Protein AF-Q57ZE0-F1 (afdb_monomer_lite)

Foldseek 3Di:
DDDDDDDDDDDDDDDDDDDDDDDDDDDDDDDPPPDDDDDDDDVCVVDPDDDDDDDVNDDPCPVPDDPDDPQPVVVRDDPDDDDCPDPVNVVVVVVPDDPVPDDPQPPHDPDDPPDDDDDDPVVVVVCCVVPVLVDPPPFDPPDDDAFQFKKAFCDDPRHRDIFTFHDADRSNQWTFTPPPQKDWDWDPDDPVGHIDTDIGGDIDHNVRMFTQDPVVSHGFDKDWDWDQDPPVRDTAIWIATPPPRDTHHHDDDDDPPPDDDPVPDDDPCVVPPPPDDCVVVVVVVCVVVVVVVVVVVVVVVVVVCVVCVVVVVVVVVVVVVVVVVVVVVVVVVVVVVVVVCCVVDPPDDDPPVVVVVVVVVVVVVVVVVVVVVVVVVVCVVVVVPDPDDDDDDDDDDDDDDDDDDDDDPDDD

pLDDT: mean 86.14, std 19.84, range [33.53, 98.38]

Structure (mmCIF, N/CA/C/O backbone):
data_AF-Q57ZE0-F1
#
_entry.id   AF-Q57ZE0-F1
#
loop_
_atom_site.group_PDB
_atom_site.id
_atom_site.type_symbol
_atom_site.label_atom_id
_atom_site.label_alt_id
_atom_site.label_comp_id
_atom_site.label_asym_id
_atom_site.label_entity_id
_atom_site.label_seq_id
_atom_site.pdbx_PDB_ins_code
_atom_site.Cartn_x
_atom_site.Cartn_y
_atom_site.Cartn_z
_atom_site.occupancy
_atom_site.B_iso_or_equiv
_atom_site.auth_seq_id
_atom_site.auth_comp_id
_atom_site.auth_asym_id
_atom_site.auth_atom_id
_atom_site.pdbx_PDB_model_num
ATOM 1 N N . MET A 1 1 ? -8.801 -21.698 -28.586 1.00 37.75 1 MET A N 1
ATOM 2 C CA . MET A 1 1 ? -10.110 -21.186 -29.053 1.00 37.75 1 MET A CA 1
ATOM 3 C C . MET A 1 1 ? -9.978 -19.667 -29.031 1.00 37.75 1 MET A C 1
ATOM 5 O O . MET A 1 1 ? -9.783 -19.156 -27.947 1.00 37.75 1 MET A O 1
ATOM 9 N N . CYS A 1 2 ? -9.871 -18.884 -30.101 1.00 39.09 2 CYS A N 1
ATOM 10 C CA . CYS A 1 2 ? -10.183 -19.036 -31.517 1.00 39.09 2 CYS A CA 1
ATOM 11 C C . CYS A 1 2 ? -8.938 -18.839 -32.403 1.00 39.09 2 CYS A C 1
ATOM 13 O O . CYS A 1 2 ? -8.008 -18.119 -32.060 1.00 39.09 2 CYS A O 1
ATOM 15 N N . VAL A 1 3 ? -8.965 -19.527 -33.539 1.00 35.12 3 VAL A N 1
ATOM 16 C CA . VAL A 1 3 ? -8.035 -19.506 -34.674 1.00 35.12 3 VAL A CA 1
ATOM 17 C C . VAL A 1 3 ? -8.786 -18.812 -35.804 1.00 35.12 3 VAL A C 1
ATOM 19 O O . VAL A 1 3 ? -9.913 -19.222 -36.013 1.00 35.12 3 VAL A O 1
ATOM 22 N N . PHE A 1 4 ? -8.210 -17.832 -36.507 1.00 38.03 4 PHE A N 1
ATOM 23 C CA . PHE A 1 4 ? -8.495 -17.459 -37.915 1.00 38.03 4 PHE A CA 1
ATOM 24 C C . PHE A 1 4 ? -7.517 -16.313 -38.280 1.00 38.03 4 PHE A C 1
ATOM 26 O O . PHE A 1 4 ? -7.599 -15.239 -37.703 1.00 38.03 4 PHE A O 1
ATOM 33 N N . SER A 1 5 ? -6.409 -16.530 -39.002 1.00 40.00 5 SER A N 1
ATOM 34 C CA . SER A 1 5 ? -6.273 -16.787 -40.450 1.00 40.00 5 SER A CA 1
ATOM 35 C C . SER A 1 5 ? -6.799 -15.653 -41.338 1.00 40.00 5 SER A C 1
ATOM 37 O O . SER A 1 5 ? -7.995 -15.616 -41.614 1.00 40.00 5 SER A O 1
ATOM 39 N N . SER A 1 6 ? -5.894 -14.826 -41.884 1.00 40.62 6 SER A N 1
ATOM 40 C CA . SER A 1 6 ? -5.786 -14.552 -43.337 1.00 40.62 6 SER A CA 1
ATOM 41 C C . SER A 1 6 ? -4.570 -13.656 -43.674 1.00 40.62 6 SER A C 1
ATOM 43 O O . SER A 1 6 ? -4.412 -12.605 -43.057 1.00 40.62 6 SER A O 1
ATOM 45 N N . PRO A 1 7 ? -3.725 -14.040 -44.654 1.00 41.97 7 PRO A N 1
ATOM 46 C CA . PRO A 1 7 ? -2.614 -13.244 -45.186 1.00 41.97 7 PRO A CA 1
ATOM 47 C C . PRO A 1 7 ? -2.982 -12.604 -46.536 1.00 41.97 7 PRO A C 1
ATOM 49 O O . PRO A 1 7 ? -3.823 -13.149 -47.231 1.00 41.97 7 PRO A O 1
ATOM 52 N N . PHE A 1 8 ? -2.326 -11.515 -46.952 1.00 39.00 8 PHE A N 1
ATOM 53 C CA . PHE A 1 8 ? -2.068 -11.160 -48.363 1.00 39.00 8 PHE A CA 1
ATOM 54 C C . PHE A 1 8 ? -1.294 -9.832 -48.397 1.00 39.00 8 PHE A C 1
ATOM 56 O O . PHE A 1 8 ? -1.814 -8.824 -47.939 1.00 39.00 8 PHE A O 1
ATOM 63 N N . TRP A 1 9 ? -0.072 -9.829 -48.937 1.00 34.50 9 TRP A N 1
ATOM 64 C CA . TRP A 1 9 ? 0.417 -8.862 -49.935 1.00 34.50 9 TRP A CA 1
ATOM 65 C C . TRP A 1 9 ? 1.863 -9.210 -50.303 1.00 34.50 9 TRP A C 1
ATOM 67 O O . TRP A 1 9 ? 2.807 -9.034 -49.538 1.00 34.50 9 TRP A O 1
ATOM 77 N N . CYS A 1 10 ? 1.996 -9.769 -51.502 1.00 33.53 10 CYS A N 1
ATOM 78 C CA . CYS A 1 10 ? 3.239 -10.087 -52.177 1.00 33.53 10 CYS A CA 1
ATOM 79 C C . CYS A 1 10 ? 3.574 -8.901 -53.091 1.00 33.53 10 CYS A C 1
ATOM 81 O O . CYS A 1 10 ? 2.765 -8.569 -53.957 1.00 33.53 10 CYS A O 1
ATOM 83 N N . LEU A 1 11 ? 4.748 -8.283 -52.934 1.00 37.03 11 LEU A N 1
ATOM 84 C CA . LEU A 1 11 ? 5.318 -7.395 -53.948 1.00 37.03 11 LEU A CA 1
ATOM 85 C C . LEU A 1 11 ? 6.708 -7.899 -54.342 1.00 37.03 11 LEU A C 1
ATOM 87 O O . LEU A 1 11 ? 7.584 -8.122 -53.509 1.00 37.03 11 LEU A O 1
ATOM 91 N N . CYS A 1 12 ? 6.841 -8.121 -55.644 1.00 36.84 12 CYS A N 1
ATOM 92 C CA . CYS A 1 12 ? 7.979 -8.667 -56.358 1.00 36.84 12 CYS A CA 1
ATOM 93 C C . CYS A 1 12 ? 9.264 -7.846 -56.186 1.00 36.84 12 CYS A C 1
ATOM 95 O O . CYS A 1 12 ? 9.247 -6.628 -56.342 1.00 36.84 12 CYS A O 1
ATOM 97 N N . CYS A 1 13 ? 10.405 -8.528 -56.059 1.00 37.91 13 CYS A N 1
ATOM 98 C CA . CYS A 1 13 ? 11.651 -8.027 -56.628 1.00 37.91 13 CYS A CA 1
ATOM 99 C C . CYS A 1 13 ? 12.441 -9.182 -57.258 1.00 37.91 13 CYS A C 1
ATOM 101 O O . CYS A 1 13 ? 12.658 -10.230 -56.655 1.00 37.91 13 CYS A O 1
ATOM 103 N N . ASN A 1 14 ? 12.766 -8.970 -58.529 1.00 38.38 14 ASN A N 1
ATOM 104 C CA . ASN A 1 14 ? 13.278 -9.909 -59.519 1.00 38.38 14 ASN A CA 1
ATOM 105 C C . ASN A 1 14 ? 14.657 -10.479 -59.151 1.00 38.38 14 ASN A C 1
ATOM 107 O O . ASN A 1 14 ? 15.605 -9.723 -58.941 1.00 38.38 14 ASN A O 1
ATOM 111 N N . ILE A 1 15 ? 14.795 -11.805 -59.202 1.00 41.03 15 ILE A N 1
ATOM 112 C CA . ILE A 1 15 ? 16.087 -12.497 -59.297 1.00 41.03 15 ILE A CA 1
ATOM 113 C C . ILE A 1 15 ? 16.315 -12.812 -60.778 1.00 41.03 15 ILE A C 1
ATOM 115 O O . ILE A 1 15 ? 15.601 -13.617 -61.372 1.00 41.03 15 ILE A O 1
ATOM 119 N N . GLY A 1 16 ? 17.295 -12.135 -61.380 1.00 42.97 16 GLY A N 1
ATOM 120 C CA . GLY A 1 16 ? 17.712 -12.343 -62.765 1.00 42.97 16 GLY A CA 1
ATOM 121 C C . GLY A 1 16 ? 18.403 -13.692 -62.951 1.00 42.97 16 GLY A C 1
ATOM 122 O O . GLY A 1 16 ? 19.374 -14.013 -62.265 1.00 42.97 16 GLY A O 1
ATOM 123 N N . SER A 1 17 ? 17.882 -14.469 -63.896 1.00 40.25 17 SER A N 1
ATOM 124 C CA . SER A 1 17 ? 18.381 -15.771 -64.321 1.00 40.25 17 SER A CA 1
ATOM 125 C C . SER A 1 17 ? 19.681 -15.679 -65.123 1.00 40.25 17 SER A C 1
ATOM 127 O O . SER A 1 17 ? 19.856 -14.820 -65.985 1.00 40.25 17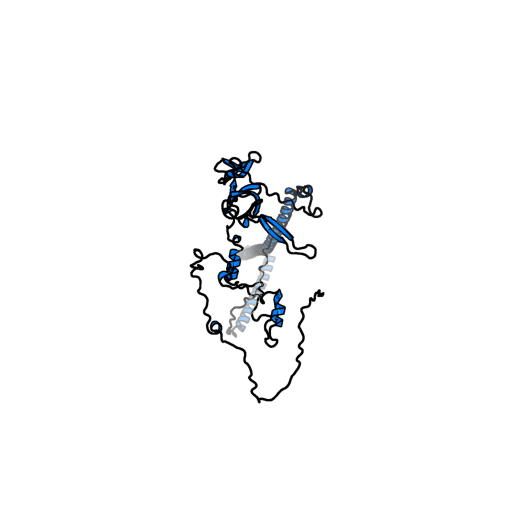 SER A O 1
ATOM 129 N N . ILE A 1 18 ? 20.545 -16.653 -64.864 1.00 36.66 18 ILE A N 1
ATOM 130 C CA . ILE A 1 18 ? 21.801 -16.974 -65.541 1.00 36.66 18 ILE A CA 1
ATOM 131 C C . ILE A 1 18 ? 21.549 -17.496 -66.968 1.00 36.66 18 ILE A C 1
ATOM 133 O O . ILE A 1 18 ? 20.773 -18.428 -67.155 1.00 36.66 18 ILE A O 1
ATOM 137 N N . THR A 1 19 ? 22.310 -16.996 -67.947 1.00 39.59 19 THR A N 1
ATOM 138 C CA . THR A 1 19 ? 22.618 -17.706 -69.205 1.00 39.59 19 THR A CA 1
ATOM 139 C C . THR A 1 19 ? 24.124 -17.678 -69.437 1.00 39.59 19 THR A C 1
ATOM 141 O O . THR A 1 19 ? 24.704 -16.637 -69.735 1.00 39.59 19 THR A O 1
ATOM 144 N N . LEU A 1 20 ? 24.754 -18.841 -69.276 1.00 36.69 20 LEU A N 1
ATOM 145 C CA . LEU A 1 20 ? 26.154 -19.116 -69.592 1.00 36.69 20 LEU A CA 1
ATOM 146 C C . LEU A 1 20 ? 26.220 -19.710 -71.005 1.00 36.69 20 LEU A C 1
ATOM 148 O O . LEU A 1 20 ? 25.736 -20.817 -71.233 1.00 36.69 20 LEU A O 1
ATOM 152 N N . VAL A 1 21 ? 26.835 -18.988 -71.942 1.00 42.22 21 VAL A N 1
ATOM 153 C CA . VAL A 1 21 ? 27.271 -19.530 -73.236 1.00 42.22 21 VAL A CA 1
ATOM 154 C C . VAL A 1 21 ? 28.727 -19.955 -73.086 1.00 42.22 21 VAL A C 1
ATOM 156 O O . VAL A 1 21 ? 29.606 -19.136 -72.824 1.00 42.22 21 VAL A O 1
ATOM 159 N N . GLY A 1 22 ? 28.970 -21.259 -73.206 1.00 37.62 22 GLY A N 1
ATOM 160 C CA . GLY A 1 22 ? 30.303 -21.843 -73.169 1.00 37.62 22 GLY A CA 1
ATOM 161 C C . GLY A 1 22 ? 31.044 -21.661 -74.492 1.00 37.62 22 GLY A C 1
ATOM 162 O O . GLY A 1 22 ? 30.523 -21.996 -75.551 1.00 37.62 22 GLY A O 1
ATOM 163 N N . SER A 1 23 ? 32.296 -21.216 -74.413 1.00 39.84 23 SER A N 1
ATOM 164 C CA . SER A 1 23 ? 33.302 -21.451 -75.448 1.00 39.84 23 SER A CA 1
ATOM 165 C C . SER A 1 23 ? 34.469 -22.196 -74.806 1.00 39.84 23 SER A C 1
ATOM 167 O O . SER A 1 23 ? 35.132 -21.694 -73.899 1.00 39.84 23 SER A O 1
ATOM 169 N N . ARG A 1 24 ? 34.646 -23.452 -75.226 1.00 38.97 24 ARG A N 1
ATOM 170 C CA . ARG A 1 24 ? 35.758 -24.333 -74.859 1.00 38.97 24 ARG A CA 1
ATOM 171 C C . ARG A 1 24 ? 36.976 -23.929 -75.680 1.00 38.97 24 ARG A C 1
ATOM 173 O O . ARG A 1 24 ? 36.879 -23.997 -76.895 1.00 38.97 24 ARG A O 1
ATOM 180 N N . TYR A 1 25 ? 38.123 -23.679 -75.055 1.00 44.06 25 TYR A N 1
ATOM 181 C CA . TYR A 1 25 ? 39.412 -24.044 -75.648 1.00 44.06 25 TYR A CA 1
ATOM 182 C C . TYR A 1 25 ? 40.436 -24.404 -74.563 1.00 44.06 25 TYR A C 1
ATOM 184 O O . TYR A 1 25 ? 40.704 -23.630 -73.654 1.00 44.06 25 TYR A O 1
ATOM 192 N N . ALA A 1 26 ? 40.961 -25.622 -74.721 1.00 45.59 26 ALA A N 1
ATOM 193 C CA . ALA A 1 26 ? 42.301 -26.096 -74.378 1.00 45.59 26 ALA A CA 1
ATOM 194 C C . ALA A 1 26 ? 42.817 -25.936 -72.930 1.00 45.59 26 ALA A C 1
ATOM 196 O O . ALA A 1 26 ? 43.475 -24.969 -72.571 1.00 45.59 26 ALA A O 1
ATOM 197 N N . GLY A 1 27 ? 42.594 -26.997 -72.147 1.00 41.59 27 GLY A N 1
ATOM 198 C CA . GLY A 1 27 ? 43.646 -27.773 -71.475 1.00 41.59 27 GLY A CA 1
ATOM 199 C C . GLY A 1 27 ? 44.778 -27.032 -70.759 1.00 41.59 27 GLY A C 1
ATOM 200 O O . GLY A 1 27 ? 45.816 -26.778 -71.353 1.00 41.59 27 GLY A O 1
ATOM 201 N N . ASN A 1 28 ? 44.636 -26.875 -69.442 1.00 44.81 28 ASN A N 1
ATOM 202 C CA . ASN A 1 28 ? 45.744 -27.060 -68.506 1.00 44.81 28 ASN A CA 1
ATOM 203 C C . ASN A 1 28 ? 45.229 -27.758 -67.243 1.00 44.81 28 ASN A C 1
ATOM 205 O O . ASN A 1 28 ? 44.164 -27.450 -66.709 1.00 44.81 28 ASN A O 1
ATOM 209 N N . SER A 1 29 ? 45.975 -28.775 -66.837 1.00 45.25 29 SER A N 1
ATOM 210 C CA . SER A 1 29 ? 45.643 -29.756 -65.819 1.00 45.25 29 SER A CA 1
ATOM 211 C C . SER A 1 29 ? 45.673 -29.186 -64.397 1.00 45.25 29 SER A C 1
ATOM 213 O O . SER A 1 29 ? 46.702 -28.702 -63.940 1.00 45.25 29 SER A O 1
ATOM 215 N N . VAL A 1 30 ? 44.547 -29.360 -63.702 1.00 38.09 30 VAL A N 1
ATOM 216 C CA . VAL A 1 30 ? 44.413 -29.806 -62.302 1.00 38.09 30 VAL A CA 1
ATOM 217 C C . VAL A 1 30 ? 45.219 -29.053 -61.229 1.00 38.09 30 VAL A C 1
ATOM 219 O O . VAL A 1 30 ? 46.287 -29.476 -60.805 1.00 38.09 30 VAL A O 1
ATOM 222 N N . ALA A 1 31 ? 44.592 -28.028 -60.654 1.00 43.16 31 ALA A N 1
ATOM 223 C CA . ALA A 1 31 ? 44.651 -27.767 -59.218 1.00 43.16 31 ALA A CA 1
ATOM 224 C C . ALA A 1 31 ? 43.299 -27.171 -58.807 1.00 43.16 31 ALA A C 1
ATOM 226 O O . ALA A 1 31 ? 42.998 -26.015 -59.095 1.00 43.16 31 ALA A O 1
ATOM 227 N N . SER A 1 32 ? 42.436 -27.979 -58.192 1.00 45.59 32 SER A N 1
ATOM 228 C CA . SER A 1 32 ? 41.211 -27.494 -57.559 1.00 45.59 32 SER A CA 1
ATOM 229 C C . SER A 1 32 ? 41.606 -26.668 -56.336 1.00 45.59 32 SER A C 1
ATOM 231 O O . SER A 1 32 ? 41.722 -27.191 -55.228 1.00 45.59 32 SER A O 1
ATOM 233 N N . THR A 1 33 ? 41.890 -25.385 -56.544 1.00 52.97 33 THR A N 1
ATOM 234 C CA . THR A 1 33 ? 42.202 -24.451 -55.464 1.00 52.97 33 THR A CA 1
ATOM 235 C C . THR A 1 33 ? 40.923 -24.204 -54.674 1.00 52.97 33 THR A C 1
ATOM 237 O O . THR A 1 33 ? 40.117 -23.339 -55.014 1.00 52.97 33 THR A O 1
ATOM 240 N N . ILE A 1 34 ? 40.708 -25.007 -53.633 1.00 58.28 34 ILE A N 1
ATOM 241 C CA . ILE A 1 34 ? 39.682 -24.771 -52.619 1.00 58.28 34 ILE A CA 1
ATOM 242 C C . ILE A 1 34 ? 39.996 -23.403 -51.995 1.00 58.28 34 ILE A C 1
ATOM 244 O O . ILE A 1 34 ? 40.947 -23.267 -51.227 1.00 58.28 34 ILE A O 1
ATOM 248 N N . MET A 1 35 ? 39.247 -22.360 -52.366 1.00 74.31 35 MET A N 1
ATOM 249 C CA . MET A 1 35 ? 39.373 -21.044 -51.738 1.00 74.31 35 MET A CA 1
ATOM 250 C C . MET A 1 35 ? 38.624 -21.043 -50.402 1.00 74.31 35 MET A C 1
ATOM 252 O O . MET A 1 35 ? 37.397 -21.104 -50.369 1.00 74.31 35 MET A O 1
ATOM 256 N N . TYR A 1 36 ? 39.366 -20.954 -49.297 1.00 87.50 36 TYR A N 1
ATOM 257 C CA . TYR A 1 36 ? 38.807 -20.787 -47.955 1.00 87.50 36 TYR A CA 1
ATOM 258 C C . TYR A 1 36 ? 38.371 -19.338 -47.696 1.00 87.50 36 TYR A C 1
ATOM 260 O O . TYR A 1 36 ? 39.016 -18.384 -48.139 1.00 87.50 36 TYR A O 1
ATOM 268 N N . ALA A 1 37 ? 37.301 -19.161 -46.917 1.00 90.69 37 ALA A N 1
ATOM 269 C CA . ALA A 1 37 ? 36.895 -17.849 -46.424 1.00 90.69 37 ALA A CA 1
ATOM 270 C C . ALA A 1 37 ? 37.948 -17.270 -45.465 1.00 90.69 37 ALA A C 1
ATOM 272 O O . ALA A 1 37 ? 38.581 -17.991 -44.689 1.00 90.69 37 ALA A O 1
ATOM 273 N N . ARG A 1 38 ? 38.105 -15.940 -45.466 1.00 91.25 38 ARG A N 1
ATOM 274 C CA . ARG A 1 38 ? 38.963 -15.245 -44.498 1.00 91.25 38 ARG A CA 1
ATOM 275 C C . ARG A 1 38 ? 38.300 -15.242 -43.124 1.00 91.25 38 ARG A C 1
ATOM 277 O O . ARG A 1 38 ? 37.595 -14.304 -42.762 1.00 91.25 38 ARG A O 1
ATOM 284 N N . PHE A 1 39 ? 38.555 -16.282 -42.347 1.00 94.06 39 PHE A N 1
ATOM 285 C CA . PHE A 1 39 ? 38.245 -16.292 -40.928 1.00 94.06 39 PHE A CA 1
ATOM 286 C C . PHE A 1 39 ? 39.398 -15.663 -40.139 1.00 94.06 39 PHE A C 1
ATOM 288 O O . PHE A 1 39 ? 40.564 -15.999 -40.340 1.00 94.06 39 PHE A O 1
ATOM 295 N N . ARG A 1 40 ? 39.076 -14.747 -39.222 1.00 94.44 40 ARG A N 1
ATOM 296 C CA . ARG A 1 40 ? 40.041 -14.161 -38.289 1.00 94.44 40 ARG A CA 1
ATOM 297 C C . ARG A 1 40 ? 39.509 -14.302 -36.875 1.00 94.44 40 ARG A C 1
ATOM 299 O O . ARG A 1 40 ? 38.439 -13.781 -36.556 1.00 94.44 40 ARG A O 1
ATOM 306 N N . THR A 1 41 ? 40.289 -14.944 -36.014 1.00 95.50 41 THR A N 1
ATOM 307 C CA . THR A 1 41 ? 39.997 -14.987 -34.582 1.00 95.50 41 THR A CA 1
ATOM 308 C C . THR A 1 41 ? 39.948 -13.562 -34.029 1.00 95.50 41 THR A C 1
ATOM 310 O O . THR A 1 41 ? 40.811 -12.718 -34.291 1.00 95.50 41 THR A O 1
ATOM 313 N N . ARG A 1 42 ? 38.883 -13.248 -33.288 1.00 96.00 42 ARG A N 1
ATOM 314 C CA . ARG A 1 42 ? 38.714 -11.930 -32.671 1.00 96.00 42 ARG A CA 1
ATOM 315 C C . ARG A 1 42 ? 39.290 -11.977 -31.266 1.00 96.00 42 ARG A C 1
ATOM 317 O O . ARG A 1 42 ? 38.806 -12.732 -30.431 1.00 96.00 42 ARG A O 1
ATOM 324 N N . SER A 1 43 ? 40.239 -11.094 -30.969 1.00 96.50 43 SER A N 1
ATOM 325 C CA . SER A 1 43 ? 40.811 -10.964 -29.621 1.00 96.50 43 SER A CA 1
ATOM 326 C C . SER A 1 43 ? 39.751 -10.705 -28.545 1.00 96.50 43 SER A C 1
ATOM 328 O O . SER A 1 43 ? 39.881 -11.201 -27.437 1.00 96.50 43 SER A O 1
ATOM 330 N N . LYS A 1 44 ? 38.654 -10.015 -28.891 1.00 96.56 44 LYS A N 1
ATOM 331 C CA . LYS A 1 44 ? 37.505 -9.775 -27.997 1.00 96.56 44 LYS A CA 1
ATOM 332 C C . LYS A 1 44 ? 36.791 -11.047 -27.528 1.00 96.56 44 LYS A C 1
ATOM 334 O O . LYS A 1 44 ? 36.046 -10.967 -26.562 1.00 96.56 44 LYS A O 1
ATOM 339 N N . PHE A 1 45 ? 36.927 -12.167 -28.235 1.00 96.19 45 PHE A N 1
ATOM 340 C CA . PHE A 1 45 ? 36.375 -13.450 -27.791 1.00 96.19 45 PHE A CA 1
ATOM 341 C C . PHE A 1 45 ? 37.369 -14.222 -26.920 1.00 96.19 45 PHE A C 1
ATOM 343 O O . PHE A 1 45 ? 36.943 -14.971 -26.055 1.00 96.19 45 PHE A O 1
ATOM 350 N N . TYR A 1 46 ? 38.672 -13.987 -27.101 1.00 95.75 46 TYR A N 1
ATOM 351 C CA . TYR A 1 46 ? 39.719 -14.562 -26.258 1.00 95.75 46 TYR A CA 1
ATOM 352 C C . TYR A 1 46 ? 39.847 -13.838 -24.908 1.00 95.75 46 TYR A C 1
ATOM 354 O O . TYR A 1 46 ? 39.951 -14.471 -23.866 1.00 95.75 46 TYR A O 1
ATOM 362 N N . PHE A 1 47 ? 39.809 -12.501 -24.914 1.00 96.69 47 PHE A N 1
ATOM 363 C CA . PHE A 1 47 ? 39.937 -11.678 -23.715 1.00 96.69 47 PHE A CA 1
ATOM 364 C C . PHE A 1 47 ? 38.984 -10.478 -23.761 1.00 96.69 47 PHE A C 1
ATOM 366 O O . PHE A 1 47 ? 39.115 -9.573 -24.593 1.00 96.69 47 PHE A O 1
ATOM 373 N N . ARG A 1 48 ? 38.013 -10.463 -22.843 1.00 96.12 48 ARG A N 1
ATOM 374 C CA . ARG A 1 48 ? 37.034 -9.381 -22.677 1.00 96.12 48 ARG A CA 1
ATOM 375 C C . ARG A 1 48 ? 36.837 -9.085 -21.189 1.00 96.12 48 ARG A C 1
ATOM 377 O O . ARG A 1 48 ? 35.930 -9.655 -20.586 1.00 96.12 48 ARG A O 1
ATOM 384 N N . PRO A 1 49 ? 37.664 -8.210 -20.590 1.00 97.12 49 PRO A N 1
ATOM 385 C CA . PRO A 1 49 ? 37.498 -7.849 -19.192 1.00 97.12 49 PRO A CA 1
ATOM 386 C C . PRO A 1 49 ? 36.165 -7.124 -18.980 1.00 97.12 49 PRO A C 1
ATOM 388 O O . PRO A 1 49 ? 35.599 -6.519 -19.902 1.00 97.12 49 PRO A O 1
ATOM 391 N N . ALA A 1 50 ? 35.669 -7.180 -17.745 1.00 97.25 50 ALA A N 1
ATOM 392 C CA . ALA A 1 50 ? 34.511 -6.404 -17.337 1.00 97.25 50 ALA A CA 1
ATOM 393 C C . ALA A 1 50 ? 34.764 -4.899 -17.539 1.00 97.25 50 ALA A C 1
ATOM 395 O O . ALA A 1 50 ? 35.900 -4.421 -17.552 1.00 97.25 50 ALA A O 1
ATOM 396 N N . ARG A 1 51 ? 33.683 -4.134 -17.710 1.00 96.19 51 ARG A N 1
ATOM 397 C CA . ARG A 1 51 ? 33.779 -2.669 -17.731 1.00 96.19 51 ARG A CA 1
ATOM 398 C C . ARG A 1 51 ? 34.146 -2.168 -16.328 1.00 96.19 51 ARG A C 1
ATOM 400 O O . ARG A 1 51 ? 33.698 -2.784 -15.362 1.00 96.19 51 ARG A O 1
ATOM 407 N N . PRO A 1 52 ? 34.890 -1.055 -16.206 1.00 97.25 52 PRO A N 1
ATOM 408 C CA . PRO A 1 52 ? 35.161 -0.462 -14.903 1.00 97.25 52 PRO A CA 1
ATOM 409 C C . PRO A 1 52 ? 33.841 -0.131 -14.201 1.00 97.25 52 PRO A C 1
ATOM 411 O O . PRO A 1 52 ? 32.928 0.432 -14.814 1.00 97.25 52 PRO A O 1
ATOM 414 N N . ALA A 1 53 ? 33.741 -0.525 -12.933 1.00 97.56 53 ALA A N 1
ATOM 415 C CA . ALA A 1 53 ? 32.607 -0.187 -12.090 1.00 97.56 53 ALA A CA 1
ATOM 416 C C . ALA A 1 53 ? 32.612 1.312 -11.759 1.00 97.56 53 ALA A C 1
ATOM 418 O O . ALA A 1 53 ? 33.640 1.985 -11.844 1.00 97.56 53 ALA A O 1
ATOM 419 N N . LEU A 1 54 ? 31.450 1.828 -11.369 1.00 98.06 54 LEU A N 1
ATOM 420 C CA . LEU A 1 54 ? 31.319 3.194 -10.879 1.00 98.06 54 LEU A CA 1
ATOM 421 C C . LEU A 1 54 ? 31.510 3.190 -9.364 1.00 98.06 54 LEU A C 1
ATOM 423 O O . LEU A 1 54 ? 30.712 2.588 -8.643 1.00 98.06 54 LEU A O 1
ATOM 427 N N . ALA A 1 55 ? 32.547 3.868 -8.875 1.00 97.31 55 ALA A N 1
ATOM 428 C CA . ALA A 1 55 ? 32.710 4.085 -7.443 1.00 97.31 55 ALA A CA 1
ATOM 429 C C . ALA A 1 55 ? 31.527 4.927 -6.939 1.00 97.31 55 ALA A C 1
ATOM 431 O O . ALA A 1 55 ? 31.259 5.995 -7.486 1.00 97.31 55 ALA A O 1
ATOM 432 N N . TYR A 1 56 ? 30.781 4.423 -5.950 1.00 97.62 56 TYR A N 1
ATOM 433 C CA . TYR A 1 56 ? 29.587 5.085 -5.399 1.00 97.62 56 TYR A CA 1
ATOM 434 C C . TYR A 1 56 ? 28.500 5.428 -6.436 1.00 97.62 56 TYR A C 1
ATOM 436 O O . TYR A 1 56 ? 27.728 6.361 -6.242 1.00 97.62 56 TYR A O 1
ATOM 444 N N . ASN A 1 57 ? 28.428 4.681 -7.547 1.00 97.31 57 ASN A N 1
ATOM 445 C CA . ASN A 1 57 ? 27.533 4.982 -8.673 1.00 97.31 57 ASN A CA 1
ATOM 446 C C . ASN A 1 57 ? 27.783 6.366 -9.321 1.00 97.31 57 ASN A C 1
ATOM 448 O O . ASN A 1 57 ? 26.894 6.934 -9.954 1.00 97.31 57 ASN A O 1
ATOM 452 N N . VAL A 1 58 ? 29.001 6.905 -9.190 1.00 97.88 58 VAL A N 1
ATOM 453 C CA . VAL A 1 58 ? 29.409 8.184 -9.783 1.00 97.88 58 VAL A CA 1
ATOM 454 C C . VAL A 1 58 ? 30.211 7.933 -11.055 1.00 97.88 58 VAL A C 1
ATOM 456 O O . VAL A 1 58 ? 31.229 7.239 -11.047 1.00 97.88 58 VAL A O 1
ATOM 459 N N . ASP A 1 59 ? 29.772 8.526 -12.164 1.00 97.25 59 ASP A N 1
ATOM 460 C CA . ASP A 1 59 ? 30.559 8.571 -13.396 1.00 97.25 59 ASP A CA 1
ATOM 461 C C . ASP A 1 59 ? 31.403 9.863 -13.419 1.00 97.25 59 ASP A C 1
ATOM 463 O O . ASP A 1 59 ? 30.851 10.968 -13.361 1.00 97.25 59 ASP A O 1
ATOM 467 N N . PRO A 1 60 ? 32.744 9.745 -13.490 1.00 97.25 60 PRO A N 1
ATOM 468 C CA . PRO A 1 60 ? 33.675 10.839 -13.208 1.00 97.25 60 PRO A CA 1
ATOM 469 C C . PRO A 1 60 ? 33.593 12.002 -14.201 1.00 97.25 60 PRO A C 1
ATOM 471 O O . PRO A 1 60 ? 34.091 13.086 -13.915 1.00 97.25 60 PRO A O 1
ATOM 474 N N . ASN A 1 61 ? 32.988 11.799 -15.376 1.00 97.31 61 ASN A N 1
ATOM 475 C CA . ASN A 1 61 ? 32.927 12.811 -16.431 1.00 97.31 61 ASN A CA 1
ATOM 476 C C . ASN A 1 61 ? 31.498 13.258 -16.761 1.00 97.31 61 ASN A C 1
ATOM 478 O O . ASN A 1 61 ? 31.306 13.912 -17.783 1.00 97.31 61 ASN A O 1
ATOM 482 N N . VAL A 1 62 ? 30.492 12.935 -15.938 1.00 96.94 62 VAL A N 1
ATOM 483 C CA . VAL A 1 62 ? 29.088 13.313 -16.204 1.00 96.94 62 VAL A CA 1
ATOM 484 C C . VAL A 1 62 ? 28.923 14.818 -16.377 1.00 96.94 62 VAL A C 1
ATOM 486 O O . VAL A 1 62 ? 28.302 15.234 -17.345 1.00 96.94 62 VAL A O 1
ATOM 489 N N . MET A 1 63 ? 29.536 15.619 -15.503 1.00 96.62 63 MET A N 1
ATOM 490 C CA . MET A 1 63 ? 29.453 17.087 -15.558 1.00 96.62 63 MET A CA 1
ATOM 491 C C . MET A 1 63 ? 30.370 17.715 -16.618 1.00 96.62 63 MET A C 1
ATOM 493 O O . MET A 1 63 ? 30.283 18.908 -16.879 1.00 96.62 63 MET A O 1
ATOM 497 N N . ARG A 1 64 ? 31.263 16.924 -17.231 1.00 97.06 64 ARG A N 1
ATOM 498 C CA . ARG A 1 64 ? 32.196 17.381 -18.273 1.00 97.06 64 ARG A CA 1
ATOM 499 C C . ARG A 1 64 ? 31.702 17.058 -19.683 1.00 97.06 64 ARG A C 1
ATOM 501 O O . ARG A 1 64 ? 32.025 17.776 -20.623 1.00 97.06 64 ARG A O 1
ATOM 508 N N . ARG A 1 65 ? 30.980 15.947 -19.858 1.00 96.25 65 ARG A N 1
ATOM 509 C CA . ARG A 1 65 ? 30.564 15.444 -21.176 1.00 96.25 65 ARG A CA 1
ATOM 510 C C . ARG A 1 65 ? 29.164 15.940 -21.572 1.00 96.25 65 ARG A C 1
ATOM 512 O O . ARG A 1 65 ? 28.308 16.073 -20.702 1.00 96.25 65 ARG A O 1
ATOM 519 N N . PRO A 1 66 ? 28.873 16.092 -22.876 1.00 96.81 66 PRO A N 1
ATOM 520 C CA . PRO A 1 66 ? 27.514 16.342 -23.352 1.00 96.81 66 PRO A CA 1
ATOM 521 C C . PRO A 1 66 ? 26.546 15.194 -23.016 1.00 96.81 66 PRO A C 1
ATOM 523 O O . PRO A 1 66 ? 26.917 14.015 -23.062 1.00 96.81 66 PRO A O 1
ATOM 526 N N . LYS A 1 67 ? 25.274 15.519 -22.751 1.00 96.75 67 LYS A N 1
ATOM 527 C CA . LYS A 1 67 ? 24.196 14.534 -22.548 1.00 96.75 67 LYS A CA 1
ATOM 528 C C . LYS A 1 67 ? 23.652 14.045 -23.898 1.00 96.75 67 LYS A C 1
ATOM 530 O O . LYS A 1 67 ? 22.589 14.463 -24.337 1.00 96.75 67 LYS A O 1
ATOM 535 N N . VAL A 1 68 ? 24.390 13.152 -24.559 1.00 96.50 68 VAL A N 1
ATOM 536 C CA . VAL A 1 68 ? 23.988 12.507 -25.827 1.00 96.50 68 VAL A CA 1
ATOM 537 C C . VAL A 1 68 ? 23.687 11.025 -25.595 1.00 96.50 68 VAL A C 1
ATOM 539 O O . VAL A 1 68 ? 24.360 10.370 -24.792 1.00 96.50 68 VAL A O 1
ATOM 542 N N . LYS A 1 69 ? 22.688 10.470 -26.304 1.00 96.06 69 LYS A N 1
ATOM 543 C CA . LYS A 1 69 ? 22.347 9.039 -26.231 1.00 96.06 69 LYS A CA 1
ATOM 544 C C . LYS A 1 69 ? 23.590 8.189 -26.502 1.00 96.06 69 LYS A C 1
ATOM 546 O O . LYS A 1 69 ? 24.279 8.340 -27.514 1.00 96.06 69 LYS A O 1
ATOM 551 N N . ARG A 1 70 ? 23.885 7.279 -25.569 1.00 93.81 70 ARG A N 1
ATOM 552 C CA . ARG A 1 70 ? 25.032 6.369 -25.659 1.00 93.81 70 ARG A CA 1
ATOM 553 C C . ARG A 1 70 ? 24.953 5.572 -26.963 1.00 93.81 70 ARG A C 1
ATOM 555 O O . ARG A 1 70 ? 23.940 4.944 -27.234 1.00 93.81 70 ARG A O 1
ATOM 562 N N . GLY A 1 71 ? 26.046 5.554 -27.721 1.00 95.19 71 GLY A N 1
ATOM 563 C CA . GLY A 1 71 ? 26.134 4.853 -29.005 1.00 95.19 71 GLY A CA 1
ATOM 564 C C . GLY A 1 71 ? 26.328 5.807 -30.176 1.00 95.19 71 GLY A C 1
ATOM 565 O O . GLY A 1 71 ? 27.230 5.563 -30.971 1.00 95.19 71 GLY A O 1
ATOM 566 N N . LEU A 1 72 ? 25.618 6.941 -30.199 1.00 96.25 72 LEU A N 1
ATOM 567 C CA . LEU A 1 72 ? 25.648 7.889 -31.322 1.00 96.25 72 LEU A CA 1
ATOM 568 C C . LEU A 1 72 ? 27.065 8.404 -31.612 1.00 96.25 72 LEU A C 1
ATOM 570 O O . LEU A 1 72 ? 27.611 8.138 -32.676 1.00 96.25 72 LEU A O 1
ATOM 574 N N . LEU A 1 73 ? 27.731 9.009 -30.621 1.00 96.75 73 LEU A N 1
ATOM 575 C CA . LEU A 1 73 ? 29.117 9.493 -30.765 1.00 96.75 73 LEU A CA 1
ATOM 576 C C . LEU A 1 73 ? 30.154 8.371 -30.972 1.00 96.75 73 LEU A C 1
ATOM 578 O O . LEU A 1 73 ? 31.290 8.641 -31.343 1.00 96.75 73 LEU A O 1
ATOM 582 N N . LYS A 1 74 ? 29.789 7.111 -30.705 1.00 96.81 74 LYS A N 1
ATOM 583 C CA . LYS A 1 74 ? 30.657 5.93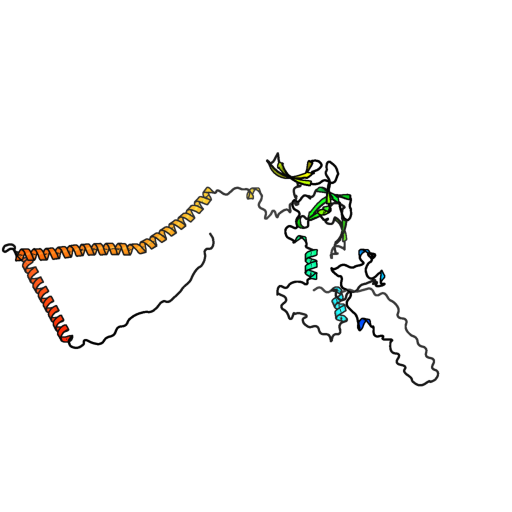8 -30.898 1.00 96.81 74 LYS A CA 1
ATOM 584 C C . LYS A 1 74 ? 30.472 5.298 -32.285 1.00 96.81 74 LYS A C 1
ATOM 586 O O . LYS A 1 74 ? 31.265 4.435 -32.650 1.00 96.81 74 LYS A O 1
ATOM 591 N N . GLY A 1 75 ? 29.426 5.669 -33.025 1.00 96.00 75 GLY A N 1
ATOM 592 C CA . GLY A 1 75 ? 29.031 5.016 -34.276 1.00 96.00 75 GLY A CA 1
ATOM 593 C C . GLY A 1 75 ? 28.244 3.713 -34.083 1.00 96.00 75 GLY A C 1
ATOM 594 O O . GLY A 1 75 ? 28.257 2.854 -34.954 1.00 96.00 75 GLY A O 1
ATOM 595 N N . THR A 1 76 ? 27.598 3.512 -32.928 1.00 96.44 76 THR A N 1
ATOM 596 C CA . THR A 1 76 ? 26.641 2.411 -32.713 1.00 96.44 76 THR A CA 1
ATOM 597 C C . THR A 1 76 ? 25.225 2.947 -32.887 1.00 96.44 76 THR A C 1
ATOM 599 O O . THR A 1 76 ? 24.751 3.706 -32.040 1.00 96.44 76 THR A O 1
ATOM 602 N N . TYR A 1 77 ? 24.579 2.544 -33.975 1.00 96.44 77 TYR A N 1
ATOM 603 C CA . TYR A 1 77 ? 23.240 2.960 -34.377 1.00 96.44 77 TYR A CA 1
ATOM 604 C C . TYR A 1 77 ? 22.477 1.748 -34.927 1.00 96.44 77 TYR A C 1
ATOM 606 O O . TYR A 1 77 ? 23.106 0.819 -35.435 1.00 96.44 77 TYR A O 1
ATOM 614 N N . SER A 1 78 ? 21.157 1.742 -34.765 1.00 96.31 78 SER A N 1
ATOM 615 C CA . SER A 1 78 ? 20.260 0.685 -35.237 1.00 96.31 78 SER A CA 1
ATOM 616 C C . SER A 1 78 ? 18.937 1.335 -35.616 1.00 96.31 78 SER A C 1
ATOM 618 O O . SER A 1 78 ? 18.386 2.057 -34.782 1.00 96.31 78 SER A O 1
ATOM 620 N N . ASP A 1 79 ? 18.454 1.080 -36.833 1.00 96.94 79 ASP A N 1
ATOM 621 C CA . ASP A 1 79 ? 17.139 1.550 -37.295 1.00 96.94 79 ASP A CA 1
ATOM 622 C C . ASP A 1 79 ? 16.021 0.794 -36.571 1.00 96.94 79 ASP A C 1
ATOM 624 O O . ASP A 1 79 ? 15.101 1.385 -36.012 1.00 96.94 79 ASP A O 1
ATOM 628 N N . GLU A 1 80 ? 16.173 -0.526 -36.490 1.00 96.88 80 GLU A N 1
ATOM 629 C CA . GLU A 1 80 ? 15.297 -1.431 -35.758 1.00 96.88 80 GLU A CA 1
ATOM 630 C C . GLU A 1 80 ? 16.128 -2.207 -34.732 1.00 96.88 80 GLU A C 1
ATOM 632 O O . GLU A 1 80 ? 17.273 -2.586 -34.991 1.00 96.88 80 GLU A O 1
ATOM 637 N N . THR A 1 81 ? 15.585 -2.412 -33.533 1.00 97.00 81 THR A N 1
ATOM 638 C CA . THR A 1 81 ? 16.203 -3.259 -32.505 1.00 97.00 81 THR A CA 1
ATOM 639 C C . THR A 1 81 ? 15.269 -4.425 -32.227 1.00 97.00 81 THR A C 1
ATOM 641 O O . THR A 1 81 ? 14.209 -4.226 -31.647 1.00 97.00 81 THR A O 1
ATOM 644 N N . VAL A 1 82 ? 15.675 -5.628 -32.630 1.00 97.00 82 VAL A N 1
ATOM 645 C CA . VAL A 1 82 ? 14.918 -6.864 -32.395 1.00 97.00 82 VAL A CA 1
ATOM 646 C C . VAL A 1 82 ? 15.539 -7.603 -31.214 1.00 97.00 82 VAL A C 1
ATOM 648 O O . VAL A 1 82 ? 16.674 -8.077 -31.308 1.00 97.00 82 VAL A O 1
ATOM 651 N N . ASP A 1 83 ? 14.812 -7.692 -30.099 1.00 97.50 83 ASP A N 1
ATOM 652 C CA . ASP A 1 83 ? 15.215 -8.484 -28.936 1.00 97.50 83 ASP A CA 1
ATOM 653 C C . ASP A 1 83 ? 14.505 -9.843 -28.955 1.00 97.50 83 ASP A C 1
ATOM 655 O O . ASP A 1 83 ? 13.282 -9.940 -28.904 1.00 97.50 83 ASP A O 1
ATOM 659 N N . LEU A 1 84 ? 15.283 -10.923 -29.030 1.00 97.25 84 LEU A N 1
ATOM 660 C CA . LEU A 1 84 ? 14.747 -12.287 -29.065 1.00 97.25 84 LEU A CA 1
ATOM 661 C C . LEU A 1 84 ? 14.230 -12.765 -27.698 1.00 97.25 84 LEU A C 1
ATOM 663 O O . LEU A 1 84 ? 13.735 -13.881 -27.595 1.00 97.25 84 LEU A O 1
ATOM 667 N N . ARG A 1 85 ? 14.373 -11.950 -26.645 1.00 96.75 85 ARG A N 1
ATOM 668 C CA . ARG A 1 85 ? 13.857 -12.236 -25.296 1.00 96.75 85 ARG A CA 1
ATOM 669 C C . ARG A 1 85 ? 12.405 -11.803 -25.108 1.00 96.75 85 ARG A C 1
ATOM 671 O O . ARG A 1 85 ? 11.793 -12.175 -24.109 1.00 96.75 85 ARG A O 1
ATOM 678 N N . ASP A 1 86 ? 11.876 -11.012 -26.035 1.00 97.75 86 ASP A N 1
ATOM 679 C CA . ASP A 1 86 ? 10.510 -10.521 -25.963 1.00 97.75 86 ASP A CA 1
ATOM 680 C C . ASP A 1 86 ? 9.513 -11.628 -26.301 1.00 97.75 86 ASP A C 1
ATOM 682 O O . ASP A 1 86 ? 9.749 -12.483 -27.158 1.00 97.75 86 ASP A O 1
ATOM 686 N N . ARG A 1 87 ? 8.345 -11.577 -25.657 1.00 97.25 87 ARG A N 1
ATOM 687 C CA . ARG A 1 87 ? 7.288 -12.584 -25.824 1.00 97.25 87 ARG A CA 1
ATOM 688 C C . ARG A 1 87 ? 6.854 -12.748 -27.284 1.00 97.25 87 ARG A C 1
ATOM 690 O O . ARG A 1 87 ? 6.620 -13.865 -27.724 1.00 97.25 87 ARG A O 1
ATOM 697 N N . GLU A 1 88 ? 6.776 -11.651 -28.035 1.00 96.81 88 GLU A N 1
ATOM 698 C CA . GLU A 1 88 ? 6.378 -11.635 -29.453 1.00 96.81 88 GLU A CA 1
ATOM 699 C C . GLU A 1 88 ? 7.359 -12.378 -30.369 1.00 96.81 88 GLU A C 1
ATOM 701 O O . GLU A 1 88 ? 7.018 -12.722 -31.496 1.00 96.81 88 GLU A O 1
ATOM 706 N N . ARG A 1 89 ? 8.591 -12.616 -29.905 1.00 96.62 89 ARG A N 1
ATOM 707 C CA . ARG A 1 89 ? 9.666 -13.239 -30.686 1.00 96.62 89 ARG A CA 1
ATOM 708 C C . ARG A 1 89 ? 10.028 -14.637 -30.197 1.00 96.62 89 ARG A C 1
ATOM 710 O O . ARG A 1 89 ? 10.949 -15.235 -30.747 1.00 96.62 89 ARG A O 1
ATOM 717 N N . LEU A 1 90 ? 9.298 -15.175 -29.219 1.00 96.94 90 LEU A N 1
ATOM 718 C CA . LEU A 1 90 ? 9.567 -16.497 -28.658 1.00 96.94 90 LEU A CA 1
ATOM 719 C C . LEU A 1 90 ? 9.495 -17.596 -29.727 1.00 96.94 90 LEU A C 1
ATOM 721 O O . LEU A 1 90 ? 10.399 -18.416 -29.816 1.00 96.94 90 LEU A O 1
ATOM 725 N N . GLU A 1 91 ? 8.483 -17.574 -30.599 1.00 96.69 91 GLU A N 1
ATOM 726 C CA . GLU A 1 91 ? 8.362 -18.550 -31.695 1.00 96.69 91 GLU A CA 1
ATOM 727 C C . GLU A 1 91 ? 9.554 -18.501 -32.662 1.00 96.69 91 GLU A C 1
ATOM 729 O O . GLU A 1 91 ? 10.071 -19.533 -33.089 1.00 96.69 91 GLU A O 1
ATOM 734 N N . LEU A 1 92 ? 10.034 -17.292 -32.963 1.00 97.31 92 LEU A N 1
ATOM 735 C CA . LEU A 1 92 ? 11.175 -17.082 -33.838 1.00 97.31 92 LEU A CA 1
ATOM 736 C C . LEU A 1 92 ? 12.440 -17.620 -33.167 1.00 97.31 92 LEU A C 1
ATOM 738 O O . LEU A 1 92 ? 13.208 -18.332 -33.811 1.00 97.31 92 LEU A O 1
ATOM 742 N N . LEU A 1 93 ? 12.632 -17.332 -31.876 1.00 97.50 93 LEU A N 1
ATOM 743 C CA . LEU A 1 93 ? 13.726 -17.880 -31.080 1.00 97.50 93 LEU A CA 1
ATOM 744 C C . LEU A 1 93 ? 13.716 -19.413 -31.100 1.00 97.50 93 LEU A C 1
ATOM 746 O O . LEU A 1 93 ? 14.736 -20.008 -31.441 1.00 97.50 93 LEU A O 1
ATOM 750 N N . GLU A 1 94 ? 12.581 -20.041 -30.795 1.00 95.94 94 GLU A N 1
ATOM 751 C CA . GLU A 1 94 ? 12.457 -21.502 -30.767 1.00 95.94 94 GLU A CA 1
ATOM 752 C C . GLU A 1 94 ? 12.675 -22.130 -32.148 1.00 95.94 94 GLU A C 1
ATOM 754 O O . GLU A 1 94 ? 13.345 -23.153 -32.260 1.00 95.94 94 GLU A O 1
ATOM 759 N N . SER A 1 95 ? 12.219 -21.483 -33.226 1.00 96.44 95 SER A N 1
ATOM 760 C CA . SER A 1 95 ? 12.475 -21.956 -34.595 1.00 96.44 95 SER A CA 1
ATOM 761 C C . SER A 1 95 ? 13.960 -21.926 -34.986 1.00 96.44 95 SER A C 1
ATOM 763 O O . SER A 1 95 ? 14.408 -22.736 -35.797 1.00 96.44 95 SER A O 1
ATOM 765 N N . MET A 1 96 ? 14.735 -20.999 -34.411 1.00 96.81 96 MET A N 1
ATOM 766 C CA . MET A 1 96 ? 16.179 -20.896 -34.634 1.00 96.81 96 MET A CA 1
ATOM 767 C C . MET A 1 96 ? 16.982 -21.876 -33.771 1.00 96.81 96 MET A C 1
ATOM 769 O O . MET A 1 96 ? 18.130 -22.179 -34.109 1.00 96.81 96 MET A O 1
ATOM 773 N N . ARG A 1 97 ? 16.421 -22.355 -32.653 1.00 96.94 97 ARG A N 1
ATOM 774 C CA . ARG A 1 97 ? 17.077 -23.330 -31.775 1.00 96.94 97 ARG A CA 1
ATOM 775 C C . ARG A 1 97 ? 17.147 -24.692 -32.460 1.00 96.94 97 ARG A C 1
ATOM 777 O O . ARG A 1 97 ? 16.239 -25.123 -33.165 1.00 96.94 97 ARG A O 1
ATOM 784 N N . HIS A 1 98 ? 18.263 -25.392 -32.268 1.00 96.56 98 HIS A N 1
ATOM 785 C CA . HIS A 1 98 ? 18.448 -26.690 -32.902 1.00 96.56 98 HIS A CA 1
ATOM 786 C C . HIS A 1 98 ? 17.596 -27.758 -32.190 1.00 96.56 98 HIS A C 1
ATOM 788 O O . HIS A 1 98 ? 17.728 -27.904 -30.975 1.00 96.56 98 HIS A O 1
ATOM 794 N N . PRO A 1 99 ? 16.823 -28.606 -32.900 1.00 96.31 99 PRO A N 1
ATOM 795 C CA . PRO A 1 99 ? 15.916 -29.576 -32.266 1.00 96.31 99 PRO A CA 1
ATOM 796 C C . PRO A 1 99 ? 16.577 -30.605 -31.330 1.00 96.31 99 PRO A C 1
ATOM 798 O O . PRO A 1 99 ? 15.899 -31.295 -30.574 1.00 96.31 99 PRO A O 1
ATOM 801 N N . ARG A 1 100 ? 17.908 -30.769 -31.386 1.00 96.69 100 ARG A N 1
ATOM 802 C CA . ARG A 1 100 ? 18.647 -31.646 -30.454 1.00 96.69 100 ARG A CA 1
ATOM 803 C C . ARG A 1 100 ? 18.908 -30.998 -29.089 1.00 96.69 100 ARG A C 1
ATOM 805 O O . ARG A 1 100 ? 19.213 -31.724 -28.145 1.00 96.69 100 ARG A O 1
ATOM 812 N N . GLU A 1 101 ? 18.808 -29.676 -28.976 1.00 96.38 101 GLU A N 1
ATOM 813 C CA . GLU A 1 101 ? 18.986 -28.926 -27.730 1.00 96.38 101 GLU A CA 1
ATOM 814 C C . GLU A 1 101 ? 17.694 -28.942 -26.908 1.00 96.38 101 GLU A C 1
ATOM 816 O O . GLU A 1 101 ? 16.920 -27.988 -26.915 1.00 96.38 101 GLU A O 1
ATOM 821 N N . ARG A 1 102 ? 17.450 -30.049 -26.206 1.00 94.94 102 ARG A N 1
ATOM 822 C CA . ARG A 1 102 ? 16.259 -30.199 -25.362 1.00 94.94 102 ARG A CA 1
ATOM 823 C C . ARG A 1 102 ? 16.384 -29.386 -24.076 1.00 94.94 102 ARG A C 1
ATOM 825 O O . ARG A 1 102 ? 17.415 -29.440 -23.405 1.00 94.94 102 ARG A O 1
ATOM 832 N N . ASP A 1 103 ? 15.314 -28.699 -23.724 1.00 96.25 103 ASP A N 1
ATOM 833 C CA . ASP A 1 103 ? 15.083 -28.017 -22.461 1.00 96.25 103 ASP A CA 1
ATOM 834 C C . ASP A 1 103 ? 14.254 -28.908 -21.520 1.00 96.25 103 ASP A C 1
ATOM 836 O O . ASP A 1 103 ? 13.307 -29.584 -21.913 1.00 96.25 103 ASP A O 1
ATOM 840 N N . PHE A 1 104 ? 14.663 -28.963 -20.255 1.00 95.62 104 PHE A N 1
ATOM 841 C CA . PHE A 1 104 ? 13.934 -29.663 -19.196 1.00 95.62 104 PHE A CA 1
ATOM 842 C C . PHE A 1 104 ? 13.163 -28.636 -18.358 1.00 95.62 104 PHE A C 1
ATOM 844 O O . PHE A 1 104 ? 13.495 -27.454 -18.399 1.00 95.62 104 PHE A O 1
ATOM 851 N N . TYR A 1 105 ? 12.196 -29.092 -17.551 1.00 96.50 105 TYR A N 1
ATOM 852 C CA . TYR A 1 105 ? 11.386 -28.241 -16.661 1.00 96.50 105 TYR A CA 1
ATOM 853 C C . TYR A 1 105 ? 10.434 -27.265 -17.381 1.00 96.50 105 TYR A C 1
ATOM 855 O O . TYR A 1 105 ? 10.269 -26.128 -16.952 1.00 96.50 105 TYR A O 1
ATOM 863 N N . GLN A 1 106 ? 9.803 -27.708 -18.474 1.00 95.25 106 GLN A N 1
ATOM 864 C CA . GLN A 1 106 ? 8.842 -26.887 -19.229 1.00 95.25 106 GLN A CA 1
ATOM 865 C C . GLN A 1 106 ? 7.523 -26.678 -18.459 1.00 95.25 106 GLN A C 1
ATOM 867 O O . GLN A 1 106 ? 7.065 -25.549 -18.318 1.00 95.25 106 GLN A O 1
ATOM 872 N N . ASP A 1 107 ? 6.963 -27.757 -17.895 1.00 97.69 107 ASP A N 1
ATOM 873 C CA . ASP A 1 107 ? 5.659 -27.725 -17.202 1.00 97.69 107 ASP A CA 1
ATOM 874 C C . ASP A 1 107 ? 5.769 -27.801 -15.667 1.00 97.69 107 ASP A C 1
ATOM 876 O O . ASP A 1 107 ? 4.807 -27.541 -14.945 1.00 97.69 107 ASP A O 1
ATOM 880 N N . HIS A 1 108 ? 6.934 -28.187 -15.140 1.00 97.00 108 HIS A N 1
ATOM 881 C CA . HIS A 1 108 ? 7.195 -28.310 -13.703 1.00 97.00 108 HIS A CA 1
ATOM 882 C C . HIS A 1 108 ? 8.596 -27.804 -13.367 1.00 97.00 108 HIS A C 1
ATOM 884 O O . HIS A 1 108 ? 9.475 -27.799 -14.219 1.00 97.00 108 HIS A O 1
ATOM 890 N N . THR A 1 109 ? 8.833 -27.452 -12.104 1.00 97.56 109 THR A N 1
ATOM 891 C CA . THR A 1 109 ? 10.122 -26.925 -11.628 1.00 97.56 109 THR A CA 1
ATOM 892 C C . THR A 1 109 ? 10.708 -27.867 -10.587 1.00 97.56 109 THR A C 1
ATOM 894 O O . THR A 1 109 ? 9.972 -28.405 -9.765 1.00 97.56 109 THR A O 1
ATOM 897 N N . TYR A 1 110 ? 12.033 -28.039 -10.578 1.00 96.75 110 TYR A N 1
ATOM 898 C CA . TYR A 1 110 ? 12.719 -28.847 -9.560 1.00 96.75 110 TYR A CA 1
ATOM 899 C C . TYR A 1 110 ? 12.450 -28.355 -8.124 1.00 96.75 110 TYR A C 1
ATOM 901 O O . TYR A 1 110 ? 12.212 -29.142 -7.213 1.00 96.75 110 TYR A O 1
ATOM 909 N N . HIS A 1 111 ? 12.482 -27.036 -7.910 1.00 96.94 111 HIS A N 1
ATOM 910 C CA . HIS A 1 111 ? 12.215 -26.414 -6.614 1.00 96.94 111 HIS A CA 1
ATOM 911 C C . HIS A 1 111 ? 10.730 -26.080 -6.431 1.00 96.94 111 HIS A C 1
ATOM 913 O O . HIS A 1 111 ? 10.069 -25.615 -7.360 1.00 96.94 111 HIS A O 1
ATOM 919 N N . ASN A 1 112 ? 10.233 -26.203 -5.194 1.00 96.88 112 ASN A N 1
ATOM 920 C CA . ASN A 1 112 ? 8.896 -25.729 -4.837 1.00 96.88 112 ASN A CA 1
ATOM 921 C C . ASN A 1 112 ? 8.797 -24.201 -5.029 1.00 96.88 112 ASN A C 1
ATOM 923 O O . ASN A 1 112 ? 9.575 -23.426 -4.453 1.00 96.88 112 ASN A O 1
ATOM 927 N N . GLN A 1 113 ? 7.839 -23.786 -5.852 1.00 96.19 113 GLN A N 1
ATOM 928 C CA . GLN A 1 113 ? 7.603 -22.400 -6.260 1.00 96.19 113 GLN A CA 1
ATOM 929 C C . GLN A 1 113 ? 6.780 -21.615 -5.226 1.00 96.19 113 GLN A C 1
ATOM 931 O O . GLN A 1 113 ? 6.845 -20.393 -5.191 1.00 96.19 113 GLN A O 1
ATOM 936 N N . TRP A 1 114 ? 6.065 -22.317 -4.342 1.00 96.69 114 TRP A N 1
ATOM 937 C CA . TRP A 1 114 ? 5.111 -21.759 -3.376 1.00 96.69 114 TRP A CA 1
ATOM 938 C C . TRP A 1 114 ? 5.738 -21.397 -2.025 1.00 96.69 114 TRP A C 1
ATOM 940 O O . TRP A 1 114 ? 5.041 -21.065 -1.070 1.00 96.69 114 TRP A O 1
ATOM 950 N N . LEU A 1 115 ? 7.067 -21.455 -1.927 1.00 97.12 115 LEU A N 1
ATOM 951 C CA . LEU A 1 115 ? 7.792 -20.943 -0.769 1.00 97.12 115 LEU A CA 1
ATOM 952 C C . LEU A 1 115 ? 7.978 -19.432 -0.926 1.00 97.12 115 LEU A C 1
ATOM 954 O O . LEU A 1 115 ? 8.565 -18.979 -1.911 1.00 97.12 115 LEU A O 1
ATOM 958 N N . ARG A 1 116 ? 7.514 -18.656 0.061 1.00 97.88 116 ARG A N 1
ATOM 959 C CA . ARG A 1 116 ? 7.697 -17.199 0.098 1.00 97.88 116 ARG A CA 1
ATOM 960 C C . ARG A 1 116 ? 9.192 -16.870 0.148 1.00 97.88 116 ARG A C 1
ATOM 962 O O . ARG A 1 116 ? 9.856 -17.154 1.143 1.00 97.88 116 ARG A O 1
ATOM 969 N N . ARG A 1 117 ? 9.713 -16.276 -0.928 1.00 96.88 117 ARG A N 1
ATOM 970 C CA . ARG A 1 117 ? 11.113 -15.854 -1.075 1.00 96.88 117 ARG A CA 1
ATOM 971 C C . ARG A 1 117 ? 11.189 -14.388 -1.473 1.00 96.88 117 ARG A C 1
ATOM 973 O O . ARG A 1 117 ? 10.257 -13.833 -2.048 1.00 96.88 117 ARG A O 1
ATOM 980 N N . ASP A 1 118 ? 12.334 -13.795 -1.183 1.00 97.69 118 ASP A N 1
ATOM 981 C CA . ASP A 1 118 ? 12.635 -12.421 -1.543 1.00 97.69 118 ASP A CA 1
ATOM 982 C C . ASP A 1 118 ? 12.948 -12.257 -3.034 1.00 97.69 118 ASP A C 1
ATOM 984 O O . ASP A 1 118 ? 13.557 -13.119 -3.665 1.00 97.69 118 ASP A O 1
ATOM 988 N N . LEU A 1 119 ? 12.586 -11.089 -3.565 1.00 97.94 119 LEU A N 1
ATOM 989 C CA . LEU A 1 119 ? 12.971 -10.624 -4.897 1.00 97.94 119 LEU A CA 1
ATOM 990 C C . LEU A 1 119 ? 14.460 -10.254 -4.972 1.00 97.94 119 LEU A C 1
ATOM 992 O O . LEU A 1 119 ? 15.126 -10.010 -3.959 1.00 97.94 119 LEU A O 1
ATOM 996 N N . GLU A 1 120 ? 14.968 -10.100 -6.192 1.00 98.25 120 GLU A N 1
ATOM 997 C CA . GLU A 1 120 ? 16.321 -9.602 -6.408 1.00 98.25 120 GLU A CA 1
ATOM 998 C C . GLU A 1 120 ? 16.490 -8.154 -5.922 1.00 98.25 120 GLU A C 1
ATOM 1000 O O . GLU A 1 120 ? 15.564 -7.338 -5.940 1.00 98.25 120 GLU A O 1
ATOM 1005 N N . LYS A 1 121 ? 17.720 -7.780 -5.548 1.00 98.25 121 LYS A N 1
ATOM 1006 C CA . LYS A 1 121 ? 18.030 -6.438 -5.023 1.00 98.25 121 LYS A CA 1
ATOM 1007 C C . LYS A 1 121 ? 17.569 -5.310 -5.953 1.00 98.25 121 LYS A C 1
ATOM 1009 O O . LYS A 1 121 ? 17.040 -4.308 -5.478 1.00 98.25 121 LYS A O 1
ATOM 1014 N N . HIS A 1 122 ? 17.761 -5.469 -7.261 1.00 98.12 122 HIS A N 1
ATOM 1015 C CA . HIS A 1 122 ? 17.388 -4.453 -8.244 1.00 98.12 122 HIS A CA 1
ATOM 1016 C C . HIS A 1 122 ? 15.859 -4.308 -8.372 1.00 98.12 122 HIS A C 1
ATOM 1018 O O . HIS A 1 122 ? 15.364 -3.191 -8.498 1.00 98.12 122 HIS A O 1
ATOM 1024 N N . GLN A 1 123 ? 15.110 -5.410 -8.253 1.00 98.12 123 GLN A N 1
ATOM 1025 C CA . GLN A 1 123 ? 13.644 -5.417 -8.259 1.00 98.12 123 GLN A CA 1
ATOM 1026 C C . GLN A 1 123 ? 13.099 -4.721 -7.008 1.00 98.12 123 GLN A C 1
ATOM 1028 O O . GLN A 1 123 ? 12.251 -3.839 -7.111 1.00 98.12 123 GLN A O 1
ATOM 1033 N N . LYS A 1 124 ? 13.657 -5.026 -5.827 1.00 98.38 124 LYS A N 1
ATOM 1034 C CA . LYS A 1 124 ? 13.306 -4.328 -4.577 1.00 98.38 124 LYS A CA 1
ATOM 1035 C C . LYS A 1 124 ? 13.560 -2.818 -4.672 1.00 98.38 124 LYS A C 1
ATOM 1037 O O . LYS A 1 124 ? 12.723 -2.026 -4.253 1.00 98.38 124 LYS A O 1
ATOM 1042 N N . GLN A 1 125 ? 14.688 -2.408 -5.261 1.00 98.19 125 GLN A N 1
ATOM 1043 C CA . GLN A 1 125 ? 15.003 -0.991 -5.491 1.00 98.19 125 GLN A CA 1
ATOM 1044 C C . GLN A 1 125 ? 14.013 -0.315 -6.450 1.00 98.19 125 GLN A C 1
ATOM 1046 O O . GLN A 1 125 ? 13.625 0.825 -6.210 1.00 98.19 125 GLN A O 1
ATOM 1051 N N . GLN A 1 126 ? 13.579 -1.006 -7.510 1.00 98.12 126 GLN A N 1
ATOM 1052 C CA . GLN A 1 126 ? 12.553 -0.502 -8.428 1.00 98.12 126 GLN A CA 1
ATOM 1053 C C . GLN A 1 126 ? 11.198 -0.336 -7.730 1.00 98.12 126 GLN A C 1
ATOM 1055 O O . GLN A 1 126 ? 10.556 0.699 -7.905 1.00 98.12 126 GLN A O 1
ATOM 1060 N N . LEU A 1 127 ? 10.792 -1.304 -6.900 1.00 98.31 127 LEU A N 1
ATOM 1061 C CA . LEU A 1 127 ? 9.568 -1.216 -6.098 1.00 98.31 127 LEU A CA 1
ATOM 1062 C C . LEU A 1 127 ? 9.619 -0.031 -5.129 1.00 98.31 127 LEU A C 1
ATOM 1064 O O . LEU A 1 127 ? 8.711 0.796 -5.139 1.00 98.31 127 LEU A O 1
ATOM 1068 N N . ALA A 1 128 ? 10.709 0.104 -4.369 1.00 98.19 128 ALA A N 1
ATOM 1069 C CA . ALA A 1 128 ? 10.902 1.220 -3.445 1.00 98.19 128 ALA A CA 1
ATOM 1070 C C . ALA A 1 128 ? 10.923 2.583 -4.164 1.00 98.19 128 ALA A C 1
ATOM 1072 O O . ALA A 1 128 ? 10.396 3.565 -3.651 1.00 98.19 128 ALA A O 1
ATOM 1073 N N . ALA A 1 129 ? 11.501 2.662 -5.368 1.00 97.88 129 ALA A N 1
ATOM 1074 C CA . ALA A 1 129 ? 11.529 3.893 -6.155 1.00 97.88 129 ALA A CA 1
ATOM 1075 C C . ALA A 1 129 ? 10.162 4.259 -6.759 1.00 97.88 129 ALA A C 1
ATOM 1077 O O . ALA A 1 129 ? 9.865 5.449 -6.879 1.00 97.88 129 ALA A O 1
ATOM 1078 N N . ARG A 1 130 ? 9.351 3.263 -7.140 1.00 98.00 130 ARG A N 1
ATOM 1079 C CA . ARG A 1 130 ? 8.009 3.446 -7.715 1.00 98.00 130 ARG A CA 1
ATOM 1080 C C . ARG A 1 130 ? 6.963 3.788 -6.653 1.00 98.00 130 ARG A C 1
ATOM 1082 O O . ARG A 1 130 ? 6.121 4.646 -6.893 1.00 98.00 130 ARG A O 1
ATOM 1089 N N . TYR A 1 131 ? 7.032 3.139 -5.493 1.00 98.19 131 TYR A N 1
ATOM 1090 C CA . TYR A 1 131 ? 6.022 3.210 -4.435 1.00 98.19 131 TYR A CA 1
ATOM 1091 C C . TYR A 1 131 ? 6.579 3.837 -3.153 1.00 98.19 131 TYR A C 1
ATOM 1093 O O . TYR A 1 131 ? 6.449 3.289 -2.064 1.00 98.19 131 TYR A O 1
ATOM 1101 N N . LYS A 1 132 ? 7.212 5.008 -3.273 1.00 98.12 132 LYS A N 1
ATOM 1102 C CA . LYS A 1 132 ? 7.810 5.719 -2.125 1.00 98.12 132 LYS A CA 1
ATOM 1103 C C . LYS A 1 132 ? 6.793 6.086 -1.042 1.00 98.12 132 LYS A C 1
ATOM 1105 O O . LYS A 1 132 ? 7.143 6.123 0.129 1.00 98.12 132 LYS A O 1
ATOM 1110 N N . TYR A 1 133 ? 5.546 6.309 -1.449 1.00 97.88 133 TYR A N 1
ATOM 1111 C CA . TYR A 1 133 ? 4.437 6.678 -0.574 1.00 97.88 133 TYR A CA 1
ATOM 1112 C C . TYR A 1 133 ? 3.954 5.550 0.355 1.00 97.88 133 TYR A C 1
ATOM 1114 O O . TYR A 1 133 ? 3.085 5.783 1.180 1.00 97.88 133 TYR A O 1
ATOM 1122 N N . PHE A 1 134 ? 4.508 4.335 0.244 1.00 98.00 134 PHE A N 1
ATOM 1123 C CA . PHE A 1 134 ? 4.263 3.247 1.203 1.00 98.00 134 PHE A CA 1
ATOM 1124 C C . PHE A 1 134 ? 5.059 3.408 2.511 1.00 98.00 134 PHE A C 1
ATOM 1126 O O . PHE A 1 134 ? 4.868 2.625 3.439 1.00 98.00 134 PHE A O 1
ATOM 1133 N N . ALA A 1 135 ? 5.989 4.366 2.585 1.00 98.06 135 ALA A N 1
ATOM 1134 C CA . ALA A 1 135 ? 6.691 4.676 3.825 1.00 98.06 135 ALA A CA 1
ATOM 1135 C C . ALA A 1 135 ? 5.710 5.221 4.887 1.00 98.06 135 ALA A C 1
ATOM 1137 O O . ALA A 1 135 ? 4.774 5.936 4.521 1.00 98.06 135 ALA A O 1
ATOM 1138 N N . PRO A 1 136 ? 5.913 4.913 6.184 1.00 98.00 136 PRO A N 1
ATOM 1139 C CA . PRO A 1 136 ? 5.087 5.480 7.247 1.00 98.00 136 PRO A CA 1
ATOM 1140 C C . PRO A 1 136 ? 5.217 7.007 7.259 1.00 98.00 136 PRO A C 1
ATOM 1142 O O . PRO A 1 136 ? 6.293 7.534 6.971 1.00 98.00 136 PRO A O 1
ATOM 1145 N N . ASP A 1 137 ? 4.117 7.695 7.566 1.00 97.25 137 ASP A N 1
ATOM 1146 C CA . ASP A 1 137 ? 4.042 9.158 7.685 1.00 97.25 137 ASP A CA 1
ATOM 1147 C C . ASP A 1 137 ? 4.559 9.919 6.450 1.00 97.25 137 ASP A C 1
ATOM 1149 O O . ASP A 1 137 ? 5.140 10.999 6.549 1.00 97.25 137 ASP A O 1
ATOM 1153 N N . PHE A 1 138 ? 4.368 9.346 5.255 1.00 97.50 138 PHE A N 1
ATOM 1154 C CA . PHE A 1 138 ? 4.758 10.000 4.006 1.00 97.50 138 PHE A CA 1
ATOM 1155 C C . PHE A 1 138 ? 3.881 11.218 3.681 1.00 97.50 138 PHE A C 1
ATOM 1157 O O . PHE A 1 138 ? 4.353 12.156 3.040 1.00 97.50 138 PHE A O 1
ATOM 1164 N N . GLU A 1 139 ? 2.610 11.201 4.085 1.00 96.75 139 GLU A N 1
ATOM 1165 C CA . GLU A 1 139 ? 1.653 12.281 3.835 1.00 96.75 139 GLU A CA 1
ATOM 1166 C C . GLU A 1 139 ? 2.050 13.569 4.571 1.00 96.75 139 GLU A C 1
ATOM 1168 O O . GLU A 1 139 ? 2.426 13.550 5.743 1.00 96.75 139 GLU A O 1
ATOM 1173 N N . ILE A 1 140 ? 1.959 14.710 3.884 1.00 96.62 140 ILE A N 1
ATOM 1174 C CA . ILE A 1 140 ? 2.289 16.006 4.483 1.00 96.62 140 ILE A CA 1
ATOM 1175 C C . ILE A 1 140 ? 1.215 16.403 5.505 1.00 96.62 140 ILE A C 1
ATOM 1177 O O . ILE A 1 140 ? 0.037 16.521 5.169 1.00 96.62 140 ILE A O 1
ATOM 1181 N N . SER A 1 141 ? 1.647 16.691 6.734 1.00 95.50 141 SER A N 1
ATOM 1182 C CA . SER A 1 141 ? 0.810 17.234 7.807 1.00 95.50 141 SER A CA 1
ATOM 1183 C C . SER A 1 141 ? 1.386 18.567 8.317 1.00 95.50 141 SER A C 1
ATOM 1185 O O . SER A 1 141 ? 2.579 18.612 8.632 1.00 95.50 141 SER A O 1
ATOM 1187 N N . PRO A 1 142 ? 0.591 19.654 8.414 1.00 95.62 142 PRO A N 1
ATOM 1188 C CA . PRO A 1 142 ? -0.814 19.767 8.008 1.00 95.62 142 PRO A CA 1
ATOM 1189 C C . PRO A 1 142 ? -0.989 19.805 6.480 1.00 95.62 142 PRO A C 1
ATOM 1191 O O . PRO A 1 142 ? -0.116 20.272 5.747 1.00 95.62 142 PRO A O 1
ATOM 1194 N N . TRP A 1 143 ? -2.149 19.353 5.997 1.00 96.75 143 TRP A N 1
ATOM 1195 C CA . TRP A 1 143 ? -2.488 19.380 4.574 1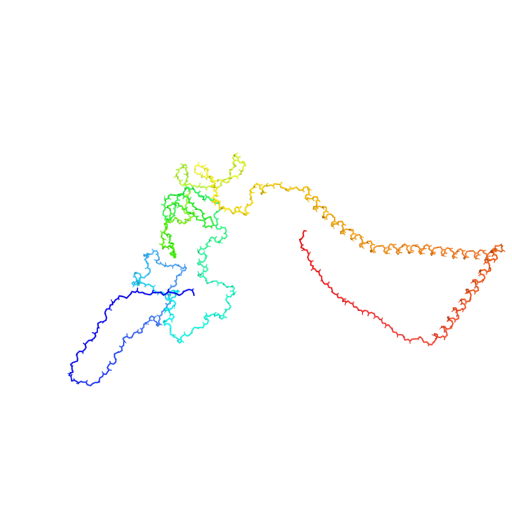.00 96.75 143 TRP A CA 1
ATOM 1196 C C . TRP A 1 143 ? -3.148 20.710 4.185 1.00 96.75 143 TRP A C 1
ATOM 1198 O O . TRP A 1 143 ? -4.222 21.047 4.686 1.00 96.75 143 TRP A O 1
ATOM 1208 N N . ILE A 1 144 ? -2.504 21.472 3.297 1.00 96.88 144 ILE A N 1
ATOM 1209 C CA . ILE A 1 144 ? -2.890 22.861 2.986 1.00 96.88 144 ILE A CA 1
ATOM 1210 C C . ILE A 1 144 ? -3.490 22.997 1.576 1.00 96.88 144 ILE A C 1
ATOM 1212 O O . ILE A 1 144 ? -4.201 23.961 1.312 1.00 96.88 144 ILE A O 1
ATOM 1216 N N . TRP A 1 145 ? -3.265 22.036 0.681 1.00 97.19 145 TRP A N 1
ATOM 1217 C CA . TRP A 1 145 ? -3.619 22.150 -0.738 1.00 97.19 145 TRP A CA 1
ATOM 1218 C C . TRP A 1 145 ? -4.980 21.534 -1.049 1.00 97.19 145 TRP A C 1
ATOM 1220 O O . TRP A 1 145 ? -5.135 20.316 -0.995 1.00 97.19 145 TRP A O 1
ATOM 1230 N N . TYR A 1 146 ? -5.959 22.344 -1.429 1.00 96.75 146 TYR A N 1
ATOM 1231 C CA . TYR A 1 146 ? -7.314 21.880 -1.706 1.00 96.75 146 TYR A CA 1
ATOM 1232 C C . TYR A 1 146 ? -7.737 22.220 -3.145 1.00 96.75 146 TYR A C 1
ATOM 1234 O O . TYR A 1 146 ? -7.185 23.134 -3.764 1.00 96.75 146 TYR A O 1
ATOM 1242 N N . PRO A 1 147 ? -8.687 21.468 -3.731 1.00 96.12 147 PRO A N 1
ATOM 1243 C CA . PRO A 1 147 ? -9.200 21.787 -5.060 1.00 96.12 147 PRO A CA 1
ATOM 1244 C C . PRO A 1 147 ? -9.826 23.187 -5.083 1.00 96.12 147 PRO A C 1
ATOM 1246 O O . PRO A 1 147 ? -10.526 23.580 -4.155 1.00 96.12 147 PRO A O 1
ATOM 1249 N N . GLY A 1 148 ? -9.560 23.945 -6.146 1.00 95.19 148 GLY A N 1
ATOM 1250 C CA . GLY A 1 148 ? -10.037 25.320 -6.315 1.00 95.19 148 GLY A CA 1
ATOM 1251 C C . GLY A 1 148 ? -9.058 26.416 -5.882 1.00 95.19 148 GLY A C 1
ATOM 1252 O O . GLY A 1 148 ? -9.265 27.573 -6.244 1.00 95.19 148 GLY A O 1
ATOM 1253 N N . ASP A 1 149 ? -7.966 26.089 -5.186 1.00 95.75 149 ASP A N 1
ATOM 1254 C CA . ASP A 1 149 ? -6.952 27.094 -4.849 1.00 95.75 149 ASP A CA 1
ATOM 1255 C C . ASP A 1 149 ? -6.134 27.519 -6.073 1.00 95.75 149 ASP A C 1
ATOM 1257 O O . ASP A 1 149 ? -5.857 26.714 -6.966 1.00 95.75 149 ASP A O 1
ATOM 1261 N N . ILE A 1 150 ? -5.670 28.770 -6.070 1.00 97.12 150 ILE A N 1
ATOM 1262 C CA . ILE A 1 150 ? -4.719 29.286 -7.058 1.00 97.12 150 ILE A CA 1
ATOM 1263 C C . ILE A 1 150 ? -3.300 29.059 -6.538 1.00 97.12 150 ILE A C 1
ATOM 1265 O O . ILE A 1 150 ? -2.954 29.468 -5.425 1.00 97.12 150 ILE A O 1
ATOM 1269 N N . VAL A 1 151 ? -2.470 28.416 -7.355 1.00 97.62 151 VAL A N 1
ATOM 1270 C CA . VAL A 1 151 ? -1.076 28.110 -7.028 1.00 97.62 151 VAL A CA 1
ATOM 1271 C C . VAL A 1 151 ? -0.125 28.527 -8.141 1.00 97.62 151 VAL A C 1
ATOM 1273 O O . VAL A 1 151 ? -0.486 28.551 -9.316 1.00 97.62 151 VAL A O 1
ATOM 1276 N N . GLU A 1 152 ? 1.112 28.828 -7.760 1.00 97.75 152 GLU A N 1
ATOM 1277 C CA . GLU A 1 152 ? 2.220 29.135 -8.663 1.00 97.75 152 GLU A CA 1
ATOM 1278 C C . GLU A 1 152 ? 3.315 28.066 -8.556 1.00 97.75 152 GLU A C 1
ATOM 1280 O O . GLU A 1 152 ? 3.675 27.625 -7.458 1.00 97.75 152 GLU A O 1
ATOM 1285 N N . VAL A 1 153 ? 3.859 27.642 -9.699 1.00 98.06 153 VAL A N 1
ATOM 1286 C CA . VAL A 1 153 ? 4.972 26.685 -9.761 1.00 98.06 153 VAL A CA 1
ATOM 1287 C C . VAL A 1 153 ? 6.290 27.403 -9.477 1.00 98.06 153 VAL A C 1
ATOM 1289 O O . VAL A 1 153 ? 6.747 28.223 -10.269 1.00 98.06 153 VAL A O 1
ATOM 1292 N N . VAL A 1 154 ? 6.959 27.042 -8.381 1.00 97.69 154 VAL A N 1
ATOM 1293 C CA . VAL A 1 154 ? 8.227 27.666 -7.957 1.00 97.69 154 VAL A CA 1
ATOM 1294 C C . VAL A 1 154 ? 9.472 26.925 -8.443 1.00 97.69 154 VAL A C 1
ATOM 1296 O O . VAL A 1 154 ? 10.567 27.480 -8.436 1.00 97.69 154 VAL A O 1
ATOM 1299 N N . SER A 1 155 ? 9.349 25.659 -8.851 1.00 96.94 155 SER A N 1
ATOM 1300 C CA . SER A 1 155 ? 10.493 24.879 -9.338 1.00 96.94 155 SER A CA 1
ATOM 1301 C C . SER A 1 155 ? 10.093 23.780 -10.318 1.00 96.94 155 SER A C 1
ATOM 1303 O O . SER A 1 155 ? 9.024 23.184 -10.210 1.00 96.94 155 SER A O 1
ATOM 1305 N N . GLY A 1 156 ? 10.999 23.463 -11.244 1.00 95.06 156 GLY A N 1
ATOM 1306 C CA . GLY A 1 156 ? 10.787 22.446 -12.272 1.00 95.06 156 GLY A CA 1
ATOM 1307 C C . GLY A 1 156 ? 10.348 23.037 -13.609 1.00 95.06 156 GLY A C 1
ATOM 1308 O O . GLY A 1 156 ? 10.675 24.174 -13.941 1.00 95.06 156 GLY A O 1
ATOM 1309 N N . GLU A 1 157 ? 9.663 22.219 -14.400 1.00 94.12 157 GLU A N 1
ATOM 1310 C CA . GLU A 1 157 ? 9.093 22.628 -15.681 1.00 94.12 157 GLU A CA 1
ATOM 1311 C C . GLU A 1 157 ? 7.869 23.523 -15.452 1.00 94.12 157 GLU A C 1
ATOM 1313 O O . GLU A 1 157 ? 7.058 23.239 -14.574 1.00 94.12 157 GLU A O 1
ATOM 1318 N N . GLY A 1 158 ? 7.761 24.616 -16.212 1.00 93.06 158 GLY A N 1
ATOM 1319 C CA . GLY A 1 158 ? 6.671 25.584 -16.048 1.00 93.06 158 GLY A CA 1
ATOM 1320 C C . GLY A 1 158 ? 6.837 26.553 -14.871 1.00 93.06 158 GLY A C 1
ATOM 1321 O O . GLY A 1 158 ? 5.843 27.060 -14.366 1.00 93.06 158 GLY A O 1
ATOM 1322 N N . ILE A 1 159 ? 8.067 26.827 -14.418 1.00 96.81 159 ILE A N 1
ATOM 1323 C CA . ILE A 1 159 ? 8.328 27.816 -13.355 1.00 96.81 159 ILE A CA 1
ATOM 1324 C C . ILE A 1 159 ? 7.678 29.183 -13.658 1.00 96.81 159 ILE A C 1
ATOM 1326 O O . ILE A 1 159 ? 7.774 29.688 -14.777 1.00 96.81 159 ILE A O 1
ATOM 1330 N N . GLY A 1 160 ? 7.020 29.770 -12.655 1.00 95.81 160 GLY A N 1
ATOM 1331 C CA . GLY A 1 160 ? 6.303 31.048 -12.740 1.00 95.81 160 GLY A CA 1
ATOM 1332 C C . GLY A 1 160 ? 4.901 30.958 -13.351 1.00 95.81 160 GLY A C 1
ATOM 1333 O O . GLY A 1 160 ? 4.184 31.956 -13.402 1.00 95.81 160 GLY A O 1
ATOM 1334 N N . GLN A 1 161 ? 4.480 29.781 -13.821 1.00 96.94 161 GLN A N 1
ATOM 1335 C CA . GLN A 1 161 ? 3.111 29.582 -14.286 1.00 96.94 161 GLN A CA 1
ATOM 1336 C C . GLN A 1 161 ? 2.170 29.420 -13.094 1.00 96.94 161 GLN A C 1
ATOM 1338 O O . GLN A 1 161 ? 2.479 28.728 -12.118 1.00 96.94 161 GLN A O 1
ATOM 1343 N N . ARG A 1 162 ? 1.006 30.060 -13.203 1.00 96.56 162 ARG A N 1
ATOM 1344 C CA . ARG A 1 162 ? -0.081 29.985 -12.229 1.00 96.56 162 ARG A CA 1
ATOM 1345 C C . ARG A 1 162 ? -1.214 29.140 -12.781 1.00 96.56 162 ARG A C 1
ATOM 1347 O O . ARG A 1 162 ? -1.486 29.187 -13.979 1.00 96.56 162 ARG A O 1
ATOM 1354 N N . GLY A 1 163 ? -1.900 28.424 -11.905 1.00 96.62 163 GLY A N 1
ATOM 1355 C CA . GLY A 1 163 ? -3.088 27.666 -12.267 1.00 96.62 163 GLY A CA 1
ATOM 1356 C C . GLY A 1 163 ? -3.923 27.298 -11.051 1.00 96.62 163 GLY A C 1
ATOM 1357 O O . GLY A 1 163 ? -3.490 27.444 -9.908 1.00 96.62 163 GLY A O 1
ATOM 1358 N N . THR A 1 164 ? -5.135 26.826 -11.315 1.00 97.62 164 THR A N 1
ATOM 1359 C CA . THR A 1 164 ? -6.061 26.361 -10.281 1.00 97.62 164 THR A CA 1
ATOM 1360 C C . THR A 1 164 ? -5.866 24.869 -10.038 1.00 97.62 164 THR A C 1
ATOM 1362 O O . THR A 1 164 ? -5.668 24.100 -10.983 1.00 97.62 164 THR A O 1
ATOM 1365 N N . ILE A 1 165 ? -5.925 24.441 -8.778 1.00 97.69 165 ILE A N 1
ATOM 1366 C CA . ILE A 1 165 ? -5.891 23.020 -8.426 1.00 97.69 165 ILE A CA 1
ATOM 1367 C C . ILE A 1 165 ? -7.193 22.348 -8.882 1.00 97.69 165 ILE A C 1
ATOM 1369 O O . ILE A 1 165 ? -8.265 22.673 -8.378 1.00 97.69 165 ILE A O 1
ATOM 1373 N N . ILE A 1 166 ? -7.089 21.387 -9.802 1.00 96.31 166 ILE A N 1
ATOM 1374 C CA . ILE A 1 166 ? -8.216 20.575 -10.287 1.00 96.31 166 ILE A CA 1
ATOM 1375 C C . ILE A 1 166 ? -8.473 19.412 -9.331 1.00 96.31 166 ILE A C 1
ATOM 1377 O O . ILE A 1 166 ? -9.598 19.186 -8.901 1.00 96.31 166 ILE A O 1
ATOM 1381 N N . ALA A 1 167 ? -7.422 18.657 -9.017 1.00 95.75 167 ALA A N 1
ATOM 1382 C CA . ALA A 1 167 ? -7.519 17.444 -8.221 1.00 95.75 167 ALA A CA 1
ATOM 1383 C C . ALA A 1 167 ? -6.316 17.309 -7.296 1.00 95.75 167 ALA A C 1
ATOM 1385 O O . ALA A 1 167 ? -5.220 17.804 -7.575 1.00 95.75 167 ALA A O 1
ATOM 1386 N N . VAL A 1 168 ? -6.524 16.597 -6.196 1.00 96.94 168 VAL A N 1
ATOM 1387 C CA . VAL A 1 168 ? -5.524 16.400 -5.154 1.00 96.94 168 VAL A CA 1
ATOM 1388 C C . VAL A 1 168 ? -5.335 14.908 -4.915 1.00 96.94 168 VAL A C 1
ATOM 1390 O O . VAL A 1 168 ? -6.287 14.189 -4.632 1.00 96.94 168 VAL A O 1
ATOM 1393 N N . ILE A 1 169 ? -4.090 14.442 -4.997 1.00 97.38 169 ILE A N 1
ATOM 1394 C CA . ILE A 1 169 ? -3.700 13.066 -4.684 1.00 97.38 169 ILE A CA 1
ATOM 1395 C C . ILE A 1 169 ? -2.944 13.086 -3.355 1.00 97.38 169 ILE A C 1
ATOM 1397 O O . ILE A 1 169 ? -1.709 13.078 -3.308 1.00 97.38 169 ILE A O 1
ATOM 1401 N N . LYS A 1 170 ? -3.715 13.118 -2.265 1.00 97.25 170 LYS A N 1
ATOM 1402 C CA . LYS A 1 170 ? -3.220 13.324 -0.896 1.00 97.25 170 LYS A CA 1
ATOM 1403 C C . LYS A 1 170 ? -2.129 12.321 -0.500 1.00 97.25 170 LYS A C 1
ATOM 1405 O O . LYS A 1 170 ? -1.020 12.714 -0.163 1.00 97.25 170 LYS A O 1
ATOM 1410 N N . TYR A 1 171 ? -2.386 11.025 -0.689 1.00 97.56 171 TYR A N 1
ATOM 1411 C CA . TYR A 1 171 ? -1.469 9.945 -0.296 1.00 97.56 171 TYR A CA 1
ATOM 1412 C C . TYR A 1 171 ? -0.127 9.933 -1.054 1.00 97.56 171 TYR A C 1
ATOM 1414 O O . TYR A 1 171 ? 0.838 9.344 -0.573 1.00 97.56 171 TYR A O 1
ATOM 1422 N N . LYS A 1 172 ? -0.032 10.563 -2.237 1.00 98.00 172 LYS A N 1
ATOM 1423 C CA . LYS A 1 172 ? 1.237 10.705 -2.984 1.00 98.00 172 LYS A CA 1
ATOM 1424 C C . LYS A 1 172 ? 1.911 12.056 -2.783 1.00 98.00 172 LYS A C 1
ATOM 1426 O O . LYS A 1 172 ? 3.025 12.233 -3.272 1.00 98.00 172 LYS A O 1
ATOM 1431 N N . ASN A 1 173 ? 1.268 12.993 -2.087 1.00 98.12 173 ASN A N 1
ATOM 1432 C CA . ASN A 1 173 ? 1.658 14.399 -2.062 1.00 98.12 173 ASN A CA 1
ATOM 1433 C C . ASN A 1 173 ? 1.782 14.982 -3.482 1.00 98.12 173 ASN A C 1
ATOM 1435 O O . ASN A 1 173 ? 2.782 15.625 -3.826 1.00 98.12 173 ASN A O 1
ATOM 1439 N N . GLU A 1 174 ? 0.767 14.744 -4.314 1.00 98.25 174 GLU A N 1
ATOM 1440 C CA . GLU A 1 174 ? 0.702 15.271 -5.677 1.00 98.25 174 GLU A CA 1
ATOM 1441 C C . GLU A 1 174 ? -0.591 16.060 -5.914 1.00 98.25 174 GLU A C 1
ATOM 1443 O O . GLU A 1 174 ? -1.635 15.786 -5.322 1.00 98.25 174 GLU A O 1
ATOM 1448 N N . ILE A 1 175 ? -0.516 17.051 -6.796 1.00 97.75 175 ILE A N 1
ATOM 1449 C CA . ILE A 1 175 ? -1.604 17.962 -7.150 1.00 97.75 175 ILE A CA 1
ATOM 1450 C C . ILE A 1 175 ? -1.700 18.029 -8.670 1.00 97.75 175 ILE A C 1
ATOM 1452 O O . ILE A 1 175 ? -0.683 18.102 -9.354 1.00 97.75 175 ILE A O 1
ATOM 1456 N N . VAL A 1 176 ? -2.912 18.034 -9.210 1.00 98.00 176 VAL A N 1
ATOM 1457 C CA . VAL A 1 176 ? -3.165 18.281 -10.632 1.00 98.00 176 VAL A CA 1
ATOM 1458 C C . VAL A 1 176 ? -3.589 19.735 -10.785 1.00 98.00 176 VAL A C 1
ATOM 1460 O O . VAL A 1 176 ? -4.600 20.145 -10.217 1.00 98.00 176 VAL A O 1
ATOM 1463 N N . VAL A 1 177 ? -2.805 20.519 -11.523 1.00 97.88 177 VAL A N 1
ATOM 1464 C CA . VAL A 1 177 ? -3.028 21.959 -11.704 1.00 97.88 177 VAL A CA 1
ATOM 1465 C C . VAL A 1 177 ? -3.392 22.228 -13.157 1.00 97.88 177 VAL A C 1
ATOM 1467 O O . VAL A 1 177 ? -2.725 21.726 -14.058 1.00 97.88 177 VAL A O 1
ATOM 1470 N N . GLN A 1 178 ? -4.433 23.027 -13.377 1.00 97.44 178 GLN A N 1
ATOM 1471 C CA . GLN A 1 178 ? -4.963 23.329 -14.704 1.00 97.44 178 GLN A CA 1
ATOM 1472 C C . GLN A 1 178 ? -3.896 23.893 -15.649 1.00 97.44 178 GLN A C 1
ATOM 1474 O O . GLN A 1 178 ? -3.179 24.826 -15.286 1.00 97.44 178 GLN A O 1
ATOM 1479 N N . ASN A 1 179 ? -3.836 23.359 -16.876 1.00 97.00 179 ASN A N 1
ATOM 1480 C CA . ASN A 1 179 ? -2.897 23.756 -17.935 1.00 97.00 179 ASN A CA 1
ATOM 1481 C C . ASN A 1 179 ? -1.400 23.684 -17.563 1.00 97.00 179 ASN A C 1
ATOM 1483 O O . ASN A 1 179 ? -0.568 24.247 -18.276 1.00 97.00 179 ASN A O 1
ATOM 1487 N N . ILE A 1 180 ? -1.029 22.991 -16.482 1.00 96.50 180 ILE A N 1
ATOM 1488 C CA . ILE A 1 180 ? 0.367 22.800 -16.071 1.00 96.50 180 ILE A CA 1
ATOM 1489 C C . ILE A 1 180 ? 0.696 21.307 -16.139 1.00 96.50 180 ILE A C 1
ATOM 1491 O O . ILE A 1 180 ? -0.109 20.462 -15.756 1.00 96.50 180 ILE A O 1
ATOM 1495 N N . ASN A 1 181 ? 1.899 20.977 -16.626 1.00 96.25 181 ASN A N 1
ATOM 1496 C CA . ASN A 1 181 ? 2.356 19.593 -16.803 1.00 96.25 181 ASN A CA 1
ATOM 1497 C C . ASN A 1 181 ? 1.379 18.758 -17.658 1.00 96.25 181 ASN A C 1
ATOM 1499 O O . ASN A 1 181 ? 0.994 17.648 -17.290 1.00 96.25 181 ASN A O 1
ATOM 1503 N N . VAL A 1 182 ? 0.952 19.317 -18.793 1.00 97.25 182 VAL A N 1
ATOM 1504 C CA . VAL A 1 182 ? 0.093 18.630 -19.766 1.00 97.25 182 VAL A CA 1
ATOM 1505 C C . VAL A 1 182 ? 0.916 17.581 -20.509 1.00 97.25 182 VAL A C 1
ATOM 1507 O O . VAL A 1 182 ? 1.957 17.900 -21.084 1.00 97.25 182 VAL A O 1
ATOM 1510 N N . GLN A 1 183 ? 0.452 16.333 -20.497 1.00 97.56 183 GLN A N 1
ATOM 1511 C CA . GLN A 1 183 ? 1.099 15.221 -21.190 1.00 97.56 183 GLN A CA 1
ATOM 1512 C C . GLN A 1 183 ? 0.097 14.470 -22.066 1.00 97.56 183 GLN A C 1
ATOM 1514 O O . GLN A 1 183 ? -1.112 14.467 -21.816 1.00 97.56 183 GLN A O 1
ATOM 1519 N N . ASP A 1 184 ? 0.628 13.815 -23.095 1.00 98.00 184 ASP A N 1
ATOM 1520 C CA . ASP A 1 184 ? -0.141 12.941 -23.969 1.00 98.00 184 ASP A CA 1
ATOM 1521 C C . ASP A 1 184 ? -0.399 11.601 -23.263 1.00 98.00 184 ASP A C 1
ATOM 1523 O O . ASP A 1 184 ? 0.521 10.840 -22.948 1.00 98.00 184 ASP A O 1
ATOM 1527 N N . VAL A 1 185 ? -1.672 11.294 -23.033 1.00 98.00 185 VAL A N 1
ATOM 1528 C CA . VAL A 1 185 ? -2.150 10.013 -22.518 1.00 98.00 185 VAL A CA 1
ATOM 1529 C C . VAL A 1 185 ? -2.589 9.153 -23.694 1.00 98.00 185 VAL A C 1
ATOM 1531 O O . VAL A 1 185 ? -3.588 9.431 -24.361 1.00 98.00 185 VAL A O 1
ATOM 1534 N N . VAL A 1 186 ? -1.828 8.090 -23.940 1.00 97.81 186 VAL A N 1
ATOM 1535 C CA . VAL A 1 186 ? -2.129 7.110 -24.984 1.00 97.81 186 VAL A CA 1
ATOM 1536 C C . VAL A 1 186 ? -3.116 6.086 -24.442 1.00 97.81 186 VAL A C 1
ATOM 1538 O O . VAL A 1 186 ? -2.837 5.398 -23.457 1.00 97.81 186 VAL A O 1
ATOM 1541 N N . ILE A 1 187 ? -4.263 5.965 -25.105 1.00 97.00 187 ILE A N 1
ATOM 1542 C CA . ILE A 1 187 ? -5.272 4.955 -24.804 1.00 97.00 187 ILE A CA 1
ATOM 1543 C C . ILE A 1 187 ? -5.169 3.852 -25.867 1.00 97.00 187 ILE A C 1
ATOM 1545 O O . ILE A 1 187 ? -5.516 4.114 -27.027 1.00 97.00 187 ILE A O 1
ATOM 1549 N N . PRO A 1 188 ? -4.747 2.624 -25.496 1.00 97.31 188 PRO A N 1
ATOM 1550 C CA . PRO A 1 188 ? -4.613 1.516 -26.437 1.00 97.31 188 PRO A CA 1
ATOM 1551 C C . PRO A 1 188 ? -5.901 1.252 -27.223 1.00 97.31 188 PRO A C 1
ATOM 1553 O O . PRO A 1 188 ? -7.011 1.483 -26.721 1.00 97.31 188 PRO A O 1
ATOM 1556 N N . ALA A 1 189 ? -5.745 0.763 -28.453 1.00 97.50 189 ALA A N 1
ATOM 1557 C CA . ALA A 1 189 ? -6.864 0.360 -29.294 1.00 97.50 189 ALA A CA 1
ATOM 1558 C C . ALA A 1 189 ? -7.630 -0.816 -28.663 1.00 97.50 189 ALA A C 1
ATOM 1560 O O . ALA A 1 189 ? -7.033 -1.749 -28.124 1.00 97.50 189 ALA A O 1
ATOM 1561 N N . SER A 1 190 ? -8.955 -0.775 -28.762 1.00 97.19 190 SER A N 1
ATOM 1562 C CA . SER A 1 190 ? -9.845 -1.908 -28.507 1.00 97.19 190 SER A CA 1
ATOM 1563 C C . SER A 1 190 ? -10.517 -2.327 -29.814 1.00 97.19 190 SER A C 1
ATOM 1565 O O . SER A 1 190 ? -10.475 -1.600 -30.801 1.00 97.19 190 SER A O 1
ATOM 1567 N N . GLU A 1 191 ? -11.179 -3.484 -29.835 1.00 97.12 191 GLU A N 1
ATOM 1568 C CA . GLU A 1 191 ? -11.902 -3.958 -31.029 1.00 97.12 191 GLU A CA 1
ATOM 1569 C C . GLU A 1 191 ? -12.912 -2.922 -31.561 1.00 97.12 191 GLU A C 1
ATOM 1571 O O . GLU A 1 191 ? -13.085 -2.765 -32.765 1.00 97.12 191 GLU A O 1
ATOM 1576 N N . SER A 1 192 ? -13.527 -2.159 -30.654 1.00 97.31 192 SER A N 1
ATOM 1577 C CA . SER A 1 192 ? -14.521 -1.126 -30.954 1.00 97.31 192 SER A CA 1
ATOM 1578 C C . SER A 1 192 ? -13.964 0.288 -31.156 1.00 97.31 192 SER A C 1
ATOM 1580 O O . SER A 1 192 ? -14.688 1.149 -31.656 1.00 97.31 192 SER A O 1
ATOM 1582 N N . ARG A 1 193 ? -12.724 0.576 -30.738 1.00 96.44 193 ARG A N 1
ATOM 1583 C CA . ARG A 1 193 ? -12.179 1.942 -30.701 1.00 96.44 193 ARG A CA 1
ATOM 1584 C C . ARG A 1 193 ? -10.715 1.949 -31.149 1.00 96.44 193 ARG A C 1
ATOM 1586 O O . ARG A 1 193 ? -9.914 1.219 -30.567 1.00 96.44 193 ARG A O 1
ATOM 1593 N N . PRO A 1 194 ? -10.329 2.799 -32.118 1.00 97.12 194 PRO A N 1
ATOM 1594 C CA . PRO A 1 194 ? -8.928 2.935 -32.502 1.00 97.12 194 PRO A CA 1
ATOM 1595 C C . PRO A 1 194 ? -8.073 3.490 -31.351 1.00 97.12 194 PRO A C 1
ATOM 1597 O O . PRO A 1 194 ? -8.587 4.020 -30.362 1.00 97.12 194 PRO A O 1
ATOM 1600 N N . GLU A 1 195 ? -6.750 3.382 -31.486 1.00 97.75 195 GLU A N 1
ATOM 1601 C CA . GLU A 1 195 ? -5.817 4.054 -30.580 1.00 97.75 195 GLU A CA 1
ATOM 1602 C C . GLU A 1 195 ? -6.099 5.561 -30.577 1.00 97.75 195 GLU A C 1
ATOM 1604 O O . GLU A 1 195 ? -6.304 6.172 -31.628 1.00 97.75 195 GLU A O 1
ATOM 1609 N N . GLN A 1 196 ? -6.142 6.153 -29.385 1.00 97.62 196 GLN A N 1
ATOM 1610 C CA . GLN A 1 196 ? -6.454 7.565 -29.211 1.00 97.62 196 GLN A CA 1
ATOM 1611 C C . GLN A 1 196 ? -5.414 8.219 -28.312 1.00 97.62 196 GLN A C 1
ATOM 1613 O O . GLN A 1 196 ? -5.042 7.670 -27.276 1.00 97.62 196 GLN A O 1
ATOM 1618 N N . ILE A 1 197 ? -4.991 9.417 -28.703 1.00 97.81 197 ILE A N 1
ATOM 1619 C CA . ILE A 1 197 ? -4.091 10.262 -27.923 1.00 97.81 197 ILE A CA 1
ATOM 1620 C C . ILE A 1 197 ? -4.922 11.416 -27.365 1.00 97.81 197 ILE A C 1
ATOM 1622 O O . ILE A 1 197 ? -5.566 12.142 -28.123 1.00 97.81 197 ILE A O 1
ATOM 1626 N N . VAL A 1 198 ? -4.942 11.552 -26.041 1.00 97.69 198 VAL A N 1
ATOM 1627 C CA . VAL A 1 198 ? -5.683 12.600 -25.326 1.00 97.69 198 VAL A CA 1
ATOM 1628 C C . VAL A 1 198 ? -4.717 13.358 -24.433 1.00 97.69 198 VAL A C 1
ATOM 1630 O O . VAL A 1 198 ? -3.884 12.748 -23.775 1.00 97.69 198 VAL A O 1
ATOM 1633 N N . GLN A 1 199 ? -4.840 14.679 -24.373 1.00 97.75 199 GLN A N 1
ATOM 1634 C CA . GLN A 1 199 ? -4.034 15.494 -23.469 1.00 97.75 199 GLN A CA 1
ATOM 1635 C C . GLN A 1 199 ? -4.712 15.616 -22.111 1.00 97.75 199 GLN A C 1
ATOM 1637 O O . GLN A 1 199 ? -5.911 15.886 -22.038 1.00 97.75 199 GLN A O 1
ATOM 1642 N N . ARG A 1 200 ? -3.944 15.406 -21.040 1.00 97.25 200 ARG A N 1
ATOM 1643 C CA . ARG A 1 200 ? -4.393 15.629 -19.661 1.00 97.25 200 ARG A CA 1
ATOM 1644 C C . ARG A 1 200 ? -3.275 16.232 -18.826 1.00 97.25 200 ARG A C 1
ATOM 1646 O O . ARG A 1 200 ? -2.098 15.954 -19.051 1.00 97.25 200 ARG A O 1
ATOM 1653 N N . GLU A 1 201 ? -3.648 17.026 -17.834 1.00 97.25 201 GLU A N 1
ATOM 1654 C CA . GLU A 1 201 ? -2.738 17.496 -16.798 1.00 97.25 201 GLU A CA 1
ATOM 1655 C C . GLU A 1 201 ? -2.286 16.323 -15.929 1.00 97.25 201 GLU A C 1
ATOM 1657 O O . GLU A 1 201 ? -3.094 15.538 -15.423 1.00 97.25 201 GLU A O 1
ATOM 1662 N N . HIS A 1 202 ? -0.973 16.190 -15.766 1.00 97.69 202 HIS A N 1
ATOM 1663 C CA . HIS A 1 202 ? -0.375 15.153 -14.943 1.00 97.69 202 HIS A CA 1
ATOM 1664 C C . HIS A 1 202 ? -0.039 15.674 -13.542 1.00 97.69 202 HIS A C 1
ATOM 1666 O O . HIS A 1 202 ? 0.268 16.858 -13.375 1.00 97.69 202 HIS A O 1
ATOM 1672 N N . PRO A 1 203 ? -0.024 14.791 -12.528 1.00 98.00 203 PRO A N 1
ATOM 1673 C CA . PRO A 1 203 ? 0.251 15.191 -11.157 1.00 98.00 203 PRO A CA 1
ATOM 1674 C C . PRO A 1 203 ? 1.622 15.860 -10.995 1.00 98.00 203 PRO A C 1
ATOM 1676 O O . PRO A 1 203 ? 2.626 15.453 -11.586 1.00 98.00 203 PRO A O 1
ATOM 1679 N N . ILE A 1 204 ? 1.654 16.895 -10.164 1.00 97.50 204 ILE A N 1
ATOM 1680 C CA . ILE A 1 204 ? 2.818 17.702 -9.814 1.00 97.50 204 ILE A CA 1
ATOM 1681 C C . ILE A 1 204 ? 3.090 17.517 -8.327 1.00 97.50 204 ILE A C 1
ATOM 1683 O O . ILE A 1 204 ? 2.177 17.502 -7.509 1.00 97.50 204 ILE A O 1
ATOM 1687 N N . SER A 1 205 ? 4.365 17.407 -7.964 1.00 97.50 205 SER A N 1
ATOM 1688 C CA . SER A 1 205 ? 4.786 17.338 -6.563 1.00 97.50 205 SER A CA 1
ATOM 1689 C C . SER A 1 205 ? 4.368 18.592 -5.798 1.00 97.50 205 SER A C 1
ATOM 1691 O O . SER A 1 205 ? 4.741 19.702 -6.180 1.00 97.50 205 SER A O 1
ATOM 1693 N N . VAL A 1 206 ? 3.701 18.400 -4.662 1.00 97.56 206 VAL A N 1
ATOM 1694 C CA . VAL A 1 206 ? 3.229 19.461 -3.758 1.00 97.56 206 VAL A CA 1
ATOM 1695 C C . VAL A 1 206 ? 4.327 20.465 -3.386 1.00 97.56 206 VAL A C 1
ATOM 1697 O O . VAL A 1 206 ? 4.116 21.672 -3.369 1.00 97.56 206 VAL A O 1
ATOM 1700 N N . THR A 1 207 ? 5.549 19.985 -3.158 1.00 96.69 207 THR A N 1
ATOM 1701 C CA . THR A 1 207 ? 6.700 20.820 -2.769 1.00 96.69 207 THR A CA 1
ATOM 1702 C C . THR A 1 207 ? 7.141 21.834 -3.828 1.00 96.69 207 THR A C 1
ATOM 1704 O O . THR A 1 207 ? 7.913 22.742 -3.523 1.00 96.69 207 THR A O 1
ATOM 1707 N N . ARG A 1 208 ? 6.693 21.675 -5.078 1.00 97.06 208 ARG A N 1
ATOM 1708 C CA . ARG A 1 208 ? 7.054 22.550 -6.200 1.00 97.06 208 ARG A CA 1
ATOM 1709 C C . ARG A 1 208 ? 6.067 23.685 -6.419 1.00 97.06 208 ARG A C 1
ATOM 1711 O O . ARG A 1 208 ? 6.327 24.514 -7.288 1.00 97.06 208 ARG A O 1
ATOM 1718 N N . VAL A 1 209 ? 4.971 23.723 -5.667 1.00 97.44 209 VAL A N 1
ATOM 1719 C CA . VAL A 1 209 ? 3.928 24.740 -5.795 1.00 97.44 209 VAL A CA 1
ATOM 1720 C C . VAL A 1 209 ? 3.768 25.529 -4.501 1.00 97.44 209 VAL A C 1
ATOM 1722 O O . VAL A 1 209 ? 4.014 25.022 -3.405 1.00 97.44 209 VAL A O 1
ATOM 1725 N N . ARG A 1 210 ? 3.366 26.791 -4.627 1.00 97.25 210 ARG A N 1
ATOM 1726 C CA . ARG A 1 210 ? 3.011 27.668 -3.506 1.00 97.25 210 ARG A CA 1
ATOM 1727 C C . ARG A 1 210 ? 1.666 28.329 -3.773 1.00 97.25 210 ARG A C 1
ATOM 1729 O O . ARG A 1 210 ? 1.307 28.533 -4.929 1.00 97.25 210 ARG A O 1
ATOM 1736 N N . HIS A 1 211 ? 0.931 28.642 -2.713 1.00 97.19 211 HIS A N 1
ATOM 1737 C CA . HIS A 1 211 ? -0.341 29.345 -2.835 1.00 97.19 211 HIS A CA 1
ATOM 1738 C C . HIS A 1 211 ? -0.129 30.797 -3.253 1.00 97.19 211 HIS A C 1
ATOM 1740 O O . HIS A 1 211 ? 0.866 31.423 -2.883 1.00 97.19 211 HIS A O 1
ATOM 1746 N N . VAL A 1 212 ? -1.084 31.307 -4.023 1.00 96.56 212 VAL A N 1
ATOM 1747 C CA . VAL A 1 212 ? -1.190 32.721 -4.368 1.00 96.56 212 VAL A CA 1
ATOM 1748 C C . VAL A 1 212 ? -2.305 33.321 -3.525 1.00 96.56 212 VAL A C 1
ATOM 1750 O O . VAL A 1 212 ? -3.419 32.795 -3.505 1.00 96.56 212 VAL A O 1
ATOM 1753 N N . ASP A 1 213 ? -2.005 34.412 -2.830 1.00 95.38 213 ASP A N 1
ATOM 1754 C CA . ASP A 1 213 ? -2.996 35.128 -2.034 1.00 95.38 213 ASP A CA 1
ATOM 1755 C C . ASP A 1 213 ? -4.050 35.765 -2.956 1.00 95.38 213 ASP A C 1
ATOM 1757 O O . ASP A 1 213 ? -3.670 36.515 -3.863 1.00 95.38 213 ASP A O 1
ATOM 1761 N N . PRO A 1 214 ? -5.359 35.519 -2.765 1.00 94.25 214 PRO A N 1
ATOM 1762 C CA . PRO A 1 214 ? -6.391 36.169 -3.568 1.00 94.25 214 PRO A CA 1
ATOM 1763 C C . PRO A 1 214 ? -6.430 37.701 -3.410 1.00 94.25 214 PRO A C 1
ATOM 1765 O O . PRO A 1 214 ? -6.923 38.373 -4.315 1.00 94.25 214 PRO A O 1
ATOM 1768 N N . SER A 1 215 ? -5.939 38.273 -2.300 1.00 94.56 215 SER A N 1
ATOM 1769 C CA . SER A 1 215 ? -5.897 39.734 -2.113 1.00 94.56 215 SER A CA 1
ATOM 1770 C C . SER A 1 215 ? -4.666 40.358 -2.779 1.00 94.56 215 SER A C 1
ATOM 1772 O O . SER A 1 215 ? -4.792 41.291 -3.574 1.00 94.56 215 SER A O 1
ATOM 1774 N N . THR A 1 216 ? -3.478 39.826 -2.483 1.00 93.75 216 THR A N 1
ATOM 1775 C CA . THR A 1 216 ? -2.189 40.372 -2.937 1.00 93.75 216 THR A CA 1
ATOM 1776 C C . THR A 1 216 ? -1.856 39.948 -4.370 1.00 93.75 216 THR A C 1
ATOM 1778 O O . THR A 1 216 ? -1.140 40.654 -5.073 1.00 93.75 216 THR A O 1
ATOM 1781 N N . ASN A 1 217 ? -2.393 38.818 -4.847 1.00 94.31 217 ASN A N 1
ATOM 1782 C CA . ASN A 1 217 ? -1.988 38.147 -6.090 1.00 94.31 217 ASN A CA 1
ATOM 1783 C C . ASN A 1 217 ? -0.485 37.816 -6.143 1.00 94.31 217 ASN A C 1
ATOM 1785 O O . ASN A 1 217 ? 0.099 37.667 -7.221 1.00 94.31 217 ASN A O 1
ATOM 1789 N N . GLU A 1 218 ? 0.137 37.668 -4.979 1.00 95.25 218 GLU A N 1
ATOM 1790 C CA . GLU A 1 218 ? 1.535 37.292 -4.803 1.00 95.25 218 GLU A CA 1
ATOM 1791 C C . GLU A 1 218 ? 1.621 35.956 -4.061 1.00 95.25 218 GLU A C 1
ATOM 1793 O O . GLU A 1 218 ? 0.641 35.473 -3.487 1.00 95.25 218 GLU A O 1
ATOM 1798 N N . ILE A 1 219 ? 2.787 35.319 -4.142 1.00 96.56 219 ILE A N 1
ATOM 1799 C CA . ILE A 1 219 ? 3.045 34.051 -3.462 1.00 96.56 219 ILE A CA 1
ATOM 1800 C C . ILE A 1 219 ? 3.041 34.307 -1.960 1.00 96.56 219 ILE A C 1
ATOM 1802 O O . ILE A 1 219 ? 3.817 35.135 -1.502 1.00 96.56 219 ILE A O 1
ATOM 1806 N N . CYS A 1 220 ? 2.252 33.546 -1.204 1.00 95.00 220 CYS A N 1
ATOM 1807 C CA . CYS A 1 220 ? 2.160 33.705 0.242 1.00 95.00 220 CYS A CA 1
ATOM 1808 C C . CYS A 1 220 ? 2.482 32.411 1.000 1.00 95.00 220 CYS A C 1
ATOM 1810 O O . CYS A 1 220 ? 2.388 31.288 0.487 1.00 95.00 220 CYS A O 1
ATOM 1812 N N . ASN A 1 221 ? 2.866 32.570 2.267 1.00 95.75 221 ASN A N 1
ATOM 1813 C CA . ASN A 1 221 ? 2.952 31.462 3.213 1.00 95.75 221 ASN A CA 1
ATOM 1814 C C . ASN A 1 221 ? 1.599 31.265 3.901 1.00 95.75 221 ASN A C 1
ATOM 1816 O O . ASN A 1 221 ? 1.007 32.229 4.386 1.00 95.75 221 ASN A O 1
ATOM 1820 N N . ILE A 1 222 ? 1.135 30.017 3.955 1.00 96.25 222 ILE A N 1
ATOM 1821 C CA . ILE A 1 222 ? -0.141 29.648 4.565 1.00 96.25 222 ILE A CA 1
ATOM 1822 C C . ILE A 1 222 ? 0.105 28.752 5.777 1.00 96.25 222 ILE A C 1
ATOM 1824 O O . ILE A 1 222 ? 0.887 27.805 5.695 1.00 96.25 222 ILE A O 1
ATOM 1828 N N . GLU A 1 223 ? -0.610 29.019 6.867 1.00 96.00 223 GLU A N 1
ATOM 1829 C CA . GLU A 1 223 ? -0.665 28.165 8.057 1.00 96.00 223 GLU A CA 1
ATOM 1830 C C . GLU A 1 223 ? -2.101 27.718 8.355 1.00 96.00 223 GLU A C 1
ATOM 1832 O O . GLU A 1 223 ? -3.070 28.388 7.992 1.00 96.00 223 GLU A O 1
ATOM 1837 N N . MET A 1 224 ? -2.247 26.568 9.018 1.00 96.38 224 MET A N 1
ATOM 1838 C CA . MET A 1 224 ? -3.549 26.064 9.457 1.00 96.38 224 MET A CA 1
ATOM 1839 C C . MET A 1 224 ? -3.921 26.681 10.811 1.00 96.38 224 MET A C 1
ATOM 1841 O O . MET A 1 224 ? -3.164 26.582 11.775 1.00 96.38 224 MET A O 1
ATOM 1845 N N . VAL A 1 225 ? -5.099 27.291 10.894 1.00 96.31 225 VAL A N 1
ATOM 1846 C CA . VAL A 1 225 ? -5.637 27.963 12.081 1.00 96.31 225 VAL A CA 1
ATOM 1847 C C . VAL A 1 225 ? -7.004 27.394 12.449 1.00 96.31 225 VAL A C 1
ATOM 1849 O O . VAL A 1 225 ? -7.781 26.995 11.585 1.00 96.31 225 VAL A O 1
ATOM 1852 N N . LYS A 1 226 ? -7.332 27.382 13.742 1.00 95.69 226 LYS A N 1
ATOM 1853 C CA . LYS A 1 226 ? -8.650 26.963 14.239 1.00 95.69 226 LYS A CA 1
ATOM 1854 C C . LYS A 1 226 ? -9.497 28.193 14.514 1.00 95.69 226 LYS A C 1
ATOM 1856 O O . LYS A 1 226 ? -9.109 29.044 15.313 1.00 95.69 226 LYS A O 1
ATOM 1861 N N . VAL A 1 227 ? -10.644 28.294 13.853 1.00 95.00 227 VAL A N 1
ATOM 1862 C CA . VAL A 1 227 ? -11.565 29.424 13.981 1.00 95.00 227 VAL A CA 1
ATOM 1863 C C . VAL A 1 227 ? -12.934 28.885 14.357 1.00 95.00 227 VAL A C 1
ATOM 1865 O O . VAL A 1 227 ? -13.470 28.000 13.697 1.00 95.00 227 VAL A O 1
ATOM 1868 N N . ARG A 1 228 ? -13.527 29.436 15.416 1.00 94.50 228 ARG A N 1
ATOM 1869 C CA . ARG A 1 228 ? -14.904 29.109 15.778 1.00 94.50 228 ARG A CA 1
ATOM 1870 C C . ARG A 1 228 ? -15.856 29.737 14.764 1.00 94.50 228 ARG A C 1
ATOM 1872 O O . ARG A 1 228 ? -15.852 30.961 14.600 1.00 94.50 228 ARG A O 1
ATOM 1879 N N . ASN A 1 229 ? -16.654 28.919 14.090 1.00 93.31 229 ASN A N 1
ATOM 1880 C CA . ASN A 1 229 ? -17.681 29.406 13.184 1.00 93.31 229 ASN A CA 1
ATOM 1881 C C . ASN A 1 229 ? -18.775 30.120 14.000 1.00 93.31 229 ASN A C 1
ATOM 1883 O O . ASN A 1 229 ? -19.209 29.640 15.047 1.00 93.31 229 ASN A O 1
ATOM 1887 N N . LYS A 1 230 ? -19.178 31.313 13.552 1.00 94.12 230 LYS A N 1
ATOM 1888 C CA . LYS A 1 230 ? -20.172 32.145 14.246 1.00 94.12 230 LYS A CA 1
ATOM 1889 C C . LYS A 1 230 ? -21.592 31.598 14.100 1.00 94.12 230 LYS A C 1
ATOM 1891 O O . LYS A 1 230 ? -22.413 31.884 14.962 1.00 94.12 230 LYS A O 1
ATOM 1896 N N . GLU A 1 231 ? -21.863 30.854 13.028 1.00 93.75 231 GLU A N 1
ATOM 1897 C CA . GLU A 1 231 ? -23.195 30.331 12.711 1.00 93.75 231 GLU A CA 1
ATOM 1898 C C . GLU A 1 231 ? -23.442 28.974 13.376 1.00 93.75 231 GLU A C 1
ATOM 1900 O O . GLU A 1 231 ? -24.417 28.822 14.105 1.00 93.75 231 GLU A O 1
ATOM 1905 N N . THR A 1 232 ? -22.534 28.010 13.189 1.00 91.75 232 THR A N 1
ATOM 1906 C CA . THR A 1 232 ? -22.658 26.653 13.759 1.00 91.75 232 THR A CA 1
ATOM 1907 C C . THR A 1 232 ? -22.143 26.556 15.196 1.00 91.75 232 THR A C 1
ATOM 1909 O O . THR A 1 232 ? -22.536 25.669 15.946 1.00 91.75 232 THR A O 1
ATOM 1912 N N . GLY A 1 233 ? -21.254 27.464 15.615 1.00 92.12 233 GLY A N 1
ATOM 1913 C CA . GLY A 1 233 ? -20.606 27.424 16.928 1.00 92.12 233 GLY A CA 1
ATOM 1914 C C . GLY A 1 233 ? -19.484 26.386 17.053 1.00 92.12 233 GLY A C 1
ATOM 1915 O O . GLY A 1 233 ? -18.816 26.361 18.095 1.00 92.12 233 GLY A O 1
ATOM 1916 N N . GLU A 1 234 ? -19.254 25.586 16.011 1.00 92.94 234 GLU A N 1
ATOM 1917 C CA . GLU A 1 234 ? -18.222 24.551 15.917 1.00 92.94 234 GLU A CA 1
ATOM 1918 C C . GLU A 1 234 ? -16.830 25.154 15.663 1.00 92.94 234 GLU A C 1
ATOM 1920 O O . GLU A 1 234 ? -16.692 26.280 15.172 1.00 92.94 234 GLU A O 1
ATOM 1925 N N . MET A 1 235 ? -15.772 24.424 16.030 1.00 93.06 235 MET A N 1
ATOM 1926 C CA . MET A 1 235 ? -14.397 24.809 15.696 1.00 93.06 235 MET A CA 1
ATOM 1927 C C . MET A 1 235 ? -14.002 24.208 14.352 1.00 93.06 235 MET A C 1
ATOM 1929 O O . MET A 1 235 ? -13.823 22.999 14.246 1.00 93.06 235 MET A O 1
ATOM 1933 N N . GLU A 1 236 ? -13.808 25.068 13.359 1.00 93.62 236 GLU A N 1
ATOM 1934 C CA . GLU A 1 236 ? -13.393 24.679 12.015 1.00 93.62 236 GLU A CA 1
ATOM 1935 C C . GLU A 1 236 ? -11.918 25.008 11.787 1.00 93.62 236 GLU A C 1
ATOM 1937 O O . GLU A 1 236 ? -11.396 26.027 12.256 1.00 93.62 236 GLU A O 1
ATOM 1942 N N . GLU A 1 237 ? -11.245 24.156 11.020 1.00 94.81 237 GLU A N 1
ATOM 1943 C CA . GLU A 1 237 ? -9.894 24.419 10.538 1.00 94.81 237 GLU A CA 1
ATOM 1944 C C . GLU A 1 237 ? -9.961 25.254 9.255 1.00 94.81 237 GLU A C 1
ATOM 1946 O O . GLU A 1 237 ? -10.689 24.946 8.310 1.00 94.81 237 GLU A O 1
ATOM 1951 N N . LYS A 1 238 ? -9.213 26.355 9.237 1.00 95.44 238 LYS A N 1
ATOM 1952 C CA . LYS A 1 238 ? -9.084 27.264 8.098 1.00 95.44 238 LYS A CA 1
ATOM 1953 C C . LYS A 1 238 ? -7.617 27.521 7.824 1.00 95.44 238 LYS A C 1
ATOM 1955 O O . LYS A 1 238 ? -6.758 27.342 8.678 1.00 95.44 238 LYS A O 1
ATOM 1960 N N . ARG A 1 239 ? -7.330 27.977 6.620 1.00 95.88 239 ARG A N 1
ATOM 1961 C CA . ARG A 1 239 ? -5.983 28.289 6.158 1.00 95.88 239 ARG A CA 1
ATOM 1962 C C . ARG A 1 239 ? -5.809 29.799 6.176 1.00 95.88 239 ARG A C 1
ATOM 1964 O O . ARG A 1 239 ? -6.623 30.497 5.584 1.00 95.88 239 ARG A O 1
ATOM 1971 N N . MET A 1 240 ? -4.804 30.315 6.870 1.00 96.25 240 MET A N 1
ATOM 1972 C CA . MET A 1 240 ? -4.530 31.751 6.944 1.00 96.25 240 MET A CA 1
ATOM 1973 C C . MET A 1 240 ? -3.276 32.091 6.143 1.00 96.25 240 MET A C 1
ATOM 1975 O O . MET A 1 240 ? -2.232 31.479 6.362 1.00 96.25 240 MET A O 1
ATOM 1979 N N . SER A 1 241 ? -3.350 33.083 5.256 1.00 96.62 241 SER A N 1
ATOM 1980 C CA . SER A 1 241 ? -2.159 33.691 4.656 1.00 96.62 241 SER A CA 1
ATOM 1981 C C . SER A 1 241 ? -1.438 34.539 5.710 1.00 96.62 241 SER A C 1
ATOM 1983 O O . SER A 1 241 ? -2.046 35.454 6.269 1.00 96.62 241 SER A O 1
ATOM 1985 N N . LEU A 1 242 ? -0.152 34.305 5.956 1.00 95.19 242 LEU A N 1
ATOM 1986 C CA . LEU A 1 242 ? 0.618 35.078 6.940 1.00 95.19 242 LEU A CA 1
ATOM 1987 C C . LEU A 1 242 ? 0.857 36.534 6.517 1.00 95.19 242 LEU A C 1
ATOM 1989 O O . LEU A 1 242 ? 1.063 37.395 7.365 1.00 95.19 242 LEU A O 1
ATOM 1993 N N . GLU A 1 243 ? 0.836 36.805 5.213 1.00 93.62 243 GLU A N 1
ATOM 1994 C CA . GLU A 1 243 ? 1.162 38.121 4.658 1.00 93.62 243 GLU A CA 1
ATOM 1995 C C . GLU A 1 243 ? -0.037 39.072 4.702 1.00 93.62 243 GLU A C 1
ATOM 1997 O O . GLU A 1 243 ? 0.047 40.136 5.312 1.00 93.62 243 GLU A O 1
ATOM 2002 N N . SER A 1 244 ? -1.175 38.679 4.117 1.00 93.00 244 SER A N 1
ATOM 2003 C CA . SER A 1 244 ? -2.386 39.511 4.112 1.00 93.00 244 SER A CA 1
ATOM 2004 C C . SER A 1 244 ? -3.342 39.232 5.278 1.00 93.00 244 SER A C 1
ATOM 2006 O O . SER A 1 244 ? -4.295 39.989 5.467 1.00 93.00 244 SER A O 1
ATOM 2008 N N . GLY A 1 245 ? -3.161 38.141 6.030 1.00 93.69 245 GLY A N 1
ATOM 2009 C CA . GLY A 1 245 ? -4.118 37.698 7.054 1.00 93.69 245 GLY A CA 1
ATOM 2010 C C . GLY A 1 245 ? -5.460 37.182 6.508 1.00 93.69 245 GLY A C 1
ATOM 2011 O O . GLY A 1 245 ? -6.428 37.088 7.262 1.00 93.69 245 GLY A O 1
ATOM 2012 N N . ILE A 1 246 ? -5.552 36.859 5.213 1.00 94.94 246 ILE A N 1
ATOM 2013 C CA . ILE A 1 246 ? -6.751 36.293 4.585 1.00 94.94 246 ILE A CA 1
ATOM 2014 C C . ILE A 1 246 ? -6.989 34.871 5.085 1.00 94.94 246 ILE A C 1
ATOM 2016 O O . ILE A 1 246 ? -6.080 34.045 5.134 1.00 94.94 246 ILE A O 1
ATOM 2020 N N . LEU A 1 247 ? -8.246 34.584 5.424 1.00 94.50 247 LEU A N 1
ATOM 2021 C CA . LEU A 1 247 ? -8.720 33.257 5.796 1.00 94.50 247 LEU A CA 1
ATOM 2022 C C . LEU A 1 247 ? -9.354 32.566 4.586 1.00 94.50 247 LEU A C 1
ATOM 2024 O O . LEU A 1 247 ? -10.364 33.028 4.059 1.00 94.50 247 LEU A O 1
ATOM 2028 N N . MET A 1 248 ? -8.797 31.427 4.195 1.00 93.69 248 MET A N 1
ATOM 2029 C CA . MET A 1 248 ? -9.321 30.518 3.183 1.00 93.69 248 MET A CA 1
ATOM 2030 C C . MET A 1 248 ? -9.960 29.308 3.871 1.00 93.69 248 MET A C 1
ATOM 2032 O O . MET A 1 248 ? -9.320 28.617 4.669 1.00 93.69 248 MET A O 1
ATOM 2036 N N . SER A 1 249 ? -11.229 29.033 3.574 1.00 93.81 249 SER A N 1
ATOM 2037 C CA . SER A 1 249 ? -11.906 27.825 4.051 1.00 93.81 249 SER A CA 1
ATOM 2038 C C . SER A 1 249 ? -11.388 26.571 3.338 1.00 93.81 249 SER A C 1
ATOM 2040 O O . SER A 1 249 ? -10.765 26.637 2.272 1.00 93.81 249 SER A O 1
ATOM 2042 N N . ILE A 1 250 ? -11.626 25.416 3.956 1.00 95.38 250 ILE A N 1
ATOM 2043 C CA . ILE A 1 250 ? -11.456 24.115 3.312 1.00 95.38 250 ILE A CA 1
ATOM 2044 C C . ILE A 1 250 ? -12.723 23.859 2.480 1.00 95.38 250 ILE A C 1
ATOM 2046 O O . ILE A 1 250 ? -13.818 23.901 3.044 1.00 95.38 250 ILE A O 1
ATOM 2050 N N . PRO A 1 251 ? -12.616 23.659 1.156 1.00 93.81 251 PRO A N 1
ATOM 2051 C CA . PRO A 1 251 ? -13.774 23.320 0.341 1.00 93.81 251 PRO A CA 1
ATOM 2052 C C . PRO A 1 251 ? -14.292 21.924 0.728 1.00 93.81 251 PRO A C 1
ATOM 2054 O O . PRO A 1 251 ? -13.476 21.023 0.950 1.00 93.81 251 PRO A O 1
ATOM 2057 N N . PRO A 1 252 ? -15.620 21.720 0.813 1.00 92.12 252 PRO A N 1
ATOM 2058 C CA . PRO A 1 252 ? -16.176 20.395 1.049 1.00 92.12 252 PRO A CA 1
ATOM 2059 C C . PRO A 1 252 ? -15.828 19.471 -0.123 1.00 92.12 252 PRO A C 1
ATOM 2061 O O . PRO A 1 252 ? -15.803 19.893 -1.282 1.00 92.12 252 PRO A O 1
ATOM 2064 N N . VAL A 1 253 ? -15.551 18.206 0.183 1.00 89.50 253 VAL A N 1
ATOM 2065 C CA . VAL A 1 253 ? -15.368 17.175 -0.839 1.00 89.50 253 VAL A CA 1
ATOM 2066 C C . VAL A 1 253 ? -16.759 16.754 -1.297 1.00 89.50 253 VAL A C 1
ATOM 2068 O O . VAL A 1 253 ? -17.457 16.039 -0.586 1.00 89.50 253 VAL A O 1
ATOM 2071 N N . ASN A 1 254 ? -17.183 17.254 -2.454 1.00 74.00 254 ASN A N 1
ATOM 2072 C CA . ASN A 1 254 ? -18.405 16.788 -3.095 1.00 74.00 254 ASN A CA 1
ATOM 2073 C C . ASN A 1 254 ? -18.034 15.608 -3.988 1.00 74.00 254 ASN A C 1
ATOM 2075 O O . ASN A 1 254 ? -17.689 15.800 -5.154 1.00 74.00 254 ASN A O 1
ATOM 2079 N N . ASP A 1 255 ? -18.092 14.402 -3.439 1.00 75.69 255 ASP A N 1
ATOM 2080 C CA . ASP A 1 255 ? -18.166 13.216 -4.279 1.00 75.69 255 ASP A CA 1
ATOM 2081 C C . ASP A 1 255 ? -19.539 13.273 -4.960 1.00 75.69 255 ASP A C 1
ATOM 2083 O O . ASP A 1 255 ? -20.566 13.380 -4.284 1.00 75.69 255 ASP A O 1
ATOM 2087 N N . GLU A 1 256 ? -19.573 13.326 -6.296 1.00 69.75 256 GLU A N 1
ATOM 2088 C CA . GLU A 1 256 ? -20.822 13.158 -7.042 1.00 69.75 256 GLU A CA 1
ATOM 2089 C C . GLU A 1 256 ? -21.491 11.898 -6.493 1.00 69.75 256 GLU A C 1
ATOM 2091 O O . GLU A 1 256 ? -20.906 10.820 -6.566 1.00 69.75 256 GLU A O 1
ATOM 2096 N N . LEU A 1 257 ? -22.648 12.063 -5.845 1.00 72.06 257 LEU A N 1
ATOM 2097 C CA . LEU A 1 257 ? -23.300 10.992 -5.100 1.00 72.06 257 LEU A CA 1
ATOM 2098 C C . LEU A 1 257 ? -23.593 9.854 -6.079 1.00 72.06 257 LEU A C 1
ATOM 2100 O O . LEU A 1 257 ? -24.533 9.950 -6.872 1.00 72.06 257 LEU A O 1
ATOM 2104 N N . GLU A 1 258 ? -22.772 8.803 -6.053 1.00 83.44 258 GLU A N 1
ATOM 2105 C CA . GLU A 1 258 ? -23.073 7.557 -6.742 1.00 83.44 258 GLU A CA 1
ATOM 2106 C C . GLU A 1 258 ? -24.438 7.109 -6.221 1.00 83.44 258 GLU A C 1
ATOM 2108 O O . GLU A 1 258 ? -24.603 6.811 -5.037 1.00 83.44 258 GLU A O 1
ATOM 2113 N N . VAL A 1 259 ? -25.453 7.183 -7.082 1.00 87.19 259 VAL A N 1
ATOM 2114 C CA . VAL A 1 259 ? -26.819 6.872 -6.671 1.00 87.19 259 VAL A CA 1
ATOM 2115 C C . VAL A 1 259 ? -26.897 5.390 -6.322 1.00 87.19 259 VAL A C 1
ATOM 2117 O O . VAL A 1 259 ? -26.455 4.538 -7.097 1.00 87.19 259 VAL A O 1
ATOM 2120 N N . GLY A 1 260 ? -27.435 5.092 -5.142 1.00 87.81 260 GLY A N 1
ATOM 2121 C CA . GLY A 1 260 ? -27.697 3.724 -4.716 1.00 87.81 260 GLY A CA 1
ATOM 2122 C C . GLY A 1 260 ? -28.842 3.075 -5.501 1.00 87.81 260 GLY A C 1
ATOM 2123 O O . GLY A 1 260 ? -29.440 3.679 -6.399 1.00 87.81 260 GLY A O 1
ATOM 2124 N N . ASP A 1 261 ? -29.116 1.806 -5.199 1.00 93.06 261 ASP A N 1
ATOM 2125 C CA . ASP A 1 261 ? -30.188 1.043 -5.838 1.00 93.06 261 ASP A CA 1
ATOM 2126 C C . ASP A 1 261 ? -31.504 1.290 -5.082 1.00 93.06 261 ASP A C 1
ATOM 2128 O O . ASP A 1 261 ? -31.695 0.720 -4.005 1.00 93.06 261 ASP A O 1
ATOM 2132 N N . PRO A 1 262 ? -32.465 2.056 -5.637 1.00 93.75 262 PRO A N 1
ATOM 2133 C CA . PRO A 1 262 ? -33.698 2.397 -4.927 1.00 93.75 262 PRO A CA 1
ATOM 2134 C C . PRO A 1 262 ? -34.580 1.180 -4.610 1.00 93.75 262 PRO A C 1
ATOM 2136 O O . PRO A 1 262 ? -35.521 1.303 -3.834 1.00 93.75 262 PRO A O 1
ATOM 2139 N N . LEU A 1 263 ? -34.322 0.007 -5.207 1.00 94.62 263 LEU A N 1
ATOM 2140 C CA . LEU A 1 263 ? -35.023 -1.229 -4.851 1.00 94.62 263 LEU A CA 1
ATOM 2141 C C . LEU A 1 263 ? -34.526 -1.825 -3.522 1.00 94.62 263 LEU A C 1
ATOM 2143 O O . LEU A 1 263 ? -35.252 -2.588 -2.885 1.00 94.62 263 LEU A O 1
ATOM 2147 N N . LYS A 1 264 ? -33.284 -1.521 -3.134 1.00 95.38 264 LYS A N 1
ATOM 2148 C CA . LYS A 1 264 ? -32.614 -2.050 -1.936 1.00 95.38 264 LYS A CA 1
ATOM 2149 C C . LYS A 1 264 ? -32.347 -0.986 -0.877 1.00 95.38 264 LYS A C 1
ATOM 2151 O O . LYS A 1 264 ? -32.045 -1.348 0.258 1.00 95.38 264 LYS A O 1
ATOM 2156 N N . ASP A 1 265 ? -32.474 0.282 -1.241 1.00 95.69 265 ASP A N 1
ATOM 2157 C CA . ASP A 1 265 ? -32.279 1.404 -0.339 1.00 95.69 265 ASP A CA 1
ATOM 2158 C C . ASP A 1 265 ? -33.603 1.756 0.349 1.00 95.69 265 ASP A C 1
ATOM 2160 O O . ASP A 1 265 ? -34.567 2.191 -0.285 1.00 95.69 265 ASP A O 1
ATOM 2164 N N . THR A 1 266 ? -33.651 1.568 1.667 1.00 94.00 266 THR A N 1
ATOM 2165 C CA . THR A 1 266 ? -34.773 2.004 2.507 1.00 94.00 266 THR A CA 1
ATOM 2166 C C . THR A 1 266 ? -34.917 3.530 2.424 1.00 94.00 266 THR A C 1
ATOM 2168 O O . THR A 1 266 ? -33.907 4.235 2.532 1.00 94.00 266 THR A O 1
ATOM 2171 N N . PRO A 1 267 ? -36.134 4.084 2.248 1.00 96.12 267 PRO A N 1
ATOM 2172 C CA . PRO A 1 267 ? -36.315 5.530 2.243 1.00 96.12 267 PRO A CA 1
ATOM 2173 C C . PRO A 1 267 ? -35.924 6.124 3.603 1.00 96.12 267 PRO A C 1
ATOM 2175 O O . PRO A 1 267 ? -36.141 5.518 4.649 1.00 96.12 267 PRO A O 1
ATOM 2178 N N . ILE A 1 268 ? -35.383 7.345 3.586 1.00 96.00 268 ILE A N 1
ATOM 2179 C CA . ILE A 1 268 ? -34.857 8.018 4.789 1.00 96.00 268 ILE A CA 1
ATOM 2180 C C . ILE A 1 268 ? -35.918 8.115 5.900 1.00 96.00 268 ILE A C 1
ATOM 2182 O O . ILE A 1 268 ? -35.597 7.948 7.065 1.00 96.00 268 ILE A O 1
ATOM 2186 N N . GLN A 1 269 ? -37.188 8.322 5.538 1.00 96.12 269 GLN A N 1
ATOM 2187 C CA . GLN A 1 269 ? -38.298 8.444 6.493 1.00 96.12 269 GLN A CA 1
ATOM 2188 C C . GLN A 1 269 ? -38.512 7.173 7.323 1.00 96.12 269 GLN A C 1
ATOM 2190 O O . GLN A 1 269 ? -38.729 7.280 8.525 1.00 96.12 269 GLN A O 1
ATOM 2195 N N . ASP A 1 270 ? -38.411 6.002 6.691 1.00 96.50 270 ASP A N 1
ATOM 2196 C CA . ASP A 1 270 ? -38.583 4.706 7.358 1.00 96.50 270 ASP A CA 1
ATOM 2197 C C . ASP A 1 270 ? -37.314 4.332 8.140 1.00 96.50 270 ASP A C 1
ATOM 2199 O O . ASP A 1 270 ? -37.380 3.693 9.186 1.00 96.50 270 ASP A O 1
ATOM 2203 N N . ALA A 1 271 ? -36.138 4.743 7.651 1.00 96.25 271 ALA A N 1
ATOM 2204 C CA . ALA A 1 271 ? -34.871 4.527 8.347 1.00 96.25 271 ALA A CA 1
ATOM 2205 C C . ALA A 1 271 ? -34.742 5.384 9.621 1.00 96.25 271 ALA A C 1
ATOM 2207 O O . ALA A 1 271 ? -34.227 4.906 10.631 1.00 96.25 271 ALA A O 1
ATOM 2208 N N . ASP A 1 272 ? -35.230 6.626 9.579 1.00 97.19 272 ASP A N 1
ATOM 2209 C CA . ASP A 1 272 ? -35.225 7.567 10.705 1.00 97.19 272 ASP A CA 1
ATOM 2210 C C . ASP A 1 272 ? -36.418 7.356 11.661 1.00 97.19 272 ASP A C 1
ATOM 2212 O O . ASP A 1 272 ? -36.531 8.049 12.679 1.00 97.19 272 ASP A O 1
ATOM 2216 N N . GLU A 1 273 ? -37.322 6.414 11.364 1.00 96.38 273 GLU A N 1
ATOM 2217 C CA . GLU A 1 273 ? -38.482 6.120 12.204 1.00 96.38 273 GLU A CA 1
ATOM 2218 C C . GLU A 1 273 ? -38.041 5.537 13.560 1.00 96.38 273 GLU A C 1
ATOM 2220 O O . GLU A 1 273 ? -37.702 4.357 13.703 1.00 96.38 273 GLU A O 1
ATOM 2225 N N . ALA A 1 274 ? -38.066 6.381 14.596 1.00 95.69 274 ALA A N 1
ATOM 2226 C CA . ALA A 1 274 ? -37.701 6.021 15.964 1.00 95.69 274 ALA A CA 1
ATOM 2227 C C . ALA A 1 274 ? -38.751 5.095 16.610 1.00 95.69 274 ALA A C 1
ATOM 2229 O O . ALA A 1 274 ? -39.592 5.525 17.396 1.00 95.69 274 ALA A O 1
ATOM 2230 N N . THR A 1 275 ? -38.674 3.805 16.283 1.00 94.62 275 THR A N 1
ATOM 2231 C CA . THR A 1 275 ? -39.613 2.764 16.745 1.00 94.62 275 THR A CA 1
ATOM 2232 C C . THR A 1 275 ? -39.194 2.123 18.079 1.00 94.62 275 THR A C 1
ATOM 2234 O O . THR A 1 275 ? -39.975 1.422 18.717 1.00 94.62 275 THR A O 1
ATOM 2237 N N . TYR A 1 276 ? -37.952 2.344 18.521 1.00 95.56 276 TYR A N 1
ATOM 2238 C CA . TYR A 1 276 ? -37.396 1.704 19.716 1.00 95.56 276 TYR A CA 1
ATOM 2239 C C . TYR A 1 276 ? -37.941 2.318 21.017 1.00 95.56 276 TYR A C 1
ATOM 2241 O O . TYR A 1 276 ? -37.534 3.412 21.416 1.00 95.56 276 TYR A O 1
ATOM 2249 N N . ASP A 1 277 ? -38.813 1.577 21.708 1.00 95.88 277 ASP A N 1
ATOM 2250 C CA . ASP A 1 277 ? -39.213 1.851 23.091 1.00 95.88 277 ASP A CA 1
ATOM 2251 C C . ASP A 1 277 ? -38.347 1.045 24.068 1.00 95.88 277 ASP A C 1
ATOM 2253 O O . ASP A 1 277 ? -38.539 -0.155 24.296 1.00 95.88 277 ASP A O 1
ATOM 2257 N N . ARG A 1 278 ? -37.383 1.748 24.670 1.00 95.88 278 ARG A N 1
ATOM 2258 C CA . ARG A 1 278 ? -36.433 1.171 25.619 1.00 95.88 278 ARG A CA 1
ATOM 2259 C C . ARG A 1 278 ? -37.121 0.553 26.834 1.00 95.88 278 ARG A C 1
ATOM 2261 O O . ARG A 1 278 ? -36.614 -0.439 27.342 1.00 95.88 278 ARG A O 1
ATOM 2268 N N . GLU A 1 279 ? -38.205 1.132 27.346 1.00 95.56 279 GLU A N 1
ATOM 2269 C CA . GLU A 1 279 ? -38.806 0.678 28.607 1.00 95.56 279 GLU A CA 1
ATOM 2270 C C . GLU A 1 279 ? -39.499 -0.677 28.429 1.00 95.56 279 GLU A C 1
ATOM 2272 O O . GLU A 1 279 ? -39.275 -1.593 29.225 1.00 95.56 279 GLU A O 1
ATOM 2277 N N . ALA A 1 280 ? -40.258 -0.831 27.341 1.00 94.75 280 ALA A N 1
ATOM 2278 C CA . ALA A 1 280 ? -40.943 -2.074 27.001 1.00 94.75 280 ALA A CA 1
ATOM 2279 C C . ALA A 1 280 ? -39.963 -3.211 26.667 1.00 94.75 280 ALA A C 1
ATOM 2281 O O . ALA A 1 280 ? -40.108 -4.325 27.178 1.00 94.75 280 ALA A O 1
ATOM 2282 N N . GLU A 1 281 ? -38.946 -2.941 25.841 1.00 96.44 281 GLU A N 1
ATOM 2283 C CA . GLU A 1 281 ? -37.962 -3.963 25.475 1.00 96.44 281 GLU A CA 1
ATOM 2284 C C . GLU A 1 281 ? -37.099 -4.356 26.679 1.00 96.44 281 GLU A C 1
ATOM 2286 O O . GLU A 1 281 ? -36.901 -5.543 26.952 1.00 96.44 281 GLU A O 1
ATOM 2291 N N . GLN A 1 282 ? -36.634 -3.372 27.457 1.00 95.62 282 GLN A N 1
ATOM 2292 C CA . GLN A 1 282 ? -35.780 -3.637 28.607 1.00 95.62 282 GLN A CA 1
ATOM 2293 C C . GLN A 1 282 ? -36.515 -4.415 29.702 1.00 95.62 282 GLN A C 1
ATOM 2295 O O . GLN A 1 282 ? -35.886 -5.277 30.309 1.00 95.62 282 GLN A O 1
ATOM 2300 N N . ALA A 1 283 ? -37.810 -4.172 29.936 1.00 95.69 283 ALA A N 1
ATOM 2301 C CA . ALA A 1 283 ? -38.600 -4.948 30.895 1.00 95.69 283 ALA A CA 1
ATOM 2302 C C . ALA A 1 283 ? -38.604 -6.444 30.537 1.00 95.69 283 ALA A C 1
ATOM 2304 O O . ALA A 1 283 ? -38.223 -7.269 31.360 1.00 95.69 283 ALA A O 1
ATOM 2305 N N . VAL A 1 284 ? -38.892 -6.792 29.276 1.00 95.62 284 VAL A N 1
ATOM 2306 C CA . VAL A 1 284 ? -38.898 -8.196 28.822 1.00 95.62 284 VAL A CA 1
ATOM 2307 C C . VAL A 1 284 ? -37.504 -8.822 28.892 1.00 95.62 284 VAL A C 1
ATOM 2309 O O . VAL A 1 284 ? -37.360 -9.990 29.258 1.00 95.62 284 VAL A O 1
ATOM 2312 N N . LEU A 1 285 ? -36.461 -8.068 28.532 1.00 95.94 285 LEU A N 1
ATOM 2313 C CA . LEU A 1 285 ? -35.082 -8.550 28.621 1.00 95.94 285 LEU A CA 1
ATOM 2314 C C . LEU A 1 285 ? -34.645 -8.780 30.074 1.00 95.94 285 LEU A C 1
ATOM 2316 O O . LEU A 1 285 ? -33.941 -9.752 30.343 1.00 95.94 285 LEU A O 1
ATOM 2320 N N . VAL A 1 286 ? -35.032 -7.894 30.996 1.00 96.56 286 VAL A N 1
ATOM 2321 C CA . VAL A 1 286 ? -34.731 -8.023 32.428 1.00 96.56 286 VAL A CA 1
ATOM 2322 C C . VAL A 1 286 ? -35.500 -9.192 33.024 1.00 96.56 286 VAL A C 1
ATOM 2324 O O . VAL A 1 286 ? -34.869 -10.009 33.683 1.00 96.56 286 VAL A O 1
ATOM 2327 N N . ASP A 1 287 ? -36.792 -9.331 32.729 1.00 96.62 287 ASP A N 1
ATOM 2328 C CA . ASP A 1 287 ? -37.629 -10.416 33.246 1.00 96.62 287 ASP A CA 1
ATOM 2329 C C . ASP A 1 287 ? -37.089 -11.784 32.822 1.00 96.62 287 ASP A C 1
ATOM 2331 O O . ASP A 1 287 ? -36.848 -12.634 33.671 1.00 96.62 287 ASP A O 1
ATOM 2335 N N . LYS A 1 288 ? -36.779 -11.977 31.531 1.00 96.25 288 LYS A N 1
ATOM 2336 C CA . LYS A 1 288 ? -36.215 -13.248 31.037 1.00 96.25 288 LYS A CA 1
ATOM 2337 C C . LYS A 1 288 ? -34.871 -13.590 31.677 1.00 96.25 288 LYS A C 1
ATOM 2339 O O . LYS A 1 288 ? -34.579 -14.756 31.930 1.00 96.25 288 LYS A O 1
ATOM 2344 N N . ARG A 1 289 ? -34.020 -12.584 31.899 1.00 96.56 289 ARG A N 1
ATOM 2345 C CA . ARG A 1 289 ? -32.714 -12.783 32.546 1.00 96.56 289 ARG A CA 1
ATOM 2346 C C . ARG A 1 289 ? -32.876 -13.070 34.036 1.00 96.56 289 ARG A C 1
ATOM 2348 O O . ARG A 1 289 ? -32.192 -13.952 34.543 1.00 96.56 289 ARG A O 1
ATOM 2355 N N . LEU A 1 290 ? -33.770 -12.354 34.717 1.00 97.12 290 LEU A N 1
ATOM 2356 C CA . LEU A 1 290 ? -34.060 -12.542 36.135 1.00 97.12 290 LEU A CA 1
ATOM 2357 C C . LEU A 1 290 ? -34.684 -13.918 36.389 1.00 97.12 290 LEU A C 1
ATOM 2359 O O . LEU A 1 290 ? -34.211 -14.622 37.271 1.00 97.12 290 LEU A O 1
ATOM 2363 N N . GLU A 1 291 ? -35.648 -14.338 35.568 1.00 96.69 291 GLU A N 1
ATOM 2364 C CA . GLU A 1 291 ? -36.264 -15.669 35.626 1.00 96.69 291 GLU A CA 1
ATOM 2365 C C . GLU A 1 291 ? -35.209 -16.775 35.490 1.00 96.69 291 GLU A C 1
ATOM 2367 O O . GLU A 1 291 ? -35.143 -17.669 36.331 1.00 96.69 291 GLU A O 1
ATOM 2372 N N . ALA A 1 292 ? -34.307 -16.670 34.507 1.00 96.88 292 ALA A N 1
ATOM 2373 C CA . ALA A 1 292 ? -33.218 -17.632 34.337 1.00 96.88 292 ALA A CA 1
ATOM 2374 C C . ALA A 1 292 ? -32.251 -17.662 35.541 1.00 96.88 292 ALA A C 1
ATOM 2376 O O . ALA A 1 292 ? -31.770 -18.727 35.935 1.00 96.88 292 ALA A O 1
ATOM 2377 N N . MET A 1 293 ? -31.963 -16.504 36.148 1.00 97.25 293 MET A N 1
ATOM 2378 C CA . MET A 1 293 ? -31.120 -16.409 37.347 1.00 97.25 293 MET A CA 1
ATOM 2379 C C . MET A 1 293 ? -31.800 -17.016 38.580 1.00 97.25 293 MET A C 1
ATOM 2381 O O . MET A 1 293 ? -31.150 -17.723 39.352 1.00 97.25 293 MET A O 1
ATOM 2385 N N . GLU A 1 294 ? -33.092 -16.749 38.771 1.00 97.50 294 GLU A N 1
ATOM 2386 C CA . GLU A 1 294 ? -33.884 -17.283 39.878 1.00 97.50 294 GLU A CA 1
ATOM 2387 C C . GLU A 1 294 ? -34.074 -18.792 39.747 1.00 97.50 294 GLU A C 1
ATOM 2389 O O . GLU A 1 294 ? -33.874 -19.507 40.726 1.00 97.50 294 GLU A O 1
ATOM 2394 N N . GLU A 1 295 ? -34.368 -19.302 38.549 1.00 97.00 295 GLU A N 1
ATOM 2395 C CA . GLU A 1 295 ? -34.475 -20.740 38.298 1.00 97.00 295 GLU A CA 1
ATOM 2396 C C . GLU A 1 295 ? -33.160 -21.452 38.637 1.00 97.00 295 GLU A C 1
ATOM 2398 O O . GLU A 1 295 ? -33.155 -22.429 39.391 1.00 97.00 295 GLU A O 1
ATOM 2403 N N . HIS A 1 296 ? -32.026 -20.913 38.175 1.00 96.75 296 HIS A N 1
ATOM 2404 C CA . HIS A 1 296 ? -30.707 -21.433 38.532 1.00 96.75 296 HIS A CA 1
ATOM 2405 C C . HIS A 1 296 ? -30.462 -21.392 40.052 1.00 96.75 296 HIS A C 1
ATOM 2407 O O . HIS A 1 296 ? -29.949 -22.351 40.635 1.00 96.75 296 HIS A O 1
ATOM 2413 N N . PHE A 1 297 ? -30.862 -20.311 40.726 1.00 97.56 297 PHE A N 1
ATOM 2414 C CA . PHE A 1 297 ? -30.738 -20.187 42.179 1.00 97.56 297 PHE A CA 1
ATOM 2415 C C . PHE A 1 297 ? -31.605 -21.212 42.926 1.00 97.56 297 PHE A C 1
ATOM 2417 O O . PHE A 1 297 ? -31.128 -21.848 43.866 1.00 97.56 297 PHE A O 1
ATOM 2424 N N . VAL A 1 298 ? -32.844 -21.446 42.484 1.00 97.12 298 VAL A N 1
ATOM 2425 C CA . VAL A 1 298 ? -33.724 -22.474 43.055 1.00 97.12 298 VAL A CA 1
ATOM 2426 C C . VAL A 1 298 ? -33.136 -23.871 42.861 1.00 97.12 298 VAL A C 1
ATOM 2428 O O . VAL A 1 298 ? -33.159 -24.663 43.803 1.00 97.12 298 VAL A O 1
ATOM 2431 N N . GLN A 1 299 ? -32.549 -24.178 41.701 1.00 96.56 299 GLN A N 1
ATOM 2432 C CA . GLN A 1 299 ? -31.859 -25.458 41.489 1.00 96.56 299 GLN A CA 1
ATOM 2433 C C . GLN A 1 299 ? -30.649 -25.614 42.423 1.00 96.56 299 GLN A C 1
ATOM 2435 O O . GLN A 1 299 ? -30.462 -26.672 43.027 1.00 96.56 299 GLN A O 1
ATOM 2440 N N . SER A 1 300 ? -29.873 -24.545 42.631 1.00 97.44 300 SER A N 1
ATOM 2441 C CA . SER A 1 300 ? -28.772 -24.533 43.603 1.00 97.44 300 SER A CA 1
ATOM 2442 C C . SER A 1 300 ? -29.260 -24.764 45.039 1.00 97.44 300 SER A C 1
ATOM 2444 O O . SER A 1 300 ? -28.614 -25.486 45.804 1.00 97.44 300 SER A O 1
ATOM 2446 N N . LEU A 1 301 ? -30.393 -24.171 45.426 1.00 97.25 301 LEU A N 1
ATOM 2447 C CA . LEU A 1 301 ? -31.008 -24.396 46.736 1.00 97.25 301 LEU A CA 1
ATOM 2448 C C . LEU A 1 301 ? -31.543 -25.819 46.872 1.00 97.25 301 LEU A C 1
ATOM 2450 O O . LEU A 1 301 ? -31.385 -26.420 47.931 1.00 97.25 301 LEU A O 1
ATOM 2454 N N . LYS A 1 302 ? -32.133 -26.374 45.811 1.00 96.69 302 LYS A N 1
ATOM 2455 C CA . LYS A 1 302 ? -32.601 -27.760 45.775 1.00 96.69 302 LYS A CA 1
ATOM 2456 C C . LYS A 1 302 ? -31.446 -28.728 46.012 1.00 96.69 302 LYS A C 1
ATOM 2458 O O . LYS A 1 302 ? -31.550 -29.566 46.899 1.00 96.69 302 LYS A O 1
ATOM 2463 N N . HIS A 1 303 ? -30.332 -28.557 45.303 1.00 96.25 303 HIS A N 1
ATOM 2464 C CA . HIS A 1 303 ? -29.144 -29.388 45.499 1.00 96.25 303 HIS A CA 1
ATOM 2465 C C . HIS A 1 303 ? -28.589 -29.267 46.930 1.00 96.25 303 HIS A C 1
ATOM 2467 O O . HIS A 1 303 ? -28.272 -30.262 47.579 1.00 96.25 303 HIS A O 1
ATOM 2473 N N . SER A 1 304 ? -28.558 -28.042 47.465 1.00 96.69 304 SER A N 1
ATOM 2474 C CA . SER A 1 304 ? -28.121 -27.780 48.844 1.00 96.69 304 SER A CA 1
ATOM 2475 C C . SER A 1 304 ? -29.057 -28.418 49.884 1.00 96.69 304 SER A C 1
ATOM 2477 O O . SER A 1 304 ? -28.600 -28.943 50.898 1.00 96.69 304 SER A O 1
ATOM 2479 N N . TYR A 1 305 ? -30.371 -28.398 49.636 1.00 96.69 305 TYR A N 1
ATOM 2480 C CA . TYR A 1 305 ? -31.380 -29.036 50.482 1.00 96.69 305 TYR A CA 1
ATOM 2481 C C . TYR A 1 305 ? -31.263 -30.561 50.442 1.00 96.69 305 TYR A C 1
ATOM 2483 O O . TYR A 1 305 ? -31.267 -31.193 51.494 1.00 96.69 305 TYR A O 1
ATOM 2491 N N . GLU A 1 306 ? -31.094 -31.149 49.257 1.00 95.75 306 GLU A N 1
ATOM 2492 C CA . GLU A 1 306 ? -30.870 -32.589 49.080 1.00 95.75 306 GLU A CA 1
ATOM 2493 C C . GLU A 1 306 ? -29.618 -33.072 49.827 1.00 95.75 306 GLU A C 1
ATOM 2495 O O . GLU A 1 306 ? -29.630 -34.162 50.397 1.00 95.75 306 GLU A O 1
ATOM 2500 N N . PHE A 1 307 ? -28.571 -32.243 49.901 1.00 95.25 307 PHE A N 1
ATOM 2501 C CA . PHE A 1 307 ? -27.363 -32.540 50.670 1.00 95.25 307 PHE A CA 1
ATOM 2502 C C . PHE A 1 307 ? -27.559 -32.394 52.196 1.00 95.25 307 PHE A C 1
ATOM 2504 O O . PHE A 1 307 ? -27.099 -33.240 52.963 1.00 95.25 307 PHE A O 1
ATOM 2511 N N . HIS A 1 308 ? -28.252 -31.349 52.671 1.00 96.56 308 HIS A N 1
ATOM 2512 C CA . HIS A 1 308 ? -28.404 -31.073 54.112 1.00 96.56 308 HIS A CA 1
ATOM 2513 C C . HIS A 1 308 ? -29.568 -31.806 54.795 1.00 96.56 308 HIS A C 1
ATOM 2515 O O . HIS A 1 308 ? -29.499 -32.068 55.999 1.00 96.56 308 HIS A O 1
ATOM 2521 N N . GLU A 1 309 ? -30.645 -32.130 54.079 1.00 95.81 309 GLU A N 1
ATOM 2522 C CA . GLU A 1 309 ? -31.840 -32.745 54.668 1.00 95.81 309 GLU A CA 1
ATOM 2523 C C . GLU A 1 309 ? -31.551 -34.106 55.325 1.00 95.81 309 GLU A C 1
ATOM 2525 O O . GLU A 1 309 ? -32.002 -34.302 56.458 1.00 95.81 309 GLU A O 1
ATOM 2530 N N . PRO A 1 310 ? -30.759 -35.020 54.726 1.00 96.25 310 PRO A N 1
ATOM 2531 C CA . PRO A 1 310 ? -30.391 -36.276 55.377 1.00 96.25 310 PRO A CA 1
ATOM 2532 C C . PRO A 1 310 ? -29.600 -36.066 56.672 1.00 96.25 310 PRO A C 1
ATOM 2534 O O . PRO A 1 310 ? -29.828 -36.783 57.642 1.00 96.25 310 PRO A O 1
ATOM 2537 N N . LEU A 1 311 ? -28.722 -35.055 56.726 1.00 96.00 311 LEU A N 1
ATOM 2538 C CA . LEU A 1 311 ? -27.955 -34.719 57.933 1.00 96.00 311 LEU A CA 1
ATOM 2539 C C . LEU A 1 311 ? -28.878 -34.224 59.048 1.00 96.00 311 LEU A C 1
ATOM 2541 O O . LEU A 1 311 ? -28.777 -34.665 60.191 1.00 96.00 311 LEU A O 1
ATOM 2545 N N . ARG A 1 312 ? -29.824 -33.337 58.716 1.00 95.25 312 ARG A N 1
ATOM 2546 C CA . ARG A 1 312 ? -30.823 -32.848 59.674 1.00 95.25 312 ARG A CA 1
ATOM 2547 C C . ARG A 1 312 ? -31.727 -33.976 60.161 1.00 95.25 312 ARG A C 1
ATOM 2549 O O . ARG A 1 312 ? -32.023 -34.042 61.351 1.00 95.25 312 ARG A O 1
ATOM 2556 N N . ARG A 1 313 ? -32.168 -34.845 59.249 1.00 95.69 313 ARG A N 1
ATOM 2557 C CA . ARG A 1 313 ? -33.000 -36.005 59.564 1.00 95.69 313 ARG A CA 1
ATOM 2558 C C . ARG A 1 313 ? -32.270 -36.965 60.496 1.00 95.69 313 ARG A C 1
ATOM 2560 O O . ARG A 1 313 ? -32.836 -37.317 61.523 1.00 95.69 313 ARG A O 1
ATOM 2567 N N . LYS A 1 314 ? -31.009 -37.288 60.196 1.00 95.00 314 LYS A N 1
ATOM 2568 C CA . LYS A 1 314 ? -30.147 -38.092 61.064 1.00 95.00 314 LYS A CA 1
ATOM 2569 C C . LYS A 1 314 ? -30.003 -37.457 62.445 1.00 95.00 314 LYS A C 1
ATOM 2571 O O . LYS A 1 314 ? -30.273 -38.118 63.430 1.00 95.00 314 LYS A O 1
ATOM 2576 N N . ASN A 1 315 ? -29.728 -36.155 62.530 1.00 95.69 315 ASN A N 1
ATOM 2577 C CA . ASN A 1 315 ? -29.652 -35.462 63.822 1.00 95.69 315 ASN A CA 1
ATOM 2578 C C . ASN A 1 315 ? -30.974 -35.518 64.616 1.00 95.69 315 ASN A C 1
ATOM 2580 O O . ASN A 1 315 ? -30.953 -35.557 65.844 1.00 95.69 315 ASN A O 1
ATOM 2584 N N . ALA A 1 316 ? -32.129 -35.486 63.943 1.00 95.88 316 ALA A N 1
ATOM 2585 C CA . ALA A 1 316 ? -33.435 -35.608 64.593 1.00 95.88 316 ALA A CA 1
ATOM 2586 C C . ALA A 1 316 ? -33.725 -37.047 65.051 1.00 95.88 316 ALA A C 1
ATOM 2588 O O . ALA A 1 316 ? -34.294 -37.232 66.126 1.00 95.88 316 ALA A O 1
ATOM 2589 N N . GLU A 1 317 ? -33.324 -38.044 64.260 1.00 95.81 317 GLU A N 1
ATOM 2590 C CA . GLU A 1 317 ? -33.377 -39.466 64.611 1.00 95.81 317 GLU A CA 1
ATOM 2591 C C . GLU A 1 317 ? -32.438 -39.764 65.791 1.00 95.81 317 GLU A C 1
ATOM 2593 O O . GLU A 1 317 ? -32.887 -40.343 66.774 1.00 95.81 317 GLU A O 1
ATOM 2598 N N . ASP A 1 318 ? -31.208 -39.246 65.775 1.00 96.00 318 ASP A N 1
ATOM 2599 C CA . ASP A 1 318 ? -30.232 -39.346 66.867 1.00 96.00 318 ASP A CA 1
ATOM 2600 C C . ASP A 1 318 ? -30.747 -38.655 68.140 1.00 96.00 318 ASP A C 1
ATOM 2602 O O . ASP A 1 318 ? -30.652 -39.203 69.235 1.00 96.00 318 ASP A O 1
ATOM 2606 N N . MET A 1 319 ? -31.360 -37.470 68.021 1.00 94.88 319 MET A N 1
ATOM 2607 C CA . MET A 1 319 ? -31.992 -36.784 69.156 1.00 94.88 319 MET A CA 1
ATOM 2608 C C . MET A 1 319 ? -33.180 -37.578 69.706 1.00 94.88 319 MET A C 1
ATOM 2610 O O . MET A 1 319 ? -33.402 -37.610 70.917 1.00 94.88 319 MET A O 1
ATOM 2614 N N . ARG A 1 320 ? -33.967 -38.213 68.830 1.00 94.88 320 ARG A N 1
ATOM 2615 C CA . ARG A 1 320 ? -35.087 -39.058 69.242 1.00 94.88 320 ARG A CA 1
ATOM 2616 C C . ARG A 1 320 ? -34.592 -40.321 69.937 1.00 94.88 320 ARG A C 1
ATOM 2618 O O . ARG A 1 320 ? -35.161 -40.674 70.964 1.00 94.88 320 ARG A O 1
ATOM 2625 N N . GLN A 1 321 ? -33.546 -40.948 69.411 1.00 94.81 321 GLN A N 1
ATOM 2626 C CA . GLN A 1 321 ? -32.908 -42.109 70.016 1.00 94.81 321 GLN A CA 1
ATOM 2627 C C . GLN A 1 321 ? -32.328 -41.744 71.379 1.00 94.81 321 GLN A C 1
ATOM 2629 O O . GLN A 1 321 ? -32.667 -42.390 72.357 1.00 94.81 321 GLN A O 1
ATOM 2634 N N . PHE A 1 322 ? -31.606 -40.627 71.485 1.00 95.19 322 PHE A N 1
ATOM 2635 C CA . PHE A 1 322 ? -31.119 -40.105 72.761 1.00 95.19 322 PHE A CA 1
ATOM 2636 C C . PHE A 1 322 ? -32.251 -39.892 73.776 1.00 95.19 322 PHE A C 1
ATOM 2638 O O . PHE A 1 322 ? -32.108 -40.240 74.943 1.00 95.19 322 PHE A O 1
ATOM 2645 N N . GLN A 1 323 ? -33.395 -39.337 73.358 1.00 95.38 323 GLN A N 1
ATOM 2646 C CA . GLN A 1 323 ? -34.556 -39.203 74.243 1.00 95.38 323 GLN A CA 1
ATOM 2647 C C . GLN A 1 323 ? -35.086 -40.563 74.709 1.00 95.38 323 GLN A C 1
ATOM 2649 O O . GLN A 1 323 ? -35.431 -40.686 75.880 1.00 95.38 323 GLN A O 1
ATOM 2654 N N . THR A 1 324 ? -35.155 -41.559 73.821 1.00 95.88 324 THR A N 1
ATOM 2655 C CA . THR A 1 324 ? -35.524 -42.936 74.180 1.00 95.88 324 THR A CA 1
ATOM 2656 C C . THR A 1 324 ? -34.516 -43.521 75.171 1.00 95.88 324 THR A C 1
ATOM 2658 O O . THR A 1 324 ? -34.922 -43.938 76.248 1.00 95.88 324 THR A O 1
ATOM 2661 N N . ASP A 1 325 ? -33.216 -43.416 74.890 1.00 95.81 325 ASP A N 1
ATOM 2662 C CA . ASP A 1 325 ? -32.137 -43.918 75.747 1.00 95.81 325 ASP A CA 1
ATOM 2663 C C . ASP A 1 325 ? -32.155 -43.259 77.139 1.00 95.81 325 ASP A C 1
ATOM 2665 O O . ASP A 1 325 ? -31.890 -43.906 78.150 1.00 95.81 325 ASP A O 1
ATOM 2669 N N . VAL A 1 326 ? -32.503 -41.968 77.225 1.00 94.81 326 VAL A N 1
ATOM 2670 C CA . VAL A 1 326 ? -32.682 -41.258 78.503 1.00 94.81 326 VAL A CA 1
ATOM 2671 C C . VAL A 1 326 ? -33.871 -41.813 79.286 1.00 94.81 326 VAL A C 1
ATOM 2673 O O . VAL A 1 326 ? -33.777 -41.938 80.508 1.00 94.81 326 VAL A O 1
ATOM 2676 N N . ILE A 1 327 ? -34.983 -42.135 78.617 1.00 95.06 327 ILE A N 1
ATOM 2677 C CA . ILE A 1 327 ? -36.142 -42.765 79.262 1.00 95.06 327 ILE A CA 1
ATOM 2678 C C . ILE A 1 327 ? -35.782 -44.175 79.733 1.00 95.06 327 ILE A C 1
ATOM 2680 O O . ILE A 1 327 ? -36.046 -44.493 80.889 1.00 95.06 327 ILE A O 1
ATOM 2684 N N . ASP A 1 328 ? -35.117 -44.971 78.898 1.00 95.12 328 ASP A N 1
ATOM 2685 C CA . ASP A 1 328 ? -34.710 -46.340 79.224 1.00 95.12 328 ASP A CA 1
ATOM 2686 C C . ASP A 1 328 ? -33.723 -46.360 80.400 1.00 95.12 328 ASP A C 1
ATOM 2688 O O . ASP A 1 328 ? -33.913 -47.097 81.370 1.00 95.12 328 ASP A O 1
ATOM 2692 N N . MET A 1 329 ? -32.727 -45.468 80.391 1.00 94.69 329 MET A N 1
ATOM 2693 C CA . MET A 1 329 ? -31.782 -45.303 81.496 1.00 94.69 329 MET A CA 1
ATOM 2694 C C . MET A 1 329 ? -32.476 -44.810 82.772 1.00 94.69 329 MET A C 1
ATOM 2696 O O . MET A 1 329 ? -32.184 -45.302 83.861 1.00 94.69 329 MET A O 1
ATOM 2700 N N . ALA A 1 330 ? -33.421 -43.870 82.668 1.00 94.44 330 ALA A N 1
ATOM 2701 C CA . ALA A 1 330 ? -34.201 -43.415 83.816 1.00 94.44 330 ALA A CA 1
ATOM 2702 C C . ALA A 1 330 ? -35.079 -44.538 84.396 1.00 94.44 330 ALA A C 1
ATOM 2704 O O . ALA A 1 330 ? -35.189 -44.643 85.619 1.00 94.44 330 ALA A O 1
ATOM 2705 N N . CYS A 1 331 ? -35.664 -45.388 83.547 1.00 94.81 331 CYS A N 1
ATOM 2706 C CA . CYS A 1 331 ? -36.412 -46.578 83.949 1.00 94.81 331 CYS A CA 1
ATOM 2707 C C . CYS A 1 331 ? -35.514 -47.603 84.652 1.00 94.81 331 CYS A C 1
ATOM 2709 O O . CYS A 1 331 ? -35.898 -48.089 85.714 1.00 94.81 331 CYS A O 1
ATOM 2711 N N . ALA A 1 332 ? -34.312 -47.869 84.131 1.00 93.38 332 ALA A N 1
ATOM 2712 C CA . ALA A 1 332 ? -33.337 -48.761 84.761 1.00 93.38 332 ALA A CA 1
ATOM 2713 C C . ALA A 1 332 ? -32.901 -48.242 86.142 1.00 93.38 332 ALA A C 1
ATOM 2715 O O . ALA A 1 332 ? -33.029 -48.949 87.140 1.00 93.38 332 ALA A O 1
ATOM 2716 N N . MET A 1 333 ? -32.499 -46.968 86.234 1.00 94.12 333 MET A N 1
ATOM 2717 C CA . MET A 1 333 ? -32.119 -46.340 87.507 1.00 94.12 333 MET A CA 1
ATOM 2718 C C . MET A 1 333 ? -33.277 -46.301 88.514 1.00 94.12 333 MET A C 1
ATOM 2720 O O . MET A 1 333 ? -33.055 -46.380 89.724 1.00 94.12 333 MET A O 1
ATOM 2724 N N . LEU A 1 334 ? -34.518 -46.127 88.045 1.00 93.50 334 LEU A N 1
ATOM 2725 C CA . LEU A 1 334 ? -35.701 -46.195 88.900 1.00 93.50 334 LEU A CA 1
ATOM 2726 C C . LEU A 1 334 ? -35.933 -47.627 89.394 1.00 93.50 334 LEU A C 1
ATOM 2728 O O . LEU A 1 334 ? -36.206 -47.802 90.577 1.00 93.50 334 LEU A O 1
ATOM 2732 N N . GLY A 1 335 ? -35.792 -48.622 88.515 1.00 90.88 335 GLY A N 1
ATOM 2733 C CA . GLY A 1 335 ? -35.886 -50.040 88.852 1.00 90.88 335 GLY A CA 1
ATOM 2734 C C . GLY A 1 335 ? -34.881 -50.446 89.930 1.00 90.88 335 GLY A C 1
ATOM 2735 O O . GLY A 1 335 ? -35.290 -50.977 90.960 1.00 90.88 335 GLY A O 1
ATOM 2736 N N . GLU A 1 336 ? -33.601 -50.105 89.751 1.00 92.25 336 GLU A N 1
ATOM 2737 C CA . GLU A 1 336 ? -32.540 -50.356 90.739 1.00 92.25 336 GLU A CA 1
ATOM 2738 C C . GLU A 1 336 ? -32.847 -49.693 92.087 1.00 92.25 336 GLU A C 1
ATOM 2740 O O . GLU A 1 336 ? -32.830 -50.349 93.125 1.00 92.25 336 GLU A O 1
ATOM 2745 N N . ARG A 1 337 ? -33.221 -48.405 92.088 1.00 92.19 337 ARG A N 1
ATOM 2746 C CA . ARG A 1 337 ? -33.555 -47.689 93.331 1.00 92.19 337 ARG A CA 1
ATOM 2747 C C . ARG A 1 337 ? -34.778 -48.267 94.032 1.00 92.19 337 ARG A C 1
ATOM 2749 O O . ARG A 1 337 ? -34.801 -48.310 95.259 1.00 92.19 337 ARG A O 1
ATOM 2756 N N . LEU A 1 338 ? -35.806 -48.674 93.284 1.00 90.12 338 LEU A N 1
ATOM 2757 C CA . LEU A 1 338 ? -36.982 -49.320 93.862 1.00 90.12 338 LEU A CA 1
ATOM 2758 C C . LEU A 1 338 ? -36.597 -50.661 94.492 1.00 90.12 338 LEU A C 1
ATOM 2760 O O . LEU A 1 338 ? -36.984 -50.907 95.633 1.00 90.12 338 LEU A O 1
ATOM 2764 N N . LEU A 1 339 ? -35.780 -51.470 93.814 1.00 87.88 339 LEU A N 1
ATOM 2765 C CA . LEU A 1 339 ? -35.272 -52.734 94.346 1.00 87.88 339 LEU A CA 1
ATOM 2766 C C . LEU A 1 339 ? -34.439 -52.523 95.622 1.00 87.88 339 LEU A C 1
ATOM 2768 O O . LEU A 1 339 ? -34.692 -53.184 96.629 1.00 87.88 339 LEU A O 1
ATOM 2772 N N . ASP A 1 340 ? -33.529 -51.546 95.626 1.00 89.19 340 ASP A N 1
ATOM 2773 C CA . ASP A 1 340 ? -32.742 -51.162 96.804 1.00 89.19 340 ASP A CA 1
ATOM 2774 C C . ASP A 1 340 ? -33.640 -50.744 97.978 1.00 89.19 340 ASP A C 1
ATOM 2776 O O . ASP A 1 340 ? -33.415 -51.154 99.117 1.00 89.19 340 ASP A O 1
ATOM 2780 N N . THR A 1 341 ? -34.688 -49.948 97.722 1.00 88.31 341 THR A N 1
ATOM 2781 C CA . THR A 1 341 ? -35.620 -49.513 98.778 1.00 88.31 341 THR A CA 1
ATOM 2782 C C . THR A 1 341 ? -36.472 -50.650 99.332 1.00 88.31 341 THR A C 1
ATOM 2784 O O . THR A 1 341 ? -36.670 -50.707 100.544 1.00 88.31 341 THR A O 1
ATOM 2787 N N . VAL A 1 342 ? -36.939 -51.565 98.476 1.00 86.88 342 VAL A N 1
ATOM 2788 C CA . VAL A 1 342 ? -37.717 -52.746 98.879 1.00 86.88 342 VAL A CA 1
ATOM 2789 C C . VAL A 1 342 ? -36.850 -53.704 99.697 1.00 86.88 342 VAL A C 1
ATOM 2791 O O . VAL A 1 342 ? -37.315 -54.229 100.703 1.00 86.88 342 VAL A O 1
ATOM 2794 N N . ASN A 1 343 ? -35.576 -53.870 99.333 1.00 85.25 343 ASN A N 1
ATOM 2795 C CA . ASN A 1 343 ? -34.631 -54.698 100.084 1.00 85.25 343 ASN A CA 1
ATOM 2796 C C . ASN A 1 343 ? -34.184 -54.056 101.411 1.00 85.25 343 ASN A C 1
ATOM 2798 O O . ASN A 1 343 ? -33.841 -54.771 102.350 1.00 85.25 343 ASN A O 1
ATOM 2802 N N . ALA A 1 344 ? -34.175 -52.721 101.509 1.00 83.38 344 ALA A N 1
ATOM 2803 C CA . ALA A 1 344 ? -33.771 -51.999 102.718 1.00 83.38 344 ALA A CA 1
ATOM 2804 C C . ALA A 1 344 ? -34.917 -51.741 103.716 1.00 83.38 344 ALA A C 1
ATOM 2806 O O . ALA A 1 344 ? -34.652 -51.481 104.892 1.00 83.38 344 ALA A O 1
ATOM 2807 N N . SER A 1 345 ? -36.177 -51.748 103.269 1.00 78.00 345 SER A N 1
ATOM 2808 C CA . SER A 1 345 ? -37.339 -51.433 104.102 1.00 78.00 345 SER A CA 1
ATOM 2809 C C . SER A 1 345 ? -38.199 -52.668 104.361 1.00 78.00 345 SER A C 1
ATOM 2811 O O . SER A 1 345 ? -38.923 -53.137 103.489 1.00 78.00 345 SER A O 1
ATOM 2813 N N . ASP A 1 346 ? -38.202 -53.126 105.614 1.00 67.88 346 ASP A N 1
ATOM 2814 C CA . ASP A 1 346 ? -38.931 -54.323 106.064 1.00 67.88 346 ASP A CA 1
ATOM 2815 C C . ASP A 1 346 ? -40.468 -54.265 105.884 1.00 67.88 346 ASP A C 1
ATOM 2817 O O . ASP A 1 346 ? -41.156 -55.255 106.129 1.00 67.88 346 ASP A O 1
ATOM 2821 N N . THR A 1 347 ? -41.046 -53.118 105.501 1.00 71.75 347 THR A N 1
ATOM 2822 C CA . THR A 1 347 ? -42.508 -52.922 105.422 1.00 71.75 347 THR A CA 1
ATOM 2823 C C . THR A 1 347 ? -43.030 -52.473 104.059 1.00 71.75 347 THR A C 1
ATOM 2825 O O . THR A 1 347 ? -44.249 -52.382 103.894 1.00 71.75 347 THR A O 1
ATOM 2828 N N . SER A 1 348 ? -42.168 -52.222 103.070 1.00 71.06 348 SER A N 1
ATOM 2829 C CA . SER A 1 348 ? -42.598 -51.855 101.716 1.00 71.06 348 SER A CA 1
ATOM 2830 C C . SER A 1 348 ? -42.467 -53.039 100.760 1.00 71.06 348 SER A C 1
ATOM 2832 O O . SER A 1 348 ? -41.417 -53.247 100.160 1.00 71.06 348 SER A O 1
ATOM 2834 N N . SER A 1 349 ? -43.544 -53.808 100.596 1.00 74.00 349 SER A N 1
ATOM 2835 C CA . SER A 1 349 ? -43.625 -54.833 99.552 1.00 74.00 349 SER A CA 1
ATOM 2836 C C . SER A 1 349 ? -44.276 -54.276 98.284 1.00 74.00 349 SER A C 1
ATOM 2838 O O . SER A 1 349 ? -45.219 -53.485 98.349 1.00 74.00 349 SER A O 1
ATOM 2840 N N . LEU A 1 350 ? -43.806 -54.732 97.124 1.00 81.50 350 LEU A N 1
ATOM 2841 C CA . LEU A 1 350 ? -44.460 -54.489 95.835 1.00 81.50 350 LEU A CA 1
ATOM 2842 C C . LEU A 1 350 ? -45.827 -55.209 95.755 1.00 81.50 350 LEU A C 1
ATOM 2844 O O . LEU A 1 350 ? -46.068 -56.147 96.521 1.00 81.50 350 LEU A O 1
ATOM 2848 N N . PRO A 1 351 ? -46.734 -54.791 94.849 1.00 87.38 351 PRO A N 1
ATOM 2849 C CA . PRO A 1 351 ? 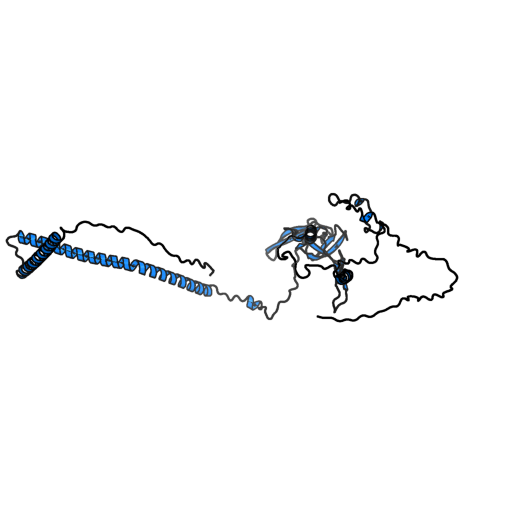-47.971 -55.522 94.565 1.00 87.38 351 PRO A CA 1
ATOM 2850 C C . PRO A 1 351 ? -47.698 -56.983 94.174 1.00 87.38 351 PRO A C 1
ATOM 2852 O O . PRO A 1 351 ? -46.698 -57.266 93.519 1.00 87.38 351 PRO A O 1
ATOM 2855 N N . ALA A 1 352 ? -48.598 -57.903 94.533 1.00 84.69 352 ALA A N 1
ATOM 2856 C CA . ALA A 1 352 ? -48.396 -59.342 94.320 1.00 84.69 352 ALA A CA 1
ATOM 2857 C C . ALA A 1 352 ? -48.141 -59.706 92.844 1.00 84.69 352 ALA A C 1
ATOM 2859 O O . ALA A 1 352 ? -47.194 -60.422 92.546 1.00 84.69 352 ALA A O 1
ATOM 2860 N N . GLU A 1 353 ? -48.913 -59.127 91.919 1.00 90.25 353 GLU A N 1
ATOM 2861 C CA . GLU A 1 353 ? -48.718 -59.307 90.470 1.00 90.25 353 GLU A CA 1
ATOM 2862 C C . GLU A 1 353 ? -47.325 -58.865 89.988 1.00 90.25 353 GLU A C 1
ATOM 2864 O O . GLU A 1 353 ? -46.753 -59.482 89.094 1.00 90.25 353 GLU A O 1
ATOM 2869 N N . TRP A 1 354 ? -46.742 -57.824 90.597 1.00 90.75 354 TRP A N 1
ATOM 2870 C CA . TRP A 1 354 ? -45.402 -57.352 90.239 1.00 90.75 354 TRP A CA 1
ATOM 2871 C C . TRP A 1 354 ? -44.328 -58.272 90.801 1.00 90.75 354 TRP A C 1
ATOM 2873 O O . TRP A 1 354 ? -43.321 -58.493 90.144 1.00 90.75 354 TRP A O 1
ATOM 2883 N N . GLN A 1 355 ? -44.532 -58.823 91.996 1.00 85.94 355 GLN A N 1
ATOM 2884 C CA . GLN A 1 355 ? -43.602 -59.790 92.577 1.00 85.94 355 GLN A CA 1
ATOM 2885 C C . GLN A 1 355 ? -43.559 -61.083 91.762 1.00 85.94 355 GLN A C 1
ATOM 2887 O O . GLN A 1 355 ? -42.473 -61.595 91.515 1.00 85.94 355 GLN A O 1
ATOM 2892 N N . GLU A 1 356 ? -44.716 -61.573 91.312 1.00 91.00 356 GLU A N 1
ATOM 2893 C CA . GLU A 1 356 ? -44.801 -62.739 90.429 1.00 91.00 356 GLU A CA 1
ATOM 2894 C C . GLU A 1 356 ? -44.088 -62.478 89.095 1.00 91.00 356 GLU A C 1
ATOM 2896 O O . GLU A 1 356 ? -43.254 -63.281 88.683 1.00 91.00 356 GLU A O 1
ATOM 2901 N N . ALA A 1 357 ? -44.338 -61.326 88.461 1.00 91.50 357 ALA A N 1
ATOM 2902 C CA . ALA A 1 357 ? -43.672 -60.957 87.211 1.00 91.50 357 ALA A CA 1
ATOM 2903 C C . ALA A 1 357 ? -42.152 -60.775 87.376 1.00 91.50 357 ALA A C 1
ATOM 2905 O O . ALA A 1 357 ? -41.383 -61.230 86.535 1.00 91.50 357 ALA A O 1
ATOM 2906 N N . ILE A 1 358 ? -41.702 -60.143 88.467 1.00 91.50 358 ILE A N 1
ATOM 2907 C CA . ILE A 1 358 ? -40.272 -59.980 88.760 1.00 91.50 358 ILE A CA 1
ATOM 2908 C C . ILE A 1 358 ? -39.622 -61.342 89.007 1.00 91.50 358 ILE A C 1
ATOM 2910 O O . ILE A 1 358 ? -38.542 -61.581 88.485 1.00 91.50 358 ILE A O 1
ATOM 2914 N N . ALA A 1 359 ? -40.265 -62.242 89.756 1.00 88.94 359 ALA A N 1
ATOM 2915 C CA . ALA A 1 359 ? -39.736 -63.584 89.988 1.00 88.94 359 ALA A CA 1
ATOM 2916 C C . ALA A 1 359 ? -39.589 -64.367 88.675 1.00 88.94 359 ALA A C 1
ATOM 2918 O O . ALA A 1 359 ? -38.533 -64.941 88.437 1.00 88.94 359 ALA A O 1
ATOM 2919 N N . MET A 1 360 ? -40.593 -64.308 87.791 1.00 92.50 360 MET A N 1
ATOM 2920 C CA . MET A 1 360 ? -40.499 -64.905 86.456 1.00 92.50 360 MET A CA 1
ATOM 2921 C C . MET A 1 360 ? -39.340 -64.319 85.638 1.00 92.50 360 MET A C 1
ATOM 2923 O O . MET A 1 360 ? -38.562 -65.074 85.069 1.00 92.50 360 MET A O 1
ATOM 2927 N N . HIS A 1 361 ? -39.180 -62.992 85.608 1.00 93.31 361 HIS A N 1
ATOM 2928 C CA . HIS A 1 361 ? -38.070 -62.364 84.885 1.00 93.31 361 HIS A CA 1
ATOM 2929 C C . HIS A 1 361 ? -36.699 -62.672 85.499 1.00 93.31 361 HIS A C 1
ATOM 2931 O O . HIS A 1 361 ? -35.717 -62.763 84.772 1.00 93.31 361 HIS A O 1
ATOM 2937 N N . VAL A 1 362 ? -36.605 -62.854 86.819 1.00 91.81 362 VAL A N 1
ATOM 2938 C CA . VAL A 1 362 ? -35.364 -63.306 87.464 1.00 91.81 362 VAL A CA 1
ATOM 2939 C C . VAL A 1 362 ? -35.044 -64.743 87.058 1.00 91.81 362 VAL A C 1
ATOM 2941 O O . VAL A 1 362 ? -33.899 -65.012 86.719 1.00 91.81 362 VAL A O 1
ATOM 2944 N N . GLU A 1 363 ? -36.034 -65.638 87.012 1.00 93.12 363 GLU A N 1
ATOM 2945 C CA . GLU A 1 363 ? -35.846 -67.010 86.518 1.00 93.12 363 GLU A CA 1
ATOM 2946 C C . GLU A 1 363 ? -35.409 -67.034 85.042 1.00 93.12 363 GLU A C 1
ATOM 2948 O O . GLU A 1 363 ? -34.513 -67.795 84.680 1.00 93.12 363 GLU A O 1
ATOM 2953 N N . GLU A 1 364 ? -35.996 -66.180 84.196 1.00 94.69 364 GLU A N 1
ATOM 2954 C CA . GLU A 1 364 ? -35.580 -66.007 82.797 1.00 94.69 364 GLU A CA 1
ATOM 2955 C C . GLU A 1 364 ? -34.126 -65.518 82.699 1.00 94.69 364 GLU A C 1
ATOM 2957 O O . GLU A 1 364 ? -33.332 -66.119 81.977 1.00 94.69 364 GLU A O 1
ATOM 2962 N N . ILE A 1 365 ? -33.748 -64.483 83.460 1.00 93.56 365 ILE A N 1
ATOM 2963 C CA . ILE A 1 365 ? -32.381 -63.937 83.464 1.00 93.56 365 ILE A CA 1
ATOM 2964 C C . ILE A 1 365 ? -31.379 -64.959 84.010 1.00 93.56 365 ILE A C 1
ATOM 2966 O O . ILE A 1 365 ? -30.287 -65.092 83.468 1.00 93.56 365 ILE A O 1
ATOM 2970 N N . GLU A 1 366 ? -31.713 -65.696 85.069 1.00 91.94 366 GLU A N 1
ATOM 2971 C CA . GLU A 1 366 ? -30.845 -66.747 85.607 1.00 91.94 366 GLU A CA 1
ATOM 2972 C C . GLU A 1 366 ? -30.651 -67.882 84.595 1.00 91.94 366 GLU A C 1
ATOM 2974 O O . GLU A 1 366 ? -29.522 -68.338 84.411 1.00 91.94 366 GLU A O 1
ATOM 2979 N N . ALA A 1 367 ? -31.711 -68.285 83.886 1.00 92.81 367 ALA A N 1
ATOM 2980 C CA . ALA A 1 367 ? -31.624 -69.273 82.816 1.00 92.81 367 ALA A CA 1
ATOM 2981 C C . ALA A 1 367 ? -30.773 -68.777 81.633 1.00 92.81 367 ALA A C 1
ATOM 2983 O O . ALA A 1 367 ? -29.948 -69.533 81.122 1.00 92.81 367 ALA A O 1
ATOM 2984 N N . GLU A 1 368 ? -30.917 -67.511 81.224 1.00 93.50 368 GLU A N 1
ATOM 2985 C CA . GLU A 1 368 ? -30.069 -66.895 80.195 1.00 93.50 368 GLU A CA 1
ATOM 2986 C C . GLU A 1 368 ? -28.606 -66.818 80.643 1.00 93.50 368 GLU A C 1
ATOM 2988 O O . GLU A 1 368 ? -27.708 -67.176 79.884 1.00 93.50 368 GLU A O 1
ATOM 2993 N N . MET A 1 369 ? -28.344 -66.408 81.886 1.00 89.88 369 MET A N 1
ATOM 2994 C CA . MET A 1 369 ? -26.995 -66.349 82.455 1.00 89.88 369 MET A CA 1
ATOM 2995 C C . MET A 1 369 ? -26.356 -67.736 82.546 1.00 89.88 369 MET A C 1
ATOM 2997 O O . MET A 1 369 ? -25.163 -67.880 82.280 1.00 89.88 369 MET A O 1
ATOM 3001 N N . GLU A 1 370 ? -27.130 -68.767 82.889 1.00 89.44 370 GLU A N 1
ATOM 3002 C CA . GLU A 1 370 ? -26.660 -70.150 82.895 1.00 89.44 370 GLU A CA 1
ATOM 3003 C C . GLU A 1 370 ? -26.404 -70.663 81.470 1.00 89.44 370 GLU A C 1
ATOM 3005 O O . GLU A 1 370 ? -25.391 -71.321 81.235 1.00 89.44 370 GLU A O 1
ATOM 3010 N N . GLU A 1 371 ? -27.252 -70.317 80.496 1.00 90.62 371 GLU A N 1
ATOM 3011 C CA . GLU A 1 371 ? -27.033 -70.640 79.082 1.00 90.62 371 GLU A CA 1
ATOM 3012 C C . GLU A 1 371 ? -25.774 -69.951 78.533 1.00 90.62 371 GLU A C 1
ATOM 3014 O O . GLU A 1 371 ? -24.968 -70.597 77.857 1.00 90.62 371 GLU A O 1
ATOM 3019 N N . VAL A 1 372 ? -25.566 -68.667 78.843 1.00 90.75 372 VAL A N 1
ATOM 3020 C CA . VAL A 1 372 ? -24.361 -67.912 78.466 1.00 90.75 372 VAL A CA 1
ATOM 3021 C C . VAL A 1 372 ? -23.133 -68.511 79.145 1.00 90.75 372 VAL A C 1
ATOM 3023 O O . VAL A 1 372 ? -22.160 -68.798 78.459 1.00 90.75 372 VAL A O 1
ATOM 3026 N N . ALA A 1 373 ? -23.183 -68.816 80.443 1.00 87.12 373 ALA A N 1
ATOM 3027 C CA . ALA A 1 373 ? -22.073 -69.459 81.148 1.00 87.12 373 ALA A CA 1
ATOM 3028 C C . ALA A 1 373 ? -21.779 -70.874 80.618 1.00 87.12 373 ALA A C 1
ATOM 3030 O O . ALA A 1 373 ? -20.623 -71.300 80.576 1.00 87.12 373 ALA A O 1
ATOM 3031 N N . ALA A 1 374 ? -22.802 -71.619 80.190 1.00 86.88 374 ALA A N 1
ATOM 3032 C CA . ALA A 1 374 ? -22.637 -72.920 79.555 1.00 86.88 374 ALA A CA 1
ATOM 3033 C C . ALA A 1 374 ? -22.000 -72.796 78.163 1.00 86.88 374 ALA A C 1
ATOM 3035 O O . ALA A 1 374 ? -21.129 -73.604 77.836 1.00 86.88 374 ALA A O 1
ATOM 3036 N N . LYS A 1 375 ? -22.383 -71.783 77.373 1.00 84.12 375 LYS A N 1
ATOM 3037 C CA . LYS A 1 375 ? -21.742 -71.454 76.090 1.00 84.12 375 LYS A CA 1
ATOM 3038 C C . LYS A 1 375 ? -20.302 -71.003 76.293 1.00 84.12 375 LYS A C 1
ATOM 3040 O O . LYS A 1 375 ? -19.423 -71.575 75.668 1.00 84.12 375 LYS A O 1
ATOM 3045 N N . GLU A 1 376 ? -20.032 -70.106 77.236 1.00 82.38 376 GLU A N 1
ATOM 3046 C CA . GLU A 1 376 ? -18.675 -69.664 77.569 1.00 82.38 376 GLU A CA 1
ATOM 3047 C C . GLU A 1 376 ? -17.811 -70.819 78.094 1.00 82.38 376 GLU A C 1
ATOM 3049 O O . GLU A 1 376 ? -16.646 -70.929 77.731 1.00 82.38 376 GLU A O 1
ATOM 3054 N N . MET A 1 377 ? -18.354 -71.740 78.902 1.00 76.31 377 MET A N 1
ATOM 3055 C CA . MET A 1 377 ? -17.616 -72.938 79.324 1.00 76.31 377 MET A CA 1
ATOM 3056 C C . MET A 1 377 ? -17.430 -73.961 78.198 1.00 76.31 377 MET A C 1
ATOM 3058 O O . MET A 1 377 ? -16.458 -74.721 78.240 1.00 76.31 377 MET A O 1
ATOM 3062 N N . ALA A 1 378 ? -18.337 -74.022 77.221 1.00 76.81 378 ALA A N 1
ATOM 3063 C CA . ALA A 1 378 ? -18.176 -74.841 76.022 1.00 76.81 378 ALA A CA 1
ATOM 3064 C C . ALA A 1 378 ? -17.102 -74.242 75.103 1.00 76.81 378 ALA A C 1
ATOM 3066 O O . ALA A 1 378 ? -16.171 -74.950 74.731 1.00 76.81 378 ALA A O 1
ATOM 3067 N N . GLU A 1 379 ? -17.144 -72.933 74.864 1.00 74.06 379 GLU A N 1
ATOM 3068 C CA . GLU A 1 379 ? -16.137 -72.178 74.119 1.00 74.06 379 GLU A CA 1
ATOM 3069 C C . GLU A 1 379 ? -14.775 -72.202 74.828 1.00 74.06 379 GLU A C 1
ATOM 3071 O O . GLU A 1 379 ? -13.753 -72.380 74.177 1.00 74.06 379 GLU A O 1
ATOM 3076 N N . ALA A 1 380 ? -14.724 -72.160 76.163 1.00 69.38 380 ALA A N 1
ATOM 3077 C CA . ALA A 1 380 ? -13.480 -72.303 76.923 1.00 69.38 380 ALA A CA 1
ATOM 3078 C C . ALA A 1 380 ? -12.931 -73.743 76.919 1.00 69.38 380 ALA A C 1
ATOM 3080 O O . ALA A 1 380 ? -11.726 -73.944 77.072 1.00 69.38 380 ALA A O 1
ATOM 3081 N N . LYS A 1 381 ? -13.783 -74.765 76.745 1.00 63.00 381 LYS A N 1
ATOM 3082 C CA . LYS A 1 381 ? -13.353 -76.170 76.608 1.00 63.00 381 LYS A CA 1
ATOM 3083 C C . LYS A 1 381 ? -12.970 -76.536 75.174 1.00 63.00 381 LYS A C 1
ATOM 3085 O O . LYS A 1 381 ? -12.113 -77.400 75.002 1.00 63.00 381 LYS A O 1
ATOM 3090 N N . GLU A 1 382 ? -13.551 -75.882 74.174 1.00 60.44 382 GLU A N 1
ATOM 3091 C CA . GLU A 1 382 ? -13.179 -76.031 72.762 1.00 60.44 382 GLU A CA 1
ATOM 3092 C C . GLU A 1 382 ? -12.033 -75.080 72.351 1.00 60.44 382 GLU A C 1
ATOM 3094 O O . GLU A 1 382 ? -11.257 -75.408 71.457 1.00 60.44 382 GLU A O 1
ATOM 3099 N N . GLY A 1 383 ? -11.826 -73.975 73.074 1.00 54.72 383 GLY A N 1
ATOM 3100 C CA . GLY A 1 383 ? -10.821 -72.943 72.789 1.00 54.72 383 GLY A CA 1
ATOM 3101 C C . GLY A 1 383 ? -9.400 -73.211 73.301 1.00 54.72 383 GLY A C 1
ATOM 3102 O O . GLY A 1 383 ? -8.470 -72.525 72.894 1.00 54.72 383 GLY A O 1
ATOM 3103 N N . VAL A 1 384 ? -9.164 -74.243 74.125 1.00 46.72 384 VAL A N 1
ATOM 3104 C CA . VAL A 1 384 ? -7.791 -74.636 74.543 1.00 46.72 384 VAL A CA 1
ATOM 3105 C C . VAL A 1 384 ? -7.035 -75.385 73.429 1.00 46.72 384 VAL A C 1
ATOM 3107 O O . VAL A 1 384 ? -5.859 -75.720 73.574 1.00 46.72 384 VAL A O 1
ATOM 3110 N N . ALA A 1 385 ? -7.669 -75.633 72.283 1.00 46.00 385 ALA A N 1
ATOM 3111 C CA . ALA A 1 385 ? -7.096 -76.441 71.218 1.00 46.00 385 ALA A CA 1
ATOM 3112 C C . ALA A 1 385 ? -7.149 -75.776 69.838 1.00 46.00 385 ALA A C 1
ATOM 3114 O O . ALA A 1 385 ? -7.449 -76.481 68.885 1.00 46.00 385 ALA A O 1
ATOM 3115 N N . THR A 1 386 ? -6.867 -74.472 69.703 1.00 44.97 386 THR A N 1
ATOM 3116 C CA . THR A 1 386 ? -6.220 -73.863 68.508 1.00 44.97 386 THR A CA 1
ATOM 3117 C C . THR A 1 386 ? -6.089 -72.339 68.654 1.00 44.97 386 THR A C 1
ATOM 3119 O O . THR A 1 386 ? -6.801 -71.567 68.027 1.00 44.97 386 THR A O 1
ATOM 3122 N N . GLU A 1 387 ? -5.124 -71.887 69.457 1.00 36.97 387 GLU A N 1
ATOM 3123 C CA . GLU A 1 387 ? -4.538 -70.547 69.311 1.00 36.97 387 GLU A CA 1
ATOM 3124 C C . GLU A 1 387 ? -3.136 -70.696 68.706 1.00 36.97 387 GLU A C 1
ATOM 3126 O O . GLU A 1 387 ? -2.219 -71.167 69.382 1.00 36.97 387 GLU A O 1
ATOM 3131 N N . ASN A 1 388 ? -3.004 -70.352 67.420 1.00 41.72 388 ASN A N 1
ATOM 3132 C CA . ASN A 1 388 ? -1.847 -69.716 66.763 1.00 41.72 388 ASN A CA 1
ATOM 3133 C C . ASN A 1 388 ? -1.727 -70.147 65.297 1.00 41.72 388 ASN A C 1
ATOM 3135 O O . ASN A 1 388 ? -1.144 -71.185 65.009 1.00 41.72 388 ASN A O 1
ATOM 3139 N N . GLU A 1 389 ? -2.238 -69.299 64.408 1.00 43.97 389 GLU A N 1
ATOM 3140 C CA . GLU A 1 389 ? -1.722 -68.968 63.067 1.00 43.97 389 GLU A CA 1
ATOM 3141 C C . GLU A 1 389 ? -2.616 -67.801 62.589 1.00 43.97 389 GLU A C 1
ATOM 3143 O O . GLU A 1 389 ? -3.803 -67.980 62.344 1.00 43.97 389 GLU A O 1
ATOM 3148 N N . GLN A 1 390 ? -2.221 -66.545 62.845 1.00 45.09 390 GLN A N 1
ATOM 3149 C CA . GLN A 1 390 ? -1.504 -65.679 61.893 1.00 45.09 390 GLN A CA 1
ATOM 3150 C C . GLN A 1 390 ? -2.154 -65.667 60.503 1.00 45.09 390 GLN A C 1
ATOM 3152 O O . GLN A 1 390 ? -2.075 -66.667 59.802 1.00 45.09 390 GLN A O 1
ATOM 3157 N N . HIS A 1 391 ? -2.698 -64.527 60.069 1.00 44.38 391 HIS A N 1
ATOM 3158 C CA . HIS A 1 391 ? -1.987 -63.660 59.119 1.00 44.38 391 HIS A CA 1
ATOM 3159 C C . HIS A 1 391 ? -2.794 -62.387 58.817 1.00 44.38 391 HIS A C 1
ATOM 3161 O O . HIS A 1 391 ? -3.966 -62.453 58.456 1.00 44.38 391 HIS A O 1
ATOM 3167 N N . ASP A 1 392 ? -2.118 -61.252 58.983 1.00 42.91 392 ASP A N 1
ATOM 3168 C CA . ASP A 1 392 ? -2.422 -59.938 58.420 1.00 42.91 392 ASP A CA 1
ATOM 3169 C C . ASP A 1 392 ? -2.673 -59.978 56.902 1.00 42.91 392 ASP A C 1
ATOM 3171 O O . ASP A 1 392 ? -1.937 -60.663 56.196 1.00 42.91 392 ASP A O 1
ATOM 3175 N N . ASP A 1 393 ? -3.619 -59.169 56.415 1.00 44.78 393 ASP A N 1
ATOM 3176 C CA . ASP A 1 393 ? -3.554 -58.572 55.077 1.00 44.78 393 ASP A CA 1
ATOM 3177 C C . ASP A 1 393 ? -3.889 -57.076 55.200 1.00 44.78 393 ASP A C 1
ATOM 3179 O O . ASP A 1 393 ? -5.033 -56.657 55.401 1.00 44.78 393 ASP A O 1
ATOM 3183 N N . ASP A 1 394 ? -2.801 -56.312 55.162 1.00 43.91 394 ASP A N 1
ATOM 3184 C CA . ASP A 1 394 ? -2.674 -54.871 55.014 1.00 43.91 394 ASP A CA 1
ATOM 3185 C C . ASP A 1 394 ? -2.954 -54.434 53.559 1.00 43.91 394 ASP A C 1
ATOM 3187 O O . ASP A 1 394 ? -2.521 -55.090 52.617 1.00 43.91 394 ASP A O 1
ATOM 3191 N N . LEU A 1 395 ? -3.570 -53.251 53.446 1.00 43.06 395 LEU A N 1
ATOM 3192 C CA . LEU A 1 395 ? -3.221 -52.123 52.563 1.00 43.06 395 LEU A CA 1
ATOM 3193 C C . LEU A 1 395 ? -3.328 -52.195 51.018 1.00 43.06 395 LEU A C 1
ATOM 3195 O O . LEU A 1 395 ? -2.754 -53.044 50.349 1.00 43.06 395 LEU A O 1
ATOM 3199 N N . ASP A 1 396 ? -3.948 -51.106 50.537 1.00 40.91 396 ASP A N 1
ATOM 3200 C CA . ASP A 1 396 ? -3.703 -50.309 49.323 1.00 40.91 396 ASP A CA 1
ATOM 3201 C C . ASP A 1 396 ? -3.990 -50.896 47.928 1.00 40.91 396 ASP A C 1
ATOM 3203 O O . ASP A 1 396 ? -3.427 -51.903 47.518 1.00 40.91 396 ASP A O 1
ATOM 3207 N N . ASP A 1 397 ? -4.865 -50.190 47.198 1.00 44.38 397 ASP A N 1
ATOM 3208 C CA . ASP A 1 397 ? -4.695 -49.707 45.812 1.00 44.38 397 ASP A CA 1
ATOM 3209 C C . ASP A 1 397 ? -6.058 -49.571 45.105 1.00 44.38 397 ASP A C 1
ATOM 3211 O O . ASP A 1 397 ? -6.870 -50.493 45.085 1.00 44.38 397 ASP A O 1
ATOM 3215 N N . ASP A 1 398 ? -6.347 -48.360 44.613 1.00 46.69 398 ASP A N 1
ATOM 3216 C CA . ASP A 1 398 ? -6.639 -48.096 43.192 1.00 46.69 398 ASP A CA 1
ATOM 3217 C C . ASP A 1 398 ? -7.191 -46.662 43.024 1.00 46.69 398 ASP A C 1
ATOM 3219 O O . ASP A 1 398 ? -8.381 -46.375 43.189 1.00 46.69 398 ASP A O 1
ATOM 3223 N N . GLU A 1 399 ? -6.270 -45.742 42.707 1.00 41.97 399 GLU A N 1
ATOM 3224 C CA . GLU A 1 399 ? -6.543 -44.558 41.887 1.00 41.97 399 GLU A CA 1
ATOM 3225 C C . GLU A 1 399 ? -6.707 -45.009 40.426 1.00 41.97 399 GLU A C 1
ATOM 3227 O O . GLU A 1 399 ? -5.838 -45.715 39.940 1.00 41.97 399 GLU A O 1
ATOM 3232 N N . ASP A 1 400 ? -7.788 -44.589 39.757 1.00 47.28 400 ASP A N 1
ATOM 3233 C CA . ASP A 1 400 ? -8.002 -44.423 38.297 1.00 47.28 400 ASP A CA 1
ATOM 3234 C C . ASP A 1 400 ? -9.505 -44.024 38.148 1.00 47.28 400 ASP A C 1
ATOM 3236 O O . ASP A 1 400 ? -10.341 -44.486 38.917 1.00 47.28 400 ASP A O 1
ATOM 3240 N N . GLU A 1 401 ? -10.030 -43.149 37.285 1.00 46.91 401 GLU A N 1
ATOM 3241 C CA . GLU A 1 401 ? -9.608 -42.641 35.987 1.00 46.91 401 GLU A CA 1
ATOM 3242 C C . GLU A 1 401 ? -10.504 -41.431 35.591 1.00 46.91 401 GLU A C 1
ATOM 3244 O O . GLU A 1 401 ? -11.712 -41.409 35.829 1.00 46.91 401 GLU A O 1
ATOM 3249 N N . LEU A 1 402 ? -9.861 -40.432 34.983 1.00 38.94 402 LEU A N 1
ATOM 3250 C CA . LEU A 1 402 ? -10.297 -39.381 34.041 1.00 38.94 402 LEU A CA 1
ATOM 3251 C C . LEU A 1 402 ? -11.733 -39.423 33.448 1.00 38.94 402 LEU A C 1
ATOM 3253 O O . LEU A 1 402 ? -12.118 -40.408 32.834 1.00 38.94 402 LEU A O 1
ATOM 3257 N N . ASP A 1 403 ? -12.405 -38.260 33.379 1.00 42.00 403 ASP A N 1
ATOM 3258 C CA . ASP A 1 403 ? -12.720 -37.667 32.064 1.00 42.00 403 ASP A CA 1
ATOM 3259 C C . ASP A 1 403 ? -12.900 -36.136 32.132 1.00 42.00 403 ASP A C 1
ATOM 3261 O O . ASP A 1 403 ? -13.438 -35.549 33.072 1.00 42.00 403 ASP A O 1
ATOM 3265 N N . THR A 1 404 ? -12.378 -35.507 31.093 1.00 37.84 404 THR A N 1
ATOM 3266 C CA . THR A 1 404 ? -12.232 -34.085 30.805 1.00 37.84 404 THR A CA 1
ATOM 3267 C C . THR A 1 404 ? -13.449 -33.508 30.080 1.00 37.84 404 THR A C 1
ATOM 3269 O O . THR A 1 404 ? -13.888 -34.078 29.089 1.00 37.84 404 THR A O 1
ATOM 3272 N N . SER A 1 405 ? -13.898 -32.301 30.445 1.00 43.16 405 SER A N 1
ATOM 3273 C CA . SER A 1 405 ? -14.460 -31.351 29.467 1.00 43.16 405 SER A CA 1
ATOM 3274 C C . SER A 1 405 ? -14.429 -29.914 30.005 1.00 43.16 405 SER A C 1
ATOM 3276 O O . SER A 1 405 ? -15.375 -29.432 30.629 1.00 43.16 405 SER A O 1
ATOM 3278 N N . GLU A 1 406 ? -13.322 -29.222 29.733 1.00 38.91 406 GLU A N 1
ATOM 3279 C CA . GLU A 1 406 ? -13.345 -27.789 29.444 1.00 38.91 406 GLU A CA 1
ATOM 3280 C C . GLU A 1 406 ? -14.095 -27.599 28.119 1.00 38.91 406 GLU A C 1
ATOM 3282 O O . GLU A 1 406 ? -13.601 -28.039 27.087 1.00 38.91 406 GLU A O 1
ATOM 3287 N N . GLU A 1 407 ? -15.249 -26.927 28.099 1.00 41.78 407 GLU A N 1
ATOM 3288 C CA . GLU A 1 407 ? -15.687 -26.233 26.884 1.00 41.78 407 GLU A CA 1
ATOM 3289 C C . GLU A 1 407 ? -16.745 -25.152 27.160 1.00 41.78 407 GLU A C 1
ATOM 3291 O O . GLU A 1 407 ? -17.802 -25.391 27.735 1.00 41.78 407 GLU A O 1
ATOM 3296 N N . SER A 1 408 ? -16.464 -23.959 26.624 1.00 42.03 408 SER A N 1
ATOM 3297 C CA . SER A 1 408 ? -17.403 -22.884 26.267 1.00 42.03 408 SER A CA 1
ATOM 3298 C C . SER A 1 408 ? -17.827 -21.849 27.324 1.00 42.03 408 SER A C 1
ATOM 3300 O O . SER A 1 408 ? -19.000 -21.611 27.587 1.00 42.03 408 SER A O 1
ATOM 3302 N N . VAL A 1 409 ? -16.861 -21.018 27.730 1.00 39.62 409 VAL A N 1
ATOM 3303 C CA . VAL A 1 409 ? -17.115 -19.567 27.790 1.00 39.62 409 VAL A CA 1
ATOM 3304 C C . VAL A 1 409 ? -17.183 -19.056 26.343 1.00 39.62 409 VAL A C 1
ATOM 3306 O O . VAL A 1 409 ? -16.160 -18.786 25.717 1.00 39.62 409 VAL A O 1
ATOM 3309 N N . LYS A 1 410 ? -18.392 -18.980 25.778 1.00 43.19 410 LYS A N 1
ATOM 3310 C CA . LYS A 1 410 ? -18.705 -18.259 24.533 1.00 43.19 410 LYS A CA 1
ATOM 3311 C C . LYS A 1 410 ? -20.073 -17.584 24.673 1.00 43.19 410 LYS A C 1
ATOM 3313 O O . LYS A 1 410 ? -21.083 -18.265 24.718 1.00 43.19 410 LYS A O 1
ATOM 3318 N N . HIS A 1 411 ? -20.040 -16.251 24.713 1.00 35.59 411 HIS A N 1
ATOM 3319 C CA . HIS A 1 411 ? -21.068 -15.294 24.278 1.00 35.59 411 HIS A CA 1
ATOM 3320 C C . HIS A 1 411 ? -22.559 -15.647 24.466 1.00 35.59 411 HIS A C 1
ATOM 3322 O O . HIS A 1 411 ? -23.112 -16.334 23.614 1.00 35.59 411 HIS A O 1
ATOM 3328 N N . VAL A 1 412 ? -23.212 -15.017 25.460 1.00 38.62 412 VAL A N 1
ATOM 3329 C CA . VAL A 1 412 ? -24.274 -13.983 25.306 1.00 38.62 412 VAL A CA 1
ATOM 3330 C C . VAL A 1 412 ? -24.177 -13.008 26.477 1.00 38.62 412 VAL A C 1
ATOM 3332 O O . VAL A 1 412 ? -23.934 -13.487 27.605 1.00 38.62 412 VAL A O 1
#

Secondary structure (DSSP, 8-state):
---------------PPP------------------------HHHH--PPPPPPGGG--TTTTTS----TTGGGT---SS---TTSGGGHHHHHHHS-TT-PPP-SS--SS-TTS--PPPHHHHHHHHHH-GGGSTT-S-SS----TT-EEEE-SSTTTT-EEEEEEEEGGGTEEEETTSSEEEEEE--BTTB--EEEEEEPPEEGGGEEEBPTTT-SB--EEEEEEE-TTT--EEEEEEETTT-PEEPPPP---------TTTS--HHHHS-----HHHHHHHHHHHHHHHHHHHHHHHHHHHHHHHHHHH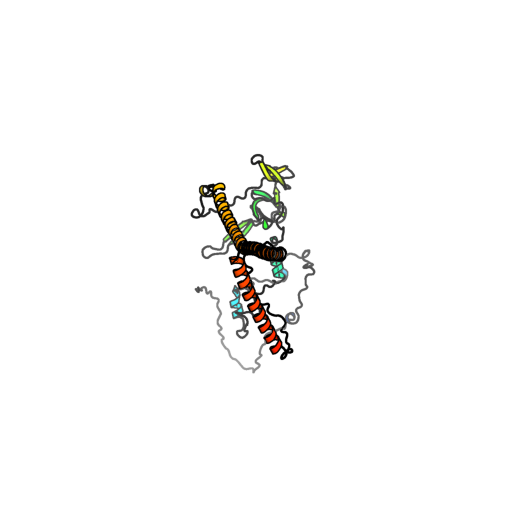HHHHHHHHHHHHHHHHHHHHHHHHHHHHHHHH-TT-PPPHHHHHHHHHHHHHHHHHHHHHHHHHHHHHHHGGG---------------------------

InterPro domains:
  IPR003256 Large ribosomal subunit protein uL24 [PTHR12903] (119-359)
  IPR008991 Translation protein SH3-like domain superfamily [SSF50104] (105-230)
  IPR014722 Large ribosomal subunit protein uL2, domain 2 [G3DSA:2.30.30.30] (143-245)
  IPR041988 Large ribosomal subunit protein uL24, KOW domain [cd06089] (148-210)

GO terms:
  GO:0005739 mitochondrion (C, HTP)
  GO:0005762 mitochondrial large ribosomal subunit (C, IDA)

Organism: Trypanosoma brucei brucei (strain 927/4 GUTat10.1) (NCBI:txid185431)

Radius of gyration: 58.34 Å; chains: 1; bounding box: 94×117×182 Å

Sequence (412 aa):
MCVFSSPFWCLCCNIGSITLVGSRYAGNSVASTIMYARFRTRSKFYFRPARPALAYNVDPNVMRRPKVKRGLLKGTYSDETVDLRDRERLELLESMRHPRERDFYQDHTYHNQWLRRDLEKHQKQQLAARYKYFAPDFEISPWIWYPGDIVEVVSGEGIGQRGTIIAVIKYKNEIVVQNINVQDVVIPASESRPEQIVQREHPISVTRVRHVDPSTNEICNIEMVKVRNKETGEMEEKRMSLESGILMSIPPVNDELEVGDPLKDTPIQDADEATYDREAEQAVLVDKRLE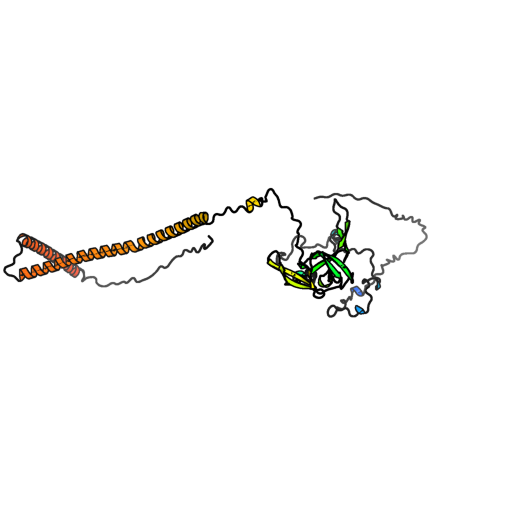AMEEHFVQSLKHSYEFHEPLRRKNAEDMRQFQTDVIDMACAMLGERLLDTVNASDTSSLPAEWQEAIAMHVEEIEAEMEEVAAKEMAEAKEGVATENEQHDDDLDDDEDELDTSEESVKHV